Protein AF-0000000068498561 (afdb_homodimer)

Solvent-accessible surface area (backbone atoms only — not comparable to full-atom values): 32802 Å² total; per-residue (Å²): 114,31,38,73,37,60,16,86,61,73,65,47,44,20,37,36,27,54,72,43,68,74,40,77,34,77,63,60,70,72,78,68,64,81,82,63,79,50,54,66,48,93,85,38,46,71,23,73,91,30,55,86,69,42,54,68,74,78,44,71,46,70,53,98,91,38,65,42,32,39,29,23,55,40,94,67,46,77,44,37,80,73,23,84,80,45,44,35,47,30,32,34,32,34,53,36,43,38,31,38,47,42,70,62,72,44,49,43,68,50,39,33,55,38,51,50,50,51,31,50,53,48,43,58,55,56,67,39,87,69,34,27,25,61,44,42,27,22,33,36,45,58,79,13,45,26,64,58,76,51,35,43,34,35,37,36,36,22,51,51,72,43,56,44,52,49,50,30,51,50,47,19,42,53,41,21,71,73,68,74,42,30,47,57,60,52,48,51,51,51,44,62,73,67,55,55,27,55,23,34,83,57,92,52,40,38,30,28,30,54,96,32,55,76,50,66,77,33,38,36,38,36,41,68,52,70,53,53,67,58,66,62,47,72,67,54,41,51,52,52,14,47,49,47,33,54,46,30,44,43,46,32,72,77,64,41,75,58,30,25,26,32,25,44,50,58,65,49,62,79,55,92,49,54,80,33,46,55,30,33,35,41,37,37,48,58,82,74,58,71,27,18,62,30,74,54,23,58,37,26,74,31,50,76,54,38,48,63,52,18,68,70,48,51,54,135,115,34,42,78,38,60,16,86,62,73,64,47,44,21,37,36,26,54,73,44,66,73,42,78,34,77,63,62,70,72,78,69,64,82,83,62,79,50,53,65,49,92,84,39,45,72,23,72,91,30,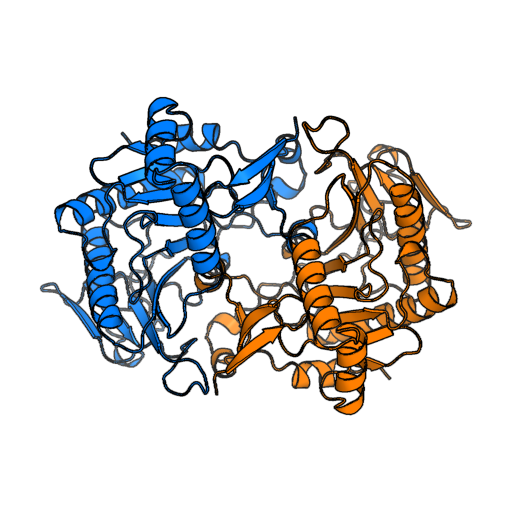54,86,69,42,56,67,74,78,45,72,46,72,53,97,90,39,63,42,32,37,29,23,53,39,91,65,47,77,45,35,81,72,24,57,96,43,44,33,47,32,33,35,32,34,51,35,46,37,31,38,47,42,71,64,73,44,50,43,68,51,38,33,54,39,50,51,49,51,32,50,54,48,44,59,55,57,67,40,88,67,33,27,25,62,44,40,26,21,33,36,44,58,80,14,46,25,63,59,74,53,35,44,34,36,39,36,36,24,51,51,70,43,57,43,53,50,49,30,51,52,47,19,44,53,41,21,73,73,67,75,42,29,44,58,58,52,50,53,53,50,43,62,72,68,56,55,27,53,23,36,85,57,92,54,41,38,31,29,28,53,95,32,52,76,50,67,77,35,38,36,40,35,42,70,54,70,53,52,68,61,64,62,48,72,67,53,41,50,52,52,14,47,50,46,32,55,46,30,43,44,45,32,72,76,65,40,76,57,32,27,26,32,24,44,50,56,65,48,61,79,56,91,47,53,80,34,46,53,31,34,35,42,38,36,49,58,84,74,57,72,28,18,61,30,74,54,23,58,37,26,76,31,50,74,54,39,48,62,52,19,69,70,49,51,54,134

Structure (mmCIF, N/CA/C/O backbone):
data_AF-0000000068498561-model_v1
#
loop_
_entity.id
_entity.type
_entity.pdbx_description
1 polymer 'Galactose-1-phosphate uridylyltransferase'
#
loop_
_atom_site.group_PDB
_atom_site.id
_atom_site.type_symbol
_atom_site.label_atom_id
_atom_site.label_alt_id
_atom_site.label_comp_id
_atom_site.label_asym_id
_atom_site.label_entity_id
_atom_site.label_seq_id
_atom_site.pdbx_PDB_ins_code
_atom_site.Cartn_x
_atom_site.Cartn_y
_atom_site.Cartn_z
_atom_site.occupancy
_atom_site.B_iso_or_equiv
_atom_site.auth_seq_id
_atom_site.auth_comp_id
_atom_site.auth_asym_id
_atom_site.auth_atom_id
_atom_site.pdbx_PDB_model_num
ATOM 1 N N . MET A 1 1 ? 24.922 -0.511 -7.188 1 59.62 1 MET A N 1
ATOM 2 C CA . MET A 1 1 ? 24.969 -1.366 -6.008 1 59.62 1 MET A CA 1
ATOM 3 C C . MET A 1 1 ? 23.609 -1.438 -5.336 1 59.62 1 MET A C 1
ATOM 5 O O . MET A 1 1 ? 22.891 -0.438 -5.27 1 59.62 1 MET A O 1
ATOM 9 N N . LYS A 1 2 ? 23.141 -2.613 -5.066 1 80.69 2 LYS A N 1
ATOM 10 C CA . LYS A 1 2 ? 21.859 -2.869 -4.395 1 80.69 2 LYS A CA 1
ATOM 11 C C . LYS A 1 2 ? 22.062 -3.096 -2.898 1 80.69 2 LYS A C 1
ATOM 13 O O . LYS A 1 2 ? 23.062 -3.699 -2.488 1 80.69 2 LYS A O 1
ATOM 18 N N . GLU A 1 3 ? 21.266 -2.35 -2.086 1 83.44 3 GLU A N 1
ATOM 19 C CA . GLU A 1 3 ? 21.391 -2.467 -0.637 1 83.44 3 GLU A CA 1
ATOM 20 C C . GLU A 1 3 ? 20.016 -2.543 0.027 1 83.44 3 GLU A C 1
ATOM 22 O O . GLU A 1 3 ? 19.031 -2.023 -0.505 1 83.44 3 GLU A O 1
ATOM 27 N N . LEU A 1 4 ? 20.047 -3.238 1.158 1 88.12 4 LEU A N 1
ATOM 28 C CA . LEU A 1 4 ? 18.859 -3.254 2.01 1 88.12 4 LEU A CA 1
ATOM 29 C C . LEU A 1 4 ? 18.922 -2.143 3.051 1 88.12 4 LEU A C 1
ATOM 31 O O . LEU A 1 4 ? 19.922 -1.987 3.738 1 88.12 4 LEU A O 1
ATOM 35 N N . ARG A 1 5 ? 17.906 -1.344 3.098 1 90.94 5 ARG A N 1
ATOM 36 C CA . ARG A 1 5 ? 17.781 -0.271 4.078 1 90.94 5 ARG A CA 1
ATOM 37 C C . ARG A 1 5 ? 16.516 -0.437 4.918 1 90.94 5 ARG A C 1
ATOM 39 O O . ARG A 1 5 ? 15.523 -0.997 4.449 1 90.94 5 ARG A O 1
ATOM 46 N N . ILE A 1 6 ? 16.609 -0.005 6.148 1 93.94 6 ILE A N 1
ATOM 47 C CA . ILE A 1 6 ? 15.461 -0.052 7.055 1 93.94 6 ILE A CA 1
ATOM 48 C C . ILE A 1 6 ? 15.109 1.361 7.508 1 93.94 6 ILE A C 1
ATOM 50 O O . ILE A 1 6 ? 15.984 2.137 7.898 1 93.94 6 ILE A O 1
ATOM 54 N N . ASP A 1 7 ? 13.914 1.74 7.355 1 96.31 7 ASP A N 1
ATOM 55 C CA . ASP A 1 7 ? 13.461 2.994 7.941 1 96.31 7 ASP A CA 1
ATOM 56 C C . ASP A 1 7 ? 13.469 2.922 9.469 1 96.31 7 ASP A C 1
ATOM 58 O O . ASP A 1 7 ? 12.734 2.125 10.062 1 96.31 7 ASP A O 1
ATOM 62 N N . PRO A 1 8 ? 14.195 3.709 10.07 1 96.06 8 PRO A N 1
ATOM 63 C CA . PRO A 1 8 ? 14.352 3.566 11.523 1 96.06 8 PRO A CA 1
ATOM 64 C C . PRO A 1 8 ? 13.062 3.859 12.281 1 96.06 8 PRO A C 1
ATOM 66 O O . PRO A 1 8 ? 12.898 3.42 13.422 1 96.06 8 PRO A O 1
ATOM 69 N N . ILE A 1 9 ? 12.133 4.578 11.703 1 96.81 9 ILE A N 1
ATOM 70 C CA . ILE A 1 9 ? 10.914 4.992 12.391 1 96.81 9 ILE A CA 1
ATOM 71 C C . ILE A 1 9 ? 9.836 3.922 12.227 1 96.81 9 ILE A C 1
ATOM 73 O O . ILE A 1 9 ? 9.102 3.625 13.164 1 96.81 9 ILE A O 1
ATOM 77 N N . THR A 1 10 ? 9.758 3.311 11.016 1 95.44 10 THR A N 1
ATOM 78 C CA . THR A 1 10 ? 8.641 2.424 10.703 1 95.44 10 THR A CA 1
ATOM 79 C C . THR A 1 10 ? 9.102 0.974 10.625 1 95.44 10 THR A C 1
ATOM 81 O O . THR A 1 10 ? 8.281 0.053 10.617 1 95.44 10 THR A O 1
ATOM 84 N N . ASN A 1 11 ? 10.383 0.721 10.422 1 94.31 11 ASN A N 1
ATOM 85 C CA . ASN A 1 11 ? 10.992 -0.59 10.234 1 94.31 11 ASN A CA 1
ATOM 86 C C . ASN A 1 11 ? 10.641 -1.183 8.875 1 94.31 11 ASN A C 1
ATOM 88 O O . ASN A 1 11 ? 10.766 -2.391 8.672 1 94.31 11 ASN A O 1
ATOM 92 N N . ASP A 1 12 ? 10.219 -0.329 8 1 95.25 12 ASP A N 1
ATOM 93 C CA . ASP A 1 12 ? 10 -0.788 6.637 1 95.25 12 ASP A CA 1
ATOM 94 C C . ASP A 1 12 ? 11.312 -1.217 5.98 1 95.25 12 ASP A C 1
ATOM 96 O O . ASP A 1 12 ? 12.336 -0.558 6.148 1 95.25 12 ASP A O 1
ATOM 100 N N . VAL A 1 13 ? 11.227 -2.312 5.238 1 93.44 13 VAL A N 1
ATOM 101 C CA . VAL A 1 13 ? 12.398 -2.838 4.543 1 93.44 13 VAL A CA 1
ATOM 102 C C . VAL A 1 13 ? 12.398 -2.361 3.092 1 93.44 13 VAL A C 1
ATOM 104 O O . VAL A 1 13 ? 11.453 -2.631 2.348 1 93.44 13 VAL A O 1
ATOM 107 N N . VAL A 1 14 ? 13.461 -1.687 2.746 1 92.62 14 VAL A N 1
ATOM 108 C CA . VAL A 1 14 ? 13.547 -1.068 1.427 1 92.62 14 VAL A CA 1
ATOM 109 C C . VAL A 1 14 ? 14.781 -1.578 0.694 1 92.62 14 VAL A C 1
ATOM 111 O O . VAL A 1 14 ? 15.891 -1.553 1.238 1 92.62 14 VAL A O 1
ATOM 114 N N . ILE A 1 15 ? 14.578 -2.105 -0.458 1 88.56 15 ILE A N 1
ATOM 115 C CA . ILE A 1 15 ? 15.688 -2.457 -1.339 1 88.56 15 ILE A CA 1
ATOM 116 C C . ILE A 1 15 ? 16.031 -1.268 -2.23 1 88.56 15 ILE A C 1
ATOM 118 O O . ILE A 1 15 ? 15.227 -0.849 -3.062 1 88.56 15 ILE A O 1
ATOM 122 N N . PHE A 1 16 ? 17.125 -0.764 -1.987 1 86.12 16 PHE A N 1
ATOM 123 C CA . PHE A 1 16 ? 17.594 0.358 -2.793 1 86.12 16 PHE A CA 1
ATOM 124 C C . PHE A 1 16 ? 18.344 -0.135 -4.023 1 86.12 16 PHE A C 1
ATOM 126 O O . PHE A 1 16 ? 19.422 -0.707 -3.908 1 86.12 16 PHE A O 1
ATOM 133 N N . ALA A 1 17 ? 17.734 -0.02 -5.211 1 77.38 17 ALA A N 1
ATOM 134 C CA . ALA A 1 17 ? 18.297 -0.476 -6.48 1 77.38 17 ALA A CA 1
ATOM 135 C C . ALA A 1 17 ? 18.484 0.691 -7.445 1 77.38 17 ALA A C 1
ATOM 137 O O . ALA A 1 17 ? 17.562 1.042 -8.195 1 77.38 17 ALA A O 1
ATOM 138 N N . THR A 1 18 ? 19.625 1.326 -7.516 1 65.56 18 THR A N 1
ATOM 139 C CA . THR A 1 18 ? 19.891 2.537 -8.289 1 65.56 18 THR A CA 1
ATOM 140 C C . THR A 1 18 ? 19.828 2.25 -9.781 1 65.56 18 THR A C 1
ATOM 142 O O . THR A 1 18 ? 19.547 3.148 -10.586 1 65.56 18 THR A O 1
ATOM 145 N N . ASP A 1 19 ? 20.047 1.074 -10.156 1 62.66 19 ASP A N 1
ATOM 146 C CA . ASP A 1 19 ? 20.172 0.738 -11.57 1 62.66 19 ASP A CA 1
ATOM 147 C C . ASP A 1 19 ? 18.812 0.624 -12.234 1 62.66 19 ASP A C 1
ATOM 149 O O . ASP A 1 19 ? 18.719 0.55 -13.461 1 62.66 19 ASP A O 1
ATOM 153 N N . ARG A 1 20 ? 17.828 0.666 -11.562 1 56.91 20 ARG A N 1
ATOM 154 C CA . ARG A 1 20 ? 16.5 0.445 -12.141 1 56.91 20 ARG A CA 1
ATOM 155 C C . ARG A 1 20 ? 15.961 1.724 -12.773 1 56.91 20 ARG A C 1
ATOM 157 O O . ARG A 1 20 ? 14.969 1.688 -13.5 1 56.91 20 ARG A O 1
ATOM 164 N N . LEU A 1 21 ? 16.469 2.762 -12.5 1 51.97 21 LEU A N 1
ATOM 165 C CA . LEU A 1 21 ? 16.078 4.02 -13.133 1 51.97 21 LEU A CA 1
ATOM 166 C C . LEU A 1 21 ? 16.109 3.908 -14.648 1 51.97 21 LEU A C 1
ATOM 168 O O . LEU A 1 21 ? 15.453 4.672 -15.352 1 51.97 21 LEU A O 1
ATOM 172 N N . LYS A 1 22 ? 16.781 2.934 -15.172 1 48.97 22 LYS A N 1
ATOM 173 C CA . LYS A 1 22 ? 16.938 2.725 -16.609 1 48.97 22 LYS A CA 1
ATOM 174 C C . LYS A 1 22 ? 15.859 1.802 -17.156 1 48.97 22 LYS A C 1
ATOM 176 O O . LYS A 1 22 ? 15.867 1.461 -18.344 1 48.97 22 LYS A O 1
ATOM 181 N N . ARG A 1 23 ? 14.828 1.378 -16.297 1 55.44 23 ARG A N 1
ATOM 182 C CA . ARG A 1 23 ? 13.727 0.545 -16.75 1 55.44 23 ARG A CA 1
ATOM 183 C C . ARG A 1 23 ? 12.852 1.294 -17.75 1 55.44 23 ARG A C 1
ATOM 185 O O . ARG A 1 23 ? 12.578 2.482 -17.578 1 55.44 23 ARG A O 1
ATOM 192 N N . PRO A 1 24 ? 12.531 0.694 -18.844 1 43.81 24 PRO A N 1
ATOM 193 C CA . PRO A 1 24 ? 11.727 1.379 -19.875 1 43.81 24 PRO A CA 1
ATOM 194 C C . PRO A 1 24 ? 10.531 2.123 -19.281 1 43.81 24 PRO A C 1
ATOM 196 O O . PRO A 1 24 ? 10.133 3.166 -19.797 1 43.81 24 PRO A O 1
ATOM 199 N N . LEU A 1 25 ? 9.852 1.544 -18.359 1 46.97 25 LEU A N 1
ATOM 200 C CA . LEU A 1 25 ? 8.617 2.137 -17.844 1 46.97 25 LEU A CA 1
ATOM 201 C C . LEU A 1 25 ? 8.914 3.385 -17.031 1 46.97 25 LEU A C 1
ATOM 203 O O . LEU A 1 25 ? 8.047 4.25 -16.875 1 46.97 25 LEU A O 1
ATOM 207 N N . ASP A 1 26 ? 9.961 3.334 -16.203 1 46.03 26 ASP A N 1
ATOM 208 C CA . ASP A 1 26 ? 10.203 4.457 -15.312 1 46.03 26 ASP A CA 1
ATOM 209 C C . ASP A 1 26 ? 10.258 5.777 -16.078 1 46.03 26 ASP A C 1
ATOM 211 O O . ASP A 1 26 ? 10.258 6.852 -15.484 1 46.03 26 ASP A O 1
ATOM 215 N N . THR A 1 27 ? 10.195 5.516 -17.391 1 39 27 THR A N 1
ATOM 216 C CA . THR A 1 27 ? 10.125 6.719 -18.203 1 39 27 THR A CA 1
ATOM 217 C C . THR A 1 27 ? 8.68 7.055 -18.562 1 39 27 THR A C 1
ATOM 219 O O . THR A 1 27 ? 8.414 8.07 -19.219 1 39 27 THR A O 1
ATOM 222 N N . ALA A 1 28 ? 7.777 6.078 -18.422 1 41.72 28 ALA A N 1
ATOM 223 C CA . ALA A 1 28 ? 6.449 6.5 -18.859 1 41.72 28 ALA A CA 1
ATOM 224 C C . ALA A 1 28 ? 5.754 7.336 -17.797 1 41.72 28 ALA A C 1
ATOM 226 O O . ALA A 1 28 ? 5.48 6.852 -16.703 1 41.72 28 ALA A O 1
ATOM 227 N N . ASP A 1 29 ? 5.91 8.625 -17.844 1 46.38 29 ASP A N 1
ATOM 228 C CA . ASP A 1 29 ? 5.266 9.602 -16.969 1 46.38 29 ASP A CA 1
ATOM 229 C C . ASP A 1 29 ? 3.748 9.445 -17 1 46.38 29 ASP A C 1
ATOM 231 O O . ASP A 1 29 ? 3.143 9.375 -18.062 1 46.38 29 ASP A O 1
ATOM 235 N N . ILE A 1 30 ? 3.143 8.805 -16.016 1 54.47 30 ILE A N 1
ATOM 236 C CA . ILE A 1 30 ? 1.692 8.938 -15.922 1 54.47 30 ILE A CA 1
ATOM 237 C C . ILE A 1 30 ? 1.293 10.391 -16.172 1 54.47 30 ILE A C 1
ATOM 239 O O . ILE A 1 30 ? 1.813 11.305 -15.516 1 54.47 30 ILE A O 1
ATOM 243 N N . PRO A 1 31 ? 0.55 10.578 -17.203 1 57.25 31 PRO A N 1
ATOM 244 C CA . PRO A 1 31 ? 0.208 11.977 -17.484 1 57.25 31 PRO A CA 1
ATOM 245 C C . PRO A 1 31 ? -0.368 12.695 -16.266 1 57.25 31 PRO A C 1
ATOM 247 O O . PRO A 1 31 ? -1.181 12.133 -15.539 1 57.25 31 PRO A O 1
ATOM 250 N N . ASN A 1 32 ? 0.291 13.805 -15.945 1 64.69 32 ASN A N 1
ATOM 251 C CA . ASN A 1 32 ? -0.243 14.664 -14.898 1 64.69 32 ASN A CA 1
ATOM 252 C C . ASN A 1 32 ? -1.65 15.156 -15.227 1 64.69 32 ASN A C 1
ATOM 254 O O . ASN A 1 32 ? -1.985 15.344 -16.406 1 64.69 32 ASN A O 1
ATOM 258 N N . GLU A 1 33 ? -2.475 15.109 -14.219 1 75.31 33 GLU A N 1
ATOM 259 C CA . GLU A 1 33 ? -3.797 15.711 -14.336 1 75.31 33 GLU A CA 1
ATOM 260 C C . GLU A 1 33 ? -3.695 17.203 -14.609 1 75.31 33 GLU A C 1
ATOM 262 O O . GLU A 1 33 ? -2.707 17.844 -14.25 1 75.31 33 GLU A O 1
ATOM 267 N N . ASP A 1 34 ? -4.609 17.734 -15.211 1 81.06 34 ASP A N 1
ATOM 268 C CA . ASP A 1 34 ? -4.617 19.156 -15.539 1 81.06 34 ASP A CA 1
ATOM 269 C C . ASP A 1 34 ? -4.852 20 -14.281 1 81.06 34 ASP A C 1
ATOM 271 O O . ASP A 1 34 ? -5.629 19.609 -13.406 1 81.06 34 ASP A O 1
ATOM 275 N N . GLU A 1 35 ? -4.18 21.141 -14.344 1 88.25 35 GLU A N 1
ATOM 276 C CA . GLU A 1 35 ? -4.32 22.062 -13.219 1 88.25 35 GLU A CA 1
ATOM 277 C C . GLU A 1 35 ? -5.656 22.781 -13.273 1 88.25 35 GLU A C 1
ATOM 279 O O . GLU A 1 35 ? -6.102 23.203 -14.344 1 88.25 35 GLU A O 1
ATOM 284 N N . GLU A 1 36 ? -6.281 22.891 -12.133 1 86.5 36 GLU A N 1
ATOM 285 C CA . GLU A 1 36 ? -7.535 23.641 -12.016 1 86.5 36 GLU A CA 1
ATOM 286 C C . GLU A 1 36 ? -7.289 25.141 -12.062 1 86.5 36 GLU A C 1
ATOM 288 O O . GLU A 1 36 ? -6.48 25.672 -11.297 1 86.5 36 GLU A O 1
ATOM 293 N N . THR A 1 37 ? -8.039 25.844 -12.898 1 90.56 37 THR A N 1
ATOM 294 C CA . THR A 1 37 ? -7.781 27.281 -13.055 1 90.56 37 THR A CA 1
ATOM 295 C C . THR A 1 37 ? -8.969 28.094 -12.562 1 90.56 37 THR A C 1
ATOM 297 O O . THR A 1 37 ? -8.828 29.281 -12.273 1 90.56 37 THR A O 1
ATOM 300 N N . ASN A 1 38 ? -10.133 27.484 -12.406 1 93.06 38 ASN A N 1
ATOM 301 C CA . ASN A 1 38 ? -11.32 28.234 -12.016 1 93.06 38 ASN A CA 1
ATOM 302 C C . ASN A 1 38 ? -11.391 28.438 -10.508 1 93.06 38 ASN A C 1
ATOM 304 O O . ASN A 1 38 ? -11.234 27.484 -9.742 1 93.06 38 ASN A O 1
ATOM 308 N N . GLU A 1 39 ? -11.68 29.625 -10.156 1 94.94 39 GLU A N 1
ATOM 309 C CA . GLU A 1 39 ? -11.766 29.938 -8.734 1 94.94 39 GLU A CA 1
ATOM 310 C C . GLU A 1 39 ? -13.078 29.422 -8.133 1 94.94 39 GLU A C 1
ATOM 312 O O . GLU A 1 39 ? -13.219 29.344 -6.91 1 94.94 39 GLU A O 1
ATOM 317 N N . TYR A 1 40 ? -14 29.219 -9.023 1 95.25 40 TYR A N 1
ATOM 318 C CA . TYR A 1 40 ? -15.328 28.781 -8.594 1 95.25 40 TYR A CA 1
ATOM 319 C C . TYR A 1 40 ? -15.891 27.719 -9.523 1 95.25 40 TYR A C 1
ATOM 321 O O . TYR A 1 40 ? -15.648 27.75 -10.734 1 95.25 40 TYR A O 1
ATOM 329 N N . ASP A 1 41 ? -16.562 26.703 -8.953 1 94.25 41 ASP A N 1
ATOM 330 C CA . ASP A 1 41 ? -17.297 25.656 -9.664 1 94.25 41 ASP A CA 1
ATOM 331 C C . ASP A 1 41 ? -18.688 25.469 -9.07 1 94.25 41 ASP A C 1
ATOM 333 O O . ASP A 1 41 ? -18.812 25.062 -7.906 1 94.25 41 ASP A O 1
ATOM 337 N N . GLU A 1 42 ? -19.719 25.625 -9.836 1 92.06 42 GLU A N 1
ATOM 338 C CA . GLU A 1 42 ? -21.109 25.594 -9.367 1 92.06 42 GLU A CA 1
ATOM 339 C C . GLU A 1 42 ? -21.469 24.203 -8.844 1 92.06 42 GLU A C 1
ATOM 341 O O . GLU A 1 42 ? -22.359 24.078 -7.996 1 92.06 42 GLU A O 1
ATOM 346 N N . GLU A 1 43 ? -20.859 23.234 -9.234 1 89.81 43 GLU A N 1
ATOM 347 C CA . GLU A 1 43 ? -21.188 21.859 -8.875 1 89.81 43 GLU A CA 1
ATOM 348 C C . GLU A 1 43 ? -20.359 21.391 -7.676 1 89.81 43 GLU A C 1
ATOM 350 O O . GLU A 1 43 ? -20.609 20.312 -7.133 1 89.81 43 GLU A O 1
ATOM 355 N N . CYS A 1 44 ? -19.438 22.188 -7.305 1 93.44 44 CYS A N 1
ATOM 356 C CA . CYS A 1 44 ? -18.578 21.812 -6.199 1 93.44 44 CYS A CA 1
ATOM 357 C C . CYS A 1 44 ? -19.203 22.156 -4.859 1 93.44 44 CYS A C 1
ATOM 359 O O . CYS A 1 44 ? -19.438 23.344 -4.57 1 93.44 44 CYS A O 1
ATOM 361 N N . PRO A 1 45 ? -19.391 21.219 -4.035 1 92.69 45 PRO A N 1
ATOM 36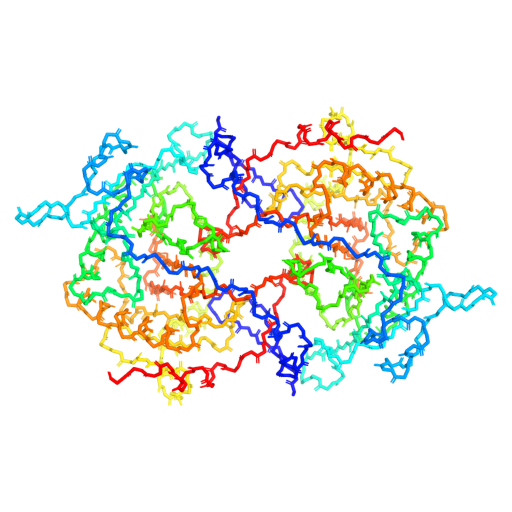2 C CA . PRO A 1 45 ? -20.062 21.484 -2.756 1 92.69 45 PRO A CA 1
ATOM 363 C C . PRO A 1 45 ? -19.188 22.312 -1.802 1 92.69 45 PRO A C 1
ATOM 365 O O . PRO A 1 45 ? -19.688 22.812 -0.79 1 92.69 45 PRO A O 1
ATOM 368 N N . PHE A 1 46 ? -17.906 22.5 -2.15 1 94.38 46 PHE A N 1
ATOM 369 C CA . PHE A 1 46 ? -16.984 23.141 -1.213 1 94.38 46 PHE A CA 1
ATOM 370 C C . PHE A 1 46 ? -16.719 24.578 -1.621 1 94.38 46 PHE A C 1
ATOM 372 O O . PHE A 1 46 ? -16.016 25.312 -0.915 1 94.38 46 PHE A O 1
ATOM 379 N N . CYS A 1 47 ? -17.25 25 -2.727 1 94.81 47 CYS A N 1
ATOM 380 C CA . CYS A 1 47 ? -17.047 26.375 -3.162 1 94.81 47 CYS A CA 1
ATOM 381 C C . CYS A 1 47 ? -17.953 27.328 -2.383 1 94.81 47 CYS A C 1
ATOM 383 O O . CYS A 1 47 ? -19.094 26.984 -2.053 1 94.81 47 CYS A O 1
ATOM 385 N N . LYS A 1 48 ? -17.375 28.484 -2.148 1 91.62 48 LYS A N 1
ATOM 386 C CA . LYS A 1 48 ? -18.141 29.531 -1.484 1 91.62 48 LYS A CA 1
ATOM 387 C C . LYS A 1 48 ? -19.438 29.828 -2.236 1 91.62 48 LYS A C 1
ATOM 389 O O . LYS A 1 48 ? -19.422 30.031 -3.451 1 91.62 48 LYS A O 1
ATOM 394 N N . GLY A 1 49 ? -20.578 29.859 -1.536 1 90.69 49 GLY A N 1
ATOM 395 C CA . GLY A 1 49 ? -21.875 30.062 -2.15 1 90.69 49 GLY A CA 1
ATOM 396 C C . GLY A 1 49 ? -22.656 28.781 -2.32 1 90.69 49 GLY A C 1
ATOM 397 O O . GLY A 1 49 ? -23.875 28.812 -2.533 1 90.69 49 GLY A O 1
ATOM 398 N N . ASN A 1 50 ? -21.984 27.578 -2.242 1 91.69 50 ASN A N 1
ATOM 399 C CA . ASN A 1 50 ? -22.641 26.297 -2.42 1 91.69 50 ASN A CA 1
ATOM 400 C C . ASN A 1 50 ? -22.812 25.562 -1.088 1 91.69 50 ASN A C 1
ATOM 402 O O . ASN A 1 50 ? -22.844 24.344 -1.042 1 91.69 50 ASN A O 1
ATOM 406 N N . GLU A 1 51 ? -22.922 26.203 -0.023 1 88.56 51 GLU A N 1
ATOM 407 C CA . GLU A 1 51 ? -22.938 25.641 1.324 1 88.56 51 GLU A CA 1
ATOM 408 C C . GLU A 1 51 ? -24.141 24.734 1.519 1 88.56 51 GLU A C 1
ATOM 410 O O . GLU A 1 51 ? -24.141 23.859 2.393 1 88.56 51 GLU A O 1
ATOM 415 N N . ALA A 1 52 ? -25.141 24.859 0.723 1 85.81 52 ALA A N 1
ATOM 416 C CA . ALA A 1 52 ? -26.328 24.016 0.812 1 85.81 52 ALA A CA 1
ATOM 417 C C . ALA A 1 52 ? -26 22.547 0.509 1 85.81 52 ALA A C 1
ATOM 419 O O . ALA A 1 52 ? -26.719 21.641 0.921 1 85.81 52 ALA A O 1
ATOM 420 N N . HIS A 1 53 ? -24.906 22.375 -0.17 1 84.12 53 HIS A N 1
ATOM 421 C CA . HIS A 1 53 ? -24.516 21.031 -0.565 1 84.12 53 HIS A CA 1
ATOM 422 C C . HIS A 1 53 ? -23.625 20.391 0.49 1 84.12 53 HIS A C 1
ATOM 424 O O . HIS A 1 53 ? -23.281 19.203 0.384 1 84.12 53 HIS A O 1
ATOM 430 N N . ALA A 1 54 ? -23.234 21.141 1.481 1 82.38 54 ALA A N 1
ATOM 431 C CA . ALA A 1 54 ? -22.375 20.641 2.551 1 82.38 54 ALA A CA 1
ATOM 432 C C . ALA A 1 54 ? -23.125 20.641 3.889 1 82.38 54 ALA A C 1
ATOM 434 O O . ALA A 1 54 ? -24.25 21.109 3.98 1 82.38 54 ALA A O 1
ATOM 435 N N . THR A 1 55 ? -22.531 19.984 4.809 1 85.06 55 THR A N 1
ATOM 436 C CA . THR A 1 55 ? -23.094 20 6.152 1 85.06 55 THR A CA 1
ATOM 437 C C . THR A 1 55 ? -22.734 21.297 6.883 1 85.06 55 THR A C 1
ATOM 439 O O . THR A 1 55 ? -22 22.125 6.348 1 85.06 55 THR A O 1
ATOM 442 N N . ASP A 1 56 ? -23.266 21.391 8.008 1 88.44 56 ASP A N 1
ATOM 443 C CA . ASP A 1 56 ? -23.016 22.609 8.781 1 88.44 56 ASP A CA 1
ATOM 444 C C . ASP A 1 56 ? -21.562 22.719 9.195 1 88.44 56 ASP A C 1
ATOM 446 O O . ASP A 1 56 ? -20.906 21.719 9.461 1 88.44 56 ASP A O 1
ATOM 450 N N . ALA A 1 57 ? -21.125 23.984 9.305 1 92.88 57 ALA A N 1
ATOM 451 C CA . ALA A 1 57 ? -19.734 24.25 9.672 1 92.88 57 ALA A CA 1
ATOM 452 C C . ALA A 1 57 ? -19.5 23.953 11.148 1 92.88 57 ALA A C 1
ATOM 454 O O . ALA A 1 57 ? -20.312 24.297 12 1 92.88 57 ALA A O 1
ATOM 455 N N . LEU A 1 58 ? -18.406 23.281 11.383 1 94.94 58 LEU A N 1
ATOM 456 C CA . LEU A 1 58 ? -17.969 22.984 12.734 1 94.94 58 LEU A CA 1
ATOM 457 C C . LEU A 1 58 ? -16.953 24.016 13.227 1 94.94 58 LEU A C 1
ATOM 459 O O . LEU A 1 58 ? -16.797 24.219 14.43 1 94.94 58 LEU A O 1
ATOM 463 N N . PHE A 1 59 ? -16.25 24.609 12.359 1 96.94 59 PHE A N 1
ATOM 464 C CA . PHE A 1 59 ? -15.242 25.641 12.586 1 96.94 59 PHE A CA 1
ATOM 465 C C . PHE A 1 59 ? -15.016 26.469 11.32 1 96.94 59 PHE A C 1
ATOM 467 O O . PHE A 1 59 ? -15.07 25.938 10.211 1 96.94 59 PHE A O 1
ATOM 474 N N . GLU A 1 60 ? -14.789 27.766 11.516 1 96.62 60 GLU A N 1
ATOM 475 C CA . GLU A 1 60 ? -14.5 28.656 10.391 1 96.62 60 GLU A CA 1
ATOM 476 C C . GLU A 1 60 ? -13.539 29.766 10.789 1 96.62 60 GLU A C 1
ATOM 478 O O . GLU A 1 60 ? -13.547 30.219 11.93 1 96.62 60 GLU A O 1
ATOM 483 N N . ILE A 1 61 ? -12.641 30.047 9.945 1 96.94 61 ILE A N 1
ATOM 484 C CA . ILE A 1 61 ? -11.906 31.312 9.984 1 96.94 61 ILE A CA 1
ATOM 485 C C . ILE A 1 61 ? -12.445 32.25 8.922 1 96.94 61 ILE A C 1
ATOM 487 O O . ILE A 1 61 ? -12.5 31.906 7.738 1 96.94 61 ILE A O 1
ATOM 491 N N . ASP A 1 62 ? -12.797 33.438 9.344 1 94.62 62 ASP A N 1
ATOM 492 C CA . ASP A 1 62 ? -13.508 34.344 8.461 1 94.62 62 ASP A CA 1
ATOM 493 C C . ASP A 1 62 ? -12.672 35.594 8.164 1 94.62 62 ASP A C 1
ATOM 495 O O . ASP A 1 62 ? -11.742 35.906 8.914 1 94.62 62 ASP A O 1
ATOM 499 N N . SER A 1 63 ? -12.984 36.094 7.004 1 92.81 63 SER A N 1
ATOM 500 C CA . SER A 1 63 ? -12.586 37.469 6.645 1 92.81 63 SER A CA 1
ATOM 501 C C . SER A 1 63 ? -13.797 38.344 6.379 1 92.81 63 SER A C 1
ATOM 503 O O . SER A 1 63 ? -14.938 37.938 6.605 1 92.81 63 SER A O 1
ATOM 505 N N . GLU A 1 64 ? -13.539 39.562 6.008 1 90.75 64 GLU A N 1
ATOM 506 C CA . GLU A 1 64 ? -14.633 40.469 5.676 1 90.75 64 GLU A CA 1
ATOM 507 C C . GLU A 1 64 ? -15.453 39.938 4.496 1 90.75 64 GLU A C 1
ATOM 509 O O . GLU A 1 64 ? -16.656 40.219 4.398 1 90.75 64 GLU A O 1
ATOM 514 N N . GLU A 1 65 ? -14.82 39.188 3.701 1 90 65 GLU A N 1
ATOM 515 C CA . GLU A 1 65 ? -15.453 38.719 2.473 1 90 65 GLU A CA 1
ATOM 516 C C . GLU A 1 65 ? -16.078 37.312 2.666 1 90 65 GLU A C 1
ATOM 518 O O . GLU A 1 65 ? -16.562 36.719 1.709 1 90 65 GLU A O 1
ATOM 523 N N . GLY A 1 66 ? -16.047 36.812 3.889 1 91.38 66 GLY A N 1
ATOM 524 C CA . GLY A 1 66 ? -16.578 35.5 4.141 1 91.38 66 GLY A CA 1
ATOM 525 C C . GLY A 1 66 ? -15.547 34.531 4.684 1 91.38 66 GLY A C 1
ATOM 526 O O . GLY A 1 66 ? -14.469 34.938 5.113 1 91.38 66 GLY A O 1
ATOM 527 N N . TRP A 1 67 ? -15.969 33.25 4.645 1 94.81 67 TRP A N 1
ATOM 528 C CA . TRP A 1 67 ? -15.07 32.281 5.246 1 94.81 67 TRP A CA 1
ATOM 529 C C . TRP A 1 67 ? -13.852 32.031 4.359 1 94.81 67 TRP A C 1
ATOM 531 O O . TRP A 1 67 ? -13.953 32.094 3.131 1 94.81 67 TRP A O 1
ATOM 541 N N . LEU A 1 68 ? -12.68 31.781 4.988 1 96.75 68 LEU A N 1
ATOM 542 C CA . LEU A 1 68 ? -11.43 31.469 4.301 1 96.75 68 LEU A CA 1
ATOM 543 C C . LEU A 1 68 ? -11.164 29.969 4.324 1 96.75 68 LEU A C 1
ATOM 545 O O . LEU A 1 68 ? -10.766 29.391 3.311 1 96.75 68 LEU A O 1
ATOM 549 N N . VAL A 1 69 ? -11.359 29.328 5.457 1 98 69 VAL A N 1
ATOM 550 C CA . VAL A 1 69 ? -11.281 27.875 5.656 1 98 69 VAL A CA 1
ATOM 551 C C . VAL A 1 69 ? -12.43 27.422 6.555 1 98 69 VAL A C 1
ATOM 553 O O . VAL A 1 69 ? -12.945 28.203 7.363 1 98 69 VAL A O 1
ATOM 556 N N . LYS A 1 70 ? -12.797 26.219 6.41 1 97 70 LYS A N 1
ATOM 557 C CA . LYS A 1 70 ? -13.859 25.734 7.281 1 97 70 LYS A CA 1
ATOM 558 C C . LYS A 1 70 ? -13.844 24.203 7.352 1 97 70 LYS A C 1
ATOM 560 O O . LYS A 1 70 ? -13.367 23.547 6.426 1 97 70 LYS A O 1
ATOM 565 N N . SER A 1 71 ? -14.297 23.688 8.453 1 98.12 71 SER A N 1
ATOM 566 C CA . SER A 1 71 ? -14.469 22.25 8.656 1 98.12 71 SER A CA 1
ATOM 567 C C . SER A 1 71 ? -15.945 21.875 8.695 1 98.12 71 SER A C 1
ATOM 569 O O . SER A 1 71 ? -16.75 22.578 9.297 1 98.12 71 SER A O 1
ATOM 571 N N . VAL A 1 72 ? -16.312 20.844 7.98 1 97 72 VAL A N 1
ATOM 572 C CA . VAL A 1 72 ? -17.688 20.328 7.965 1 97 72 VAL A CA 1
ATOM 573 C C . VAL A 1 72 ? -17.672 18.828 8.188 1 97 72 VAL A C 1
ATOM 575 O O . VAL A 1 72 ? -16.625 18.172 8.047 1 97 72 VAL A O 1
ATOM 578 N N . TYR A 1 73 ? -18.766 18.266 8.555 1 94.62 73 TYR A N 1
ATOM 579 C CA . TYR A 1 73 ? -18.844 16.812 8.656 1 94.62 73 TYR A CA 1
ATOM 580 C C . TYR A 1 73 ? -18.75 16.172 7.277 1 94.62 73 TYR A C 1
ATOM 582 O O . TYR A 1 73 ? -19.297 16.688 6.305 1 94.62 73 TYR A O 1
ATOM 590 N N . ASN A 1 74 ? -18.078 15.086 7.215 1 92.69 74 ASN A N 1
ATOM 591 C CA . ASN A 1 74 ? -18.016 14.328 5.973 1 92.69 74 ASN A CA 1
ATOM 592 C C . ASN A 1 74 ? -19.359 13.656 5.664 1 92.69 74 ASN A C 1
ATOM 594 O O . ASN A 1 74 ? -19.922 12.969 6.516 1 92.69 74 ASN A O 1
ATOM 598 N N . LYS A 1 75 ? -19.875 13.812 4.484 1 88 75 LYS A N 1
ATOM 599 C CA . LYS A 1 75 ? -21.141 13.227 4.078 1 88 75 LYS A CA 1
ATOM 600 C C . LYS A 1 75 ? -21.031 11.711 3.914 1 88 75 LYS A C 1
ATOM 602 O O . LYS A 1 75 ? -22.016 10.984 4.051 1 88 75 LYS A O 1
ATOM 607 N N . PHE A 1 76 ? -19.844 11.234 3.664 1 85.5 76 PHE A N 1
ATOM 608 C CA . PHE A 1 76 ? -19.562 9.82 3.471 1 85.5 76 PHE A CA 1
ATOM 609 C C . PHE A 1 76 ? -18.438 9.367 4.391 1 85.5 76 PHE A C 1
ATOM 611 O O . PHE A 1 76 ? -17.375 8.93 3.922 1 85.5 76 PHE A O 1
ATOM 618 N N . PRO A 1 77 ? -18.734 9.344 5.594 1 88.31 77 PRO A N 1
ATOM 619 C CA . PRO A 1 77 ? -17.672 9.102 6.57 1 88.31 77 PRO A CA 1
ATOM 620 C C . PRO A 1 77 ? -17.172 7.656 6.559 1 88.31 77 PRO A C 1
ATOM 622 O O . PRO A 1 77 ? -17.953 6.738 6.289 1 88.31 77 PRO A O 1
ATOM 625 N N . ILE A 1 78 ? -15.906 7.5 6.828 1 84.06 78 ILE A N 1
ATOM 626 C CA . ILE A 1 78 ? -15.32 6.18 7.039 1 84.06 78 ILE A CA 1
ATOM 627 C C . ILE A 1 78 ? -15.836 5.59 8.352 1 84.06 78 ILE A C 1
ATOM 629 O O . ILE A 1 78 ? -16.141 4.398 8.422 1 84.06 78 ILE A O 1
ATOM 633 N N . ILE A 1 79 ? -15.836 6.445 9.359 1 82.62 79 ILE A N 1
ATOM 634 C CA . ILE A 1 79 ? -16.328 6.086 10.688 1 82.62 79 ILE A CA 1
ATOM 635 C C . ILE A 1 79 ? -17.422 7.055 11.109 1 82.62 79 ILE A C 1
ATOM 637 O O . ILE A 1 79 ? -17.328 8.258 10.859 1 82.62 79 ILE A O 1
ATOM 641 N N . ASP A 1 80 ? -18.469 6.414 11.672 1 75.75 80 ASP A N 1
ATOM 642 C CA . ASP A 1 80 ? -19.516 7.262 12.234 1 75.75 80 ASP A CA 1
ATOM 643 C C . ASP A 1 80 ? -20.078 6.66 13.523 1 75.75 80 ASP A C 1
ATOM 645 O O . ASP A 1 80 ? -19.562 5.66 14.023 1 75.75 80 ASP A O 1
ATOM 649 N N . ASP A 1 81 ? -20.875 7.422 14.047 1 68.38 81 ASP A N 1
ATOM 650 C CA . ASP A 1 81 ? -21.422 7.07 15.352 1 68.38 81 ASP A CA 1
ATOM 651 C C . ASP A 1 81 ? -22.25 5.789 15.273 1 68.38 81 ASP A C 1
ATOM 653 O O . ASP A 1 81 ? -22.547 5.164 16.297 1 68.38 81 ASP A O 1
ATOM 657 N N . MET A 1 82 ? -22.484 5.348 14.172 1 65.19 82 MET A N 1
ATOM 658 C CA . MET A 1 82 ? -23.359 4.188 14.016 1 65.19 82 MET A CA 1
ATOM 659 C C . MET A 1 82 ? -22.531 2.91 13.852 1 65.19 82 MET A C 1
ATOM 661 O O . MET A 1 82 ? -23.094 1.812 13.805 1 65.19 82 MET A O 1
ATOM 665 N N . ALA A 1 83 ? -21.391 3.008 13.875 1 68.25 83 ALA A N 1
ATOM 666 C CA . ALA A 1 83 ? -20.547 1.834 13.656 1 68.25 83 ALA A CA 1
ATOM 667 C C . ALA A 1 83 ? -20.547 0.92 14.875 1 68.25 83 ALA A C 1
ATOM 669 O O . ALA A 1 83 ? -20.578 1.396 16.016 1 68.25 83 ALA A O 1
ATOM 670 N N . ARG A 1 84 ? -20.812 -0.426 14.727 1 67.44 84 ARG A N 1
ATOM 671 C CA . ARG A 1 84 ? -20.953 -1.419 15.781 1 67.44 84 ARG A CA 1
ATOM 672 C C . ARG A 1 84 ? -19.625 -1.662 16.484 1 67.44 84 ARG A C 1
ATOM 674 O O . ARG A 1 84 ? -19.594 -2.004 17.672 1 67.44 84 ARG A O 1
ATOM 681 N N . ASP A 1 85 ? -18.5 -0.996 16.469 1 75.62 85 ASP A N 1
ATOM 682 C CA . ASP A 1 85 ? -17.234 -1.306 17.125 1 75.62 85 ASP A CA 1
ATOM 683 C C . ASP A 1 85 ? -16.203 -0.202 16.906 1 75.62 85 ASP A C 1
ATOM 685 O O . ASP A 1 85 ? -15.023 -0.386 17.172 1 75.62 85 ASP A O 1
ATOM 689 N N . VAL A 1 86 ? -16.75 0.713 16.391 1 79.44 86 VAL A N 1
ATOM 690 C CA . VAL A 1 86 ? -15.836 1.824 16.156 1 79.44 86 VAL A CA 1
ATOM 691 C C . VAL A 1 86 ? -16.547 3.146 16.469 1 79.44 86 VAL A C 1
ATOM 693 O O . VAL A 1 86 ? -17.719 3.312 16.156 1 79.44 86 VAL A O 1
ATOM 696 N N . TYR A 1 87 ? -15.906 3.926 17.203 1 88.56 87 TYR A N 1
ATOM 697 C CA . TYR A 1 87 ? -16.406 5.254 17.547 1 88.56 87 TYR A CA 1
ATOM 698 C C . TYR A 1 87 ? -15.484 6.34 16.984 1 88.56 87 TYR A C 1
ATOM 700 O O . TYR A 1 87 ? -14.258 6.207 17.031 1 88.56 87 TYR A O 1
ATOM 708 N N . GLY A 1 88 ? -16.141 7.363 16.422 1 91.06 88 GLY A N 1
ATOM 709 C CA . GLY A 1 88 ? -15.367 8.492 15.945 1 91.06 88 GLY A CA 1
ATOM 710 C C . GLY A 1 88 ? -16.156 9.438 15.062 1 91.06 88 GLY A C 1
ATOM 711 O O . GLY A 1 88 ? -17.359 9.25 14.859 1 91.06 88 GLY A O 1
ATOM 712 N N . VAL A 1 89 ? -15.492 10.461 14.711 1 92.38 89 VAL A N 1
ATOM 713 C CA . VAL A 1 89 ? -16.062 11.484 13.836 1 92.38 89 VAL A CA 1
ATOM 714 C C . VAL A 1 89 ? -15.148 11.688 12.625 1 92.38 89 VAL A C 1
ATOM 716 O O . VAL A 1 89 ? -13.938 11.492 12.711 1 92.38 89 VAL A O 1
ATOM 719 N N . HIS A 1 90 ? -15.742 11.969 11.531 1 95 90 HIS A N 1
ATOM 720 C CA . HIS A 1 90 ? -15.023 12.227 10.289 1 95 90 HIS A CA 1
ATOM 721 C C . HIS A 1 90 ? -15.414 13.57 9.695 1 95 90 HIS A C 1
ATOM 723 O O . HIS A 1 90 ? -16.578 13.781 9.328 1 95 90 HIS A O 1
ATOM 729 N N . GLU A 1 91 ? -14.453 14.438 9.594 1 97 91 GLU A N 1
ATOM 730 C CA . GLU A 1 91 ? -14.695 15.781 9.055 1 97 91 GLU A CA 1
ATOM 731 C C . GLU A 1 91 ? -13.898 16.016 7.777 1 97 91 GLU A C 1
ATOM 733 O O . GLU A 1 91 ? -12.898 15.336 7.531 1 97 91 GLU A O 1
ATOM 738 N N . VAL A 1 92 ? -14.438 16.906 6.965 1 97.38 92 VAL A N 1
ATOM 739 C CA . VAL A 1 92 ? -13.719 17.453 5.824 1 97.38 92 VAL A CA 1
ATOM 740 C C . VAL A 1 92 ? -13.281 18.891 6.129 1 97.38 92 VAL A C 1
ATOM 742 O O . VAL A 1 92 ? -14.094 19.719 6.551 1 97.38 92 VAL A O 1
ATOM 745 N N . MET A 1 93 ? -12.016 19.109 5.984 1 98.56 93 MET A N 1
ATOM 746 C CA . MET A 1 93 ? -11.477 20.453 6.219 1 98.56 93 MET A CA 1
ATOM 747 C C . MET A 1 93 ? -11.203 21.172 4.898 1 98.56 93 MET A C 1
ATOM 749 O O . MET A 1 93 ? -10.219 20.859 4.219 1 98.56 93 MET A O 1
ATOM 753 N N . ILE A 1 94 ? -12.062 22.062 4.531 1 97.94 94 ILE A N 1
ATOM 754 C CA . ILE A 1 94 ? -11.961 22.844 3.309 1 97.94 94 ILE A CA 1
ATOM 755 C C . ILE A 1 94 ? -10.883 23.922 3.48 1 97.94 94 ILE A C 1
ATOM 757 O O . ILE A 1 94 ? -11.039 24.828 4.297 1 97.94 94 ILE A O 1
ATOM 761 N N . GLU A 1 95 ? -9.852 23.906 2.686 1 98.44 95 GLU A N 1
ATOM 762 C CA . GLU A 1 95 ? -8.594 24.594 2.979 1 98.44 95 GLU A CA 1
ATOM 763 C C . GLU A 1 95 ? -8.531 25.969 2.312 1 98.44 95 GLU A C 1
ATOM 765 O O . GLU A 1 95 ? -7.543 26.688 2.449 1 98.44 95 GLU A O 1
ATOM 770 N N . SER A 1 96 ? -9.508 26.281 1.524 1 97.44 96 SER A N 1
ATOM 771 C CA . SER A 1 96 ? -9.578 27.578 0.86 1 97.44 96 SER A CA 1
ATOM 772 C C . SER A 1 96 ? -11 27.891 0.396 1 97.44 96 SER A C 1
ATOM 774 O O . SER A 1 96 ? -11.805 26.969 0.197 1 97.44 96 SER A O 1
ATOM 776 N N . ASP A 1 97 ? -11.258 29.156 0.268 1 95.12 97 ASP A N 1
ATOM 777 C CA . ASP A 1 97 ? -12.539 29.562 -0.296 1 95.12 97 ASP A CA 1
ATOM 778 C C . ASP A 1 97 ? -12.492 29.594 -1.822 1 95.12 97 ASP A C 1
ATOM 780 O O . ASP A 1 97 ? -13.508 29.812 -2.48 1 95.12 97 ASP A O 1
ATOM 784 N N . LYS A 1 98 ? -11.328 29.312 -2.344 1 96 98 LYS A N 1
ATOM 785 C CA . LYS A 1 98 ? -11.156 29.297 -3.793 1 96 98 LYS A CA 1
ATOM 786 C C . LYS A 1 98 ? -10.992 27.875 -4.309 1 96 98 LYS A C 1
ATOM 788 O O . LYS A 1 98 ? -10.211 27.094 -3.748 1 96 98 LYS A O 1
ATOM 793 N N . HIS A 1 99 ? -11.641 27.594 -5.418 1 95.81 99 HIS A N 1
ATOM 794 C CA . HIS A 1 99 ? -11.695 26.266 -5.996 1 95.81 99 HIS A CA 1
ATOM 795 C C . HIS A 1 99 ? -10.344 25.875 -6.59 1 95.81 99 HIS A C 1
ATOM 797 O O . HIS A 1 99 ? -10 24.688 -6.629 1 95.81 99 HIS A O 1
ATOM 803 N N . ASN A 1 100 ? -9.555 26.766 -7.043 1 95.19 100 ASN A N 1
ATOM 804 C CA . ASN A 1 100 ? -8.352 26.469 -7.801 1 95.19 100 ASN A CA 1
ATOM 805 C C . ASN A 1 100 ? -7.102 26.547 -6.922 1 95.19 100 ASN A C 1
ATOM 807 O O . ASN A 1 100 ? -5.98 26.5 -7.43 1 95.19 100 ASN A O 1
ATOM 811 N N . ARG A 1 101 ? -7.285 26.688 -5.648 1 95.88 101 ARG A N 1
ATOM 812 C CA . ARG A 1 101 ? -6.125 26.672 -4.766 1 95.88 101 ARG A CA 1
ATOM 813 C C . ARG A 1 101 ? -5.605 25.25 -4.562 1 95.88 101 ARG A C 1
ATOM 815 O O . ARG A 1 101 ? -6.332 24.281 -4.789 1 95.88 101 ARG A O 1
ATOM 822 N N . SER A 1 102 ? -4.379 25.156 -4.266 1 96.44 102 SER A N 1
ATOM 823 C CA . SER A 1 102 ? -3.68 23.938 -3.893 1 96.44 102 SER A CA 1
ATOM 824 C C . SER A 1 102 ? -2.426 24.234 -3.082 1 96.44 102 SER A C 1
ATOM 826 O O . SER A 1 102 ? -2.016 25.406 -2.975 1 96.44 102 SER A O 1
ATOM 828 N N . PHE A 1 103 ? -1.831 23.25 -2.529 1 98.19 103 PHE A N 1
ATOM 829 C CA . PHE A 1 103 ? -0.601 23.469 -1.776 1 98.19 103 PHE A CA 1
ATOM 830 C C . PHE A 1 103 ? 0.493 24.031 -2.674 1 98.19 103 PHE A C 1
ATOM 832 O O . PHE A 1 103 ? 1.457 24.625 -2.188 1 98.19 103 PHE A O 1
ATOM 839 N N . TYR A 1 104 ? 0.305 23.922 -3.979 1 97.31 104 TYR A N 1
ATOM 840 C CA . TYR A 1 104 ? 1.331 24.359 -4.918 1 97.31 104 TYR A CA 1
ATOM 841 C C . TYR A 1 104 ? 1.231 25.859 -5.168 1 97.31 104 TYR A C 1
ATOM 843 O O . TYR A 1 104 ? 2.152 26.469 -5.719 1 97.31 104 TYR A O 1
ATOM 851 N N . ASN A 1 105 ? 0.143 26.531 -4.777 1 97 105 ASN A N 1
ATOM 852 C CA . ASN A 1 105 ? -0.002 27.938 -5.117 1 97 105 ASN A CA 1
ATOM 853 C C . ASN A 1 105 ? -0.553 28.75 -3.943 1 97 105 ASN A C 1
ATOM 855 O O . ASN A 1 105 ? -1.049 29.859 -4.129 1 97 105 ASN A O 1
ATOM 859 N N . MET A 1 106 ? -0.507 28.219 -2.754 1 97.69 106 MET A N 1
ATOM 860 C CA . MET A 1 106 ? -0.975 28.922 -1.563 1 97.69 106 MET A CA 1
ATOM 861 C C . MET A 1 106 ? 0.136 29.781 -0.97 1 97.69 106 MET A C 1
ATOM 863 O O . MET A 1 106 ? 1.312 29.438 -1.048 1 97.69 106 MET A O 1
ATOM 867 N N . SER A 1 107 ? -0.26 30.875 -0.374 1 97.75 107 SER A N 1
ATOM 868 C CA . SER A 1 107 ? 0.672 31.766 0.315 1 97.75 107 SER A CA 1
ATOM 869 C C . SER A 1 107 ? 0.914 31.297 1.749 1 97.75 107 SER A C 1
ATOM 871 O O . SER A 1 107 ? 0.203 30.438 2.256 1 97.75 107 SER A O 1
ATOM 873 N N . GLN A 1 108 ? 1.898 31.891 2.322 1 98 108 GLN A N 1
ATOM 874 C CA . GLN A 1 108 ? 2.193 31.609 3.721 1 98 108 GLN A CA 1
ATOM 875 C C . GLN A 1 108 ? 0.971 31.844 4.602 1 98 108 GLN A C 1
ATOM 877 O O . GLN A 1 108 ? 0.668 31.031 5.484 1 98 108 GLN A O 1
ATOM 882 N N . LYS A 1 109 ? 0.322 32.969 4.406 1 97.81 109 LYS A N 1
ATOM 883 C CA . LYS A 1 109 ? -0.848 33.312 5.207 1 97.81 109 LYS A CA 1
ATOM 884 C C . LYS A 1 109 ? -1.959 32.281 5.031 1 97.81 109 LYS A C 1
ATOM 886 O O . LYS A 1 109 ? -2.629 31.906 6 1 97.81 109 LYS A O 1
ATOM 891 N N . GLU A 1 110 ? -2.211 31.812 3.846 1 98.25 110 GLU A N 1
ATOM 892 C CA . GLU A 1 110 ? -3.215 30.781 3.584 1 98.25 110 GLU A CA 1
ATOM 893 C C . GLU A 1 110 ? -2.875 29.484 4.309 1 98.25 110 GLU A C 1
ATOM 895 O O . GLU A 1 110 ? -3.756 28.844 4.887 1 98.25 110 GLU A O 1
ATOM 900 N N . PHE A 1 111 ? -1.595 29.109 4.324 1 98.81 111 PHE A N 1
ATOM 901 C CA . PHE A 1 111 ? -1.175 27.922 5.062 1 98.81 111 PHE A CA 1
ATOM 902 C C . PHE A 1 111 ? -1.395 28.109 6.559 1 98.81 111 PHE A C 1
ATOM 904 O O . PHE A 1 111 ? -1.749 27.156 7.262 1 98.81 111 PHE A O 1
ATOM 911 N N . GLU A 1 112 ? -1.116 29.312 7.039 1 98.69 112 GLU A N 1
ATOM 912 C CA . GLU A 1 112 ? -1.365 29.578 8.453 1 98.69 112 GLU A CA 1
ATOM 913 C C . GLU A 1 112 ? -2.818 29.297 8.82 1 98.69 112 GLU A C 1
ATOM 915 O O . GLU A 1 112 ? -3.096 28.656 9.828 1 98.69 112 GLU A O 1
ATOM 920 N N . ASP A 1 113 ? -3.74 29.812 7.988 1 98.56 113 ASP A N 1
ATOM 921 C CA . ASP A 1 113 ? -5.16 29.562 8.227 1 98.56 113 ASP A CA 1
ATOM 922 C C . ASP A 1 113 ? -5.465 28.078 8.242 1 98.56 113 ASP A C 1
ATOM 924 O O . ASP A 1 113 ? -6.234 27.609 9.086 1 98.56 113 ASP A O 1
ATOM 928 N N . VAL A 1 114 ? -4.875 27.359 7.336 1 98.81 114 VAL A N 1
ATOM 929 C CA . VAL A 1 114 ? -5.078 25.922 7.223 1 98.81 114 VAL A CA 1
ATOM 930 C C . VAL A 1 114 ? -4.605 25.219 8.5 1 98.81 114 VAL A C 1
ATOM 932 O O . VAL A 1 114 ? -5.34 24.422 9.086 1 98.81 114 VAL A O 1
ATOM 935 N N . PHE A 1 115 ? -3.4 25.531 8.984 1 98.88 115 PHE A N 1
ATOM 936 C CA . PHE A 1 115 ? -2.834 24.844 10.141 1 98.88 115 PHE A CA 1
ATOM 937 C C . PHE A 1 115 ? -3.553 25.25 11.422 1 98.88 115 PHE A C 1
ATOM 939 O O . PHE A 1 115 ? -3.686 24.453 12.352 1 98.88 115 PHE A O 1
ATOM 946 N N . PHE A 1 116 ? -4.043 26.531 11.422 1 98.69 116 PHE A N 1
ATOM 947 C CA . PHE A 1 116 ? -4.887 26.922 12.539 1 98.69 116 PHE A CA 1
ATOM 948 C C . PHE A 1 116 ? -6.141 26.062 12.609 1 98.69 116 PHE A C 1
ATOM 950 O O . PHE A 1 116 ? -6.547 25.625 13.688 1 98.69 116 PHE A O 1
ATOM 957 N N . MET A 1 117 ? -6.73 25.844 11.469 1 98.75 117 MET A N 1
ATOM 958 C CA . MET A 1 117 ? -7.914 25 11.406 1 98.75 117 MET A CA 1
ATOM 959 C C . MET A 1 117 ? -7.578 23.562 11.812 1 98.75 117 MET A C 1
ATOM 961 O O . MET A 1 117 ? -8.305 22.953 12.602 1 98.75 117 MET A O 1
ATOM 965 N N . TYR A 1 118 ? -6.43 23 11.336 1 98.88 118 TYR A N 1
ATOM 966 C CA . TYR A 1 118 ? -6.016 21.656 11.711 1 98.88 118 TYR A CA 1
ATOM 967 C C . TYR A 1 118 ? -5.887 21.531 13.227 1 98.88 118 TYR A C 1
ATOM 969 O O . TYR A 1 118 ? -6.41 20.578 13.82 1 98.88 118 TYR A O 1
ATOM 977 N N . ARG A 1 119 ? -5.176 22.516 13.812 1 98.69 119 ARG A N 1
ATOM 978 C CA . ARG A 1 119 ? -4.941 22.5 15.25 1 98.69 119 ARG A CA 1
ATOM 979 C C . ARG A 1 119 ? -6.254 22.547 16.016 1 98.69 119 ARG A C 1
ATOM 981 O O . ARG A 1 119 ? -6.441 21.812 17 1 98.69 119 ARG A O 1
ATOM 988 N N . ASN A 1 120 ? -7.094 23.453 15.578 1 98.56 120 ASN A N 1
ATOM 989 C CA . ASN A 1 120 ? -8.375 23.641 16.266 1 98.56 120 ASN A CA 1
ATOM 990 C C . ASN A 1 120 ? -9.188 22.344 16.266 1 98.56 120 ASN A C 1
ATOM 992 O O . ASN A 1 120 ? -9.664 21.906 17.312 1 98.56 120 ASN A O 1
ATOM 996 N N . ARG A 1 121 ? -9.391 21.781 15.086 1 98.56 121 ARG A N 1
ATOM 997 C CA . ARG A 1 121 ? -10.211 20.578 14.984 1 98.56 121 ARG A CA 1
ATOM 998 C C . ARG A 1 121 ? -9.578 19.422 15.742 1 98.56 121 ARG A C 1
ATOM 1000 O O . ARG A 1 121 ? -10.281 18.625 16.375 1 98.56 121 ARG A O 1
ATOM 1007 N N . PHE A 1 122 ? -8.25 19.297 15.703 1 98.69 122 PHE A N 1
ATOM 1008 C CA . PHE A 1 122 ? -7.531 18.266 16.422 1 98.69 122 PHE A CA 1
ATOM 1009 C C . PHE A 1 122 ? -7.809 18.359 17.922 1 98.69 122 PHE A C 1
ATOM 1011 O O . PHE A 1 122 ? -8.117 17.359 18.578 1 98.69 122 PHE A O 1
ATOM 1018 N N . ARG A 1 123 ? -7.68 19.562 18.453 1 98.25 123 ARG A N 1
ATOM 1019 C CA . ARG A 1 123 ? -7.922 19.797 19.875 1 98.25 123 ARG A CA 1
ATOM 1020 C C . ARG A 1 123 ? -9.344 19.406 20.266 1 98.25 123 ARG A C 1
ATOM 1022 O O . ARG A 1 123 ? -9.562 18.75 21.281 1 98.25 123 ARG A O 1
ATOM 1029 N N . ASP A 1 124 ? -10.227 19.828 19.438 1 98.25 124 ASP A N 1
ATOM 1030 C CA . ASP A 1 124 ? -11.633 19.578 19.734 1 98.25 124 ASP A CA 1
ATOM 1031 C C . ASP A 1 124 ? -11.93 18.078 19.75 1 98.25 124 ASP A C 1
ATOM 1033 O O . ASP A 1 124 ? -12.539 17.562 20.703 1 98.25 124 ASP A O 1
ATOM 1037 N N . LEU A 1 125 ? -11.477 17.359 18.75 1 97.19 125 LEU A N 1
ATOM 1038 C CA . LEU A 1 125 ? -11.734 15.922 18.641 1 97.19 125 LEU A CA 1
ATOM 1039 C C . LEU A 1 125 ? -11.008 15.156 19.734 1 97.19 125 LEU A C 1
ATOM 1041 O O . LEU A 1 125 ? -11.484 14.117 20.203 1 97.19 125 LEU A O 1
ATOM 1045 N N . SER A 1 126 ? -9.898 15.664 20.203 1 97.25 126 SER A N 1
ATOM 1046 C CA . SER A 1 126 ? -9.07 14.992 21.188 1 97.25 126 SER A CA 1
ATOM 1047 C C . SER A 1 126 ? -9.695 15.078 22.578 1 97.25 126 SER A C 1
ATOM 1049 O O . SER A 1 126 ? -9.297 14.352 23.5 1 97.25 126 SER A O 1
ATOM 1051 N N . LYS A 1 127 ? -10.648 15.969 22.766 1 96.5 127 LYS A N 1
ATOM 1052 C CA . LYS A 1 127 ? -11.273 16.172 24.078 1 96.5 127 LYS A CA 1
ATOM 1053 C C . LYS A 1 127 ? -12.234 15.039 24.406 1 96.5 127 LYS A C 1
ATOM 1055 O O . LYS A 1 127 ? -12.586 14.836 25.578 1 96.5 127 LYS A O 1
ATOM 1060 N N . ASP A 1 128 ? -12.711 14.398 23.391 1 94.75 128 ASP A N 1
ATOM 1061 C CA . ASP A 1 128 ? -13.648 13.297 23.609 1 94.75 128 ASP A CA 1
ATOM 1062 C C . ASP A 1 128 ? -12.961 12.117 24.281 1 94.75 128 ASP A C 1
ATOM 1064 O O . ASP A 1 128 ? -12 11.555 23.75 1 94.75 128 ASP A O 1
ATOM 1068 N N . ASP A 1 129 ? -13.539 11.648 25.359 1 94.38 129 ASP A N 1
ATOM 1069 C CA . ASP A 1 129 ? -12.922 10.625 26.188 1 94.38 129 ASP A CA 1
ATOM 1070 C C . ASP A 1 129 ? -12.922 9.273 25.484 1 94.38 129 ASP A C 1
ATOM 1072 O O . ASP A 1 129 ? -12.156 8.375 25.859 1 94.38 129 ASP A O 1
ATOM 1076 N N . LYS A 1 130 ? -13.711 9.133 24.547 1 93.44 130 LYS A N 1
ATOM 1077 C CA . LYS A 1 130 ? -13.797 7.855 23.844 1 93.44 130 LYS A CA 1
ATOM 1078 C C . LYS A 1 130 ? -12.781 7.789 22.703 1 93.44 130 LYS A C 1
ATOM 1080 O O . LYS A 1 130 ? -12.547 6.719 22.141 1 93.44 130 LYS A O 1
ATOM 1085 N N . VAL A 1 131 ? -12.203 8.867 22.391 1 95.38 131 VAL A N 1
ATOM 1086 C CA . VAL A 1 131 ? -11.266 8.953 21.266 1 95.38 131 VAL A CA 1
ATOM 1087 C C . VAL A 1 131 ? -9.859 8.594 21.75 1 95.38 131 VAL A C 1
ATOM 1089 O O . VAL A 1 131 ? -9.383 9.133 22.734 1 95.38 131 VAL A O 1
ATOM 1092 N N . GLU A 1 132 ? -9.219 7.699 21.016 1 96.94 132 GLU A N 1
ATOM 1093 C CA . GLU A 1 132 ? -7.863 7.277 21.344 1 96.94 132 GLU A CA 1
ATOM 1094 C C . GLU A 1 132 ? -6.852 7.809 20.344 1 96.94 132 GLU A C 1
ATOM 1096 O O . GLU A 1 132 ? -5.652 7.848 20.625 1 96.94 132 GLU A O 1
ATOM 1101 N N . TYR A 1 133 ? -7.34 8.219 19.203 1 97.69 133 TYR A N 1
ATOM 1102 C CA . TYR A 1 133 ? -6.426 8.711 18.188 1 97.69 133 TYR A CA 1
ATOM 1103 C C . TYR A 1 133 ? -7.145 9.633 17.203 1 97.69 133 TYR A C 1
ATOM 1105 O O . TYR A 1 133 ? -8.32 9.422 16.891 1 97.69 133 TYR A O 1
ATOM 1113 N N . VAL A 1 134 ? -6.488 10.641 16.734 1 98.31 134 VAL A N 1
ATOM 1114 C CA . VAL A 1 134 ? -6.996 11.562 15.727 1 98.31 134 VAL A CA 1
ATOM 1115 C C . VAL A 1 134 ? -6.047 11.594 14.531 1 98.31 134 VAL A C 1
ATOM 1117 O O . VAL A 1 134 ? -4.852 11.867 14.688 1 98.31 134 VAL A O 1
ATOM 1120 N N . SER A 1 135 ? -6.551 11.281 13.375 1 98.12 135 SER A N 1
ATOM 1121 C CA . SER A 1 135 ? -5.77 11.227 12.141 1 98.12 135 SER A CA 1
ATOM 1122 C C . SER A 1 135 ? -6.094 12.406 11.234 1 98.12 135 SER A C 1
ATOM 1124 O O . SER A 1 135 ? -7.266 12.727 11.008 1 98.12 135 SER A O 1
ATOM 1126 N N . ILE A 1 136 ? -5.094 13.102 10.727 1 98.75 136 ILE A N 1
ATOM 1127 C CA . ILE A 1 136 ? -5.223 14.141 9.711 1 98.75 136 ILE A CA 1
ATOM 1128 C C . ILE A 1 136 ? -4.531 13.695 8.43 1 98.75 136 ILE A C 1
ATOM 1130 O O . ILE A 1 136 ? -3.375 13.258 8.461 1 98.75 136 ILE A O 1
ATOM 1134 N N . PHE A 1 137 ? -5.242 13.766 7.324 1 98.5 137 PHE A N 1
ATOM 1135 C CA . PHE A 1 137 ? -4.648 13.359 6.055 1 98.5 137 PHE A CA 1
ATOM 1136 C C . PHE A 1 137 ? -5.246 14.148 4.898 1 98.5 137 PHE A C 1
ATOM 1138 O O . PHE A 1 137 ? -6.309 14.758 5.039 1 98.5 137 PHE A O 1
ATOM 1145 N N . LYS A 1 138 ? -4.539 14.164 3.816 1 98.25 138 LYS A N 1
ATOM 1146 C CA . LYS A 1 138 ? -4.949 14.867 2.602 1 98.25 138 LYS A CA 1
ATOM 1147 C C . LYS A 1 138 ? -4.68 14.016 1.361 1 98.25 138 LYS A C 1
ATOM 1149 O O . LYS A 1 138 ? -3.633 13.383 1.254 1 98.25 138 LYS A O 1
ATOM 1154 N N . ASN A 1 139 ? -5.652 13.977 0.548 1 96.06 139 ASN A N 1
ATOM 1155 C CA . ASN A 1 139 ? -5.535 13.43 -0.798 1 96.06 139 ASN A CA 1
ATOM 1156 C C . ASN A 1 139 ? -5.605 14.523 -1.859 1 96.06 139 ASN A C 1
ATOM 1158 O O . ASN A 1 139 ? -6.621 15.203 -1.986 1 96.06 139 ASN A O 1
ATOM 1162 N N . PHE A 1 140 ? -4.539 14.688 -2.578 1 95.94 140 PHE A N 1
ATOM 1163 C CA . PHE A 1 140 ? -4.539 15.703 -3.629 1 95.94 140 PHE A CA 1
ATOM 1164 C C . PHE A 1 140 ? -4.531 15.055 -5.008 1 95.94 140 PHE A C 1
ATOM 1166 O O . PHE A 1 140 ? -3.561 14.383 -5.379 1 95.94 140 PHE A O 1
ATOM 1173 N N . LEU A 1 141 ? -5.598 15.242 -5.793 1 90.75 141 LEU A N 1
ATOM 1174 C CA . LEU A 1 141 ? -5.832 14.727 -7.137 1 90.75 141 LEU A CA 1
ATOM 1175 C C . LEU A 1 141 ? -6.25 13.266 -7.098 1 90.75 141 LEU A C 1
ATOM 1177 O O . LEU A 1 141 ? -6.145 12.609 -6.059 1 90.75 141 LEU A O 1
ATOM 1181 N N . ARG A 1 142 ? -6.68 12.773 -8.141 1 83.31 142 ARG A N 1
ATOM 1182 C CA . ARG A 1 142 ? -7.375 11.492 -8.219 1 83.31 142 ARG A CA 1
ATOM 1183 C C . ARG A 1 142 ? -6.41 10.336 -7.988 1 83.31 142 ARG A C 1
ATOM 1185 O O . ARG A 1 142 ? -6.75 9.367 -7.305 1 83.31 142 ARG A O 1
ATOM 1192 N N . LYS A 1 143 ? -5.301 10.398 -8.469 1 83.69 143 LYS A N 1
ATOM 1193 C CA . LYS A 1 143 ? -4.328 9.32 -8.336 1 83.69 143 LYS A CA 1
ATOM 1194 C C . LYS A 1 143 ? -3.951 9.094 -6.875 1 83.69 143 LYS A C 1
ATOM 1196 O O . LYS A 1 143 ? -3.512 8.008 -6.5 1 83.69 143 LYS A O 1
ATOM 1201 N N . ALA A 1 144 ? -4.184 10.172 -6.133 1 88.56 144 ALA A N 1
ATOM 1202 C CA . ALA A 1 144 ? -3.848 10.086 -4.715 1 88.56 144 ALA A CA 1
ATOM 1203 C C . ALA A 1 144 ? -5.082 9.742 -3.879 1 88.56 144 ALA A C 1
ATOM 1205 O O . ALA A 1 144 ? -5.016 9.711 -2.648 1 88.56 144 ALA A O 1
ATOM 1206 N N . GLY A 1 145 ? -6.172 9.578 -4.547 1 85.06 145 GLY A N 1
ATOM 1207 C CA . GLY A 1 145 ? -7.352 9.125 -3.824 1 85.06 145 GLY A CA 1
ATOM 1208 C C . GLY A 1 145 ? -8.383 10.219 -3.619 1 85.06 145 GLY A C 1
ATOM 1209 O O . GLY A 1 145 ? -9.375 10.023 -2.91 1 85.06 145 GLY A O 1
ATOM 1210 N N . ALA A 1 146 ? -8.164 11.344 -4.18 1 84.5 146 ALA A N 1
ATOM 1211 C CA . ALA A 1 146 ? -9.117 12.43 -3.996 1 84.5 146 ALA A CA 1
ATOM 1212 C C . ALA A 1 146 ? -10.352 12.227 -4.867 1 84.5 146 ALA A C 1
ATOM 1214 O O . ALA A 1 146 ? -10.25 11.773 -6.012 1 84.5 146 ALA A O 1
ATOM 1215 N N . SER A 1 147 ? -11.461 12.664 -4.324 1 81.31 147 SER A N 1
ATOM 1216 C CA . SER A 1 147 ? -12.719 12.562 -5.059 1 81.31 147 SER A CA 1
ATOM 1217 C C . SER A 1 147 ? -13.172 13.922 -5.578 1 81.31 147 SER A C 1
ATOM 1219 O O . SER A 1 147 ? -14.008 14 -6.48 1 81.31 147 SER A O 1
ATOM 1221 N N . LEU A 1 148 ? -12.742 14.93 -4.941 1 86.5 148 LEU A N 1
ATOM 1222 C CA . LEU A 1 148 ? -13.078 16.297 -5.312 1 86.5 148 LEU A CA 1
ATOM 1223 C C . LEU A 1 148 ? -11.82 17.125 -5.559 1 86.5 148 LEU A C 1
ATOM 1225 O O . LEU A 1 148 ? -10.781 16.891 -4.93 1 86.5 148 LEU A O 1
ATOM 1229 N N . MET A 1 149 ? -11.969 18.094 -6.375 1 90.56 149 MET A N 1
ATOM 1230 C CA . MET A 1 149 ? -10.797 18.875 -6.77 1 90.56 149 MET A CA 1
ATOM 1231 C C . MET A 1 149 ? -10.555 20.031 -5.801 1 90.56 149 MET A C 1
ATOM 1233 O O . MET A 1 149 ? -9.414 20.453 -5.617 1 90.56 149 MET A O 1
ATOM 1237 N N . HIS A 1 150 ? -11.648 20.516 -5.234 1 94.94 150 HIS A N 1
ATOM 1238 C CA . HIS A 1 150 ? -11.5 21.625 -4.293 1 94.94 150 HIS A CA 1
ATOM 1239 C C . HIS A 1 150 ? -10.531 21.266 -3.17 1 94.94 150 HIS A C 1
ATOM 1241 O O . HIS A 1 150 ? -10.586 20.156 -2.629 1 94.94 150 HIS A O 1
ATOM 1247 N N . PRO A 1 151 ? -9.594 22.188 -2.824 1 96.81 151 PRO A N 1
ATOM 1248 C CA . PRO A 1 151 ? -8.594 21.828 -1.815 1 96.81 151 PRO A CA 1
ATOM 1249 C C . PRO A 1 151 ? -9.211 21.516 -0.455 1 96.81 151 PRO A C 1
ATOM 1251 O O . PRO A 1 151 ? -9.898 22.359 0.126 1 96.81 151 PRO A O 1
ATOM 1254 N N . HIS A 1 152 ? -8.953 20.344 0.01 1 97.94 152 HIS A N 1
ATOM 1255 C CA . HIS A 1 152 ? -9.477 19.906 1.301 1 97.94 152 HIS A CA 1
ATOM 1256 C C . HIS A 1 152 ? -8.609 18.812 1.914 1 97.94 152 HIS A C 1
ATOM 1258 O O . HIS A 1 152 ? -7.852 18.156 1.204 1 97.94 152 HIS A O 1
ATOM 1264 N N . ALA A 1 153 ? -8.602 18.688 3.145 1 98.38 153 ALA A N 1
ATOM 1265 C CA . ALA A 1 153 ? -8.055 17.609 3.955 1 98.38 153 ALA A CA 1
ATOM 1266 C C . ALA A 1 153 ? -9.141 16.953 4.805 1 98.38 153 ALA A C 1
ATOM 1268 O O . ALA A 1 153 ? -10.305 17.375 4.766 1 98.38 153 ALA A O 1
ATOM 1269 N N . GLN A 1 154 ? -8.789 15.945 5.402 1 98 154 GLN A N 1
ATOM 1270 C CA . GLN A 1 154 ? -9.742 15.242 6.254 1 98 154 GLN A CA 1
ATOM 1271 C C . GLN A 1 154 ? -9.156 15 7.645 1 98 154 GLN A C 1
ATOM 1273 O O . GLN A 1 154 ? -7.938 14.922 7.805 1 98 154 GLN A O 1
ATOM 1278 N N . ILE A 1 155 ? -10.008 14.953 8.586 1 98.19 155 ILE A N 1
ATOM 1279 C CA . ILE A 1 155 ? -9.633 14.633 9.961 1 98.19 155 ILE A CA 1
ATOM 1280 C C . ILE A 1 155 ? -10.617 13.625 10.539 1 98.19 155 ILE A C 1
ATOM 1282 O O . ILE A 1 155 ? -11.828 13.758 10.352 1 98.19 155 ILE A O 1
ATOM 1286 N N . LEU A 1 156 ? -10.039 12.609 11.133 1 96.25 156 LEU A N 1
ATOM 1287 C CA . LEU A 1 156 ? -10.828 11.492 11.625 1 96.25 156 LEU A CA 1
ATOM 1288 C C . LEU A 1 156 ? -10.406 11.117 13.047 1 96.25 156 LEU A C 1
ATOM 1290 O O . LEU A 1 156 ? -9.219 10.938 13.32 1 96.25 156 LEU A O 1
ATOM 1294 N N . SER A 1 157 ? -11.383 11.102 13.984 1 96 157 SER A N 1
ATOM 1295 C CA . SER A 1 157 ? -11.125 10.555 15.312 1 96 157 SER A CA 1
ATOM 1296 C C . SER A 1 157 ? -11.508 9.086 15.391 1 96 157 SER A C 1
ATOM 1298 O O . SER A 1 157 ? -12.461 8.648 14.727 1 96 157 SER A O 1
ATOM 1300 N N . MET A 1 158 ? -10.773 8.32 16.188 1 94.06 158 MET A N 1
ATOM 1301 C CA . MET A 1 158 ? -11.008 6.887 16.312 1 94.06 158 MET A CA 1
ATOM 1302 C C . MET A 1 158 ? -10.898 6.445 17.766 1 94.06 158 MET A C 1
ATOM 1304 O O . MET A 1 158 ? -10.125 7.016 18.531 1 94.06 158 MET A O 1
ATOM 1308 N N . SER A 1 159 ? -11.609 5.336 18.047 1 93.81 159 SER A N 1
ATOM 1309 C CA . SER A 1 159 ? -11.594 4.801 19.406 1 93.81 159 SER A CA 1
ATOM 1310 C C . SER A 1 159 ? -10.5 3.754 19.578 1 93.81 159 SER A C 1
ATOM 1312 O O . SER A 1 159 ? -10.547 2.947 20.5 1 93.81 159 SER A O 1
ATOM 1314 N N . PHE A 1 160 ? -9.586 3.699 18.688 1 93.44 160 PHE A N 1
ATOM 1315 C CA . PHE A 1 160 ? -8.43 2.814 18.75 1 93.44 160 PHE A CA 1
ATOM 1316 C C . PHE A 1 160 ? -7.23 3.439 18.062 1 93.44 160 PHE A C 1
ATOM 1318 O O . PHE A 1 160 ? -7.375 4.395 17.297 1 93.44 160 PHE A O 1
ATOM 1325 N N . ILE A 1 161 ? -6.051 2.975 18.359 1 97.06 161 ILE A N 1
ATOM 1326 C CA . ILE A 1 161 ? -4.828 3.439 17.719 1 97.06 161 ILE A CA 1
ATOM 1327 C C . ILE A 1 161 ? -4.562 2.617 16.453 1 97.06 161 ILE A C 1
ATOM 1329 O O . ILE A 1 161 ? -4.504 1.386 16.516 1 97.06 161 ILE A O 1
ATOM 1333 N N . PRO A 1 162 ? -4.391 3.258 15.328 1 97 162 PRO A N 1
ATOM 1334 C CA . PRO A 1 162 ? -4.18 2.523 14.078 1 97 162 PRO A CA 1
ATOM 1335 C C . PRO A 1 162 ? -2.887 1.712 14.078 1 97 162 PRO A C 1
ATOM 1337 O O . PRO A 1 162 ? -1.934 2.066 14.781 1 97 162 PRO A O 1
ATOM 1340 N N . PRO A 1 163 ? -2.83 0.717 13.211 1 96.81 163 PRO A N 1
ATOM 1341 C CA . PRO A 1 163 ? -1.687 -0.197 13.18 1 96.81 163 PRO A CA 1
ATOM 1342 C C . PRO A 1 163 ? -0.37 0.514 12.875 1 96.81 163 PRO A C 1
ATOM 1344 O O . PRO A 1 163 ? 0.656 0.21 13.492 1 96.81 163 PRO A O 1
ATOM 1347 N N . GLU A 1 164 ? -0.339 1.415 11.977 1 97.75 164 GLU A N 1
ATOM 1348 C CA . GLU A 1 164 ? 0.888 2.123 11.617 1 97.75 164 GLU A CA 1
ATOM 1349 C C . GLU A 1 164 ? 1.46 2.871 12.82 1 97.75 164 GLU A C 1
ATOM 1351 O O . GLU A 1 164 ? 2.668 2.838 13.055 1 97.75 164 GLU A O 1
ATOM 1356 N N . ILE A 1 165 ? 0.608 3.516 13.57 1 98.38 165 ILE A N 1
ATOM 1357 C CA . ILE A 1 165 ? 1.021 4.289 14.734 1 98.38 165 ILE A CA 1
ATOM 1358 C C . ILE A 1 165 ? 1.469 3.348 15.852 1 98.38 165 ILE A C 1
ATOM 1360 O O . ILE A 1 165 ? 2.482 3.592 16.5 1 98.38 165 ILE A O 1
ATOM 1364 N N . THR A 1 166 ? 0.692 2.275 16 1 97.88 166 THR A N 1
ATOM 1365 C CA . THR A 1 166 ? 1.075 1.269 16.984 1 97.88 166 THR A CA 1
ATOM 1366 C C . THR A 1 166 ? 2.484 0.753 16.719 1 97.88 166 THR A C 1
ATOM 1368 O O . THR A 1 166 ? 3.303 0.645 17.641 1 97.88 166 THR A O 1
ATOM 1371 N N . ASN A 1 167 ? 2.74 0.488 15.508 1 97.12 167 ASN A N 1
ATOM 1372 C CA . ASN A 1 167 ? 4.062 0.012 15.109 1 97.12 167 ASN A CA 1
ATOM 1373 C C . ASN A 1 167 ? 5.145 1.036 15.422 1 97.12 167 ASN A C 1
ATOM 1375 O O . ASN A 1 167 ? 6.176 0.694 16.016 1 97.12 167 ASN A O 1
ATOM 1379 N N . GLU A 1 168 ? 4.953 2.27 15.055 1 98.25 168 GLU A N 1
ATOM 1380 C CA . GLU A 1 168 ? 5.941 3.314 15.297 1 98.25 168 GLU A CA 1
ATOM 1381 C C . GLU A 1 168 ? 6.199 3.498 16.797 1 98.25 168 GLU A C 1
ATOM 1383 O O . GLU A 1 168 ? 7.336 3.711 17.219 1 98.25 168 GLU A O 1
ATOM 1388 N N . LEU A 1 169 ? 5.133 3.416 17.562 1 98.44 169 LEU A N 1
ATOM 1389 C CA . LEU A 1 169 ? 5.254 3.549 19.016 1 98.44 169 LEU A CA 1
ATOM 1390 C C . LEU A 1 169 ? 6.074 2.404 19.594 1 98.44 169 LEU A C 1
ATOM 1392 O O . LEU A 1 169 ? 6.918 2.621 20.469 1 98.44 169 LEU A O 1
ATOM 1396 N N . LEU A 1 170 ? 5.828 1.23 19.094 1 97.62 170 LEU A N 1
ATOM 1397 C CA . LEU A 1 170 ? 6.57 0.07 19.562 1 97.62 170 LEU A CA 1
ATOM 1398 C C . LEU A 1 170 ? 8.055 0.194 19.219 1 97.62 170 LEU A C 1
ATOM 1400 O O . LEU A 1 170 ? 8.914 -0.057 20.078 1 97.62 170 LEU A O 1
ATOM 1404 N N . VAL A 1 171 ? 8.359 0.591 18.031 1 97.75 171 VAL A N 1
ATOM 1405 C CA . VAL A 1 171 ? 9.734 0.763 17.578 1 97.75 171 VAL A CA 1
ATOM 1406 C C . VAL A 1 171 ? 10.438 1.813 18.422 1 97.75 171 VAL A C 1
ATOM 1408 O O . VAL A 1 171 ? 11.547 1.585 18.922 1 97.75 171 VAL A O 1
ATOM 1411 N N . SER A 1 172 ? 9.812 2.955 18.578 1 98.25 172 SER A N 1
ATOM 1412 C CA . SER A 1 172 ? 10.422 4.059 19.312 1 98.25 172 SER A CA 1
ATOM 1413 C C . SER A 1 172 ? 10.57 3.723 20.797 1 98.25 172 SER A C 1
ATOM 1415 O O . SER A 1 172 ? 11.555 4.109 21.438 1 98.25 172 SER A O 1
ATOM 1417 N N . LYS A 1 173 ? 9.586 3.025 21.359 1 98.19 173 LYS A N 1
ATOM 1418 C CA . LYS A 1 173 ? 9.664 2.627 22.766 1 98.19 173 LYS A CA 1
ATOM 1419 C C . LYS A 1 173 ? 10.797 1.638 23 1 98.19 173 LYS A C 1
ATOM 1421 O O . LYS A 1 173 ? 11.555 1.77 23.953 1 98.19 173 LYS A O 1
ATOM 1426 N N . GLU A 1 174 ? 10.867 0.654 22.141 1 98 174 GLU A N 1
ATOM 1427 C CA . GLU A 1 174 ? 11.961 -0.313 22.234 1 98 174 GLU A CA 1
ATOM 1428 C C . GLU A 1 174 ? 13.32 0.375 22.156 1 98 174 GLU A C 1
ATOM 1430 O O . GLU A 1 174 ? 14.234 0.035 22.906 1 98 174 GLU A O 1
ATOM 1435 N N . TYR A 1 175 ? 13.469 1.259 21.234 1 98.19 175 TYR A N 1
ATOM 1436 C CA . TYR A 1 175 ? 14.695 2.027 21.109 1 98.19 175 TYR A CA 1
ATOM 1437 C C . TYR A 1 175 ? 15 2.789 22.391 1 98.19 175 TYR A C 1
ATOM 1439 O O . TYR A 1 175 ? 16.141 2.771 22.875 1 98.19 175 TYR A O 1
ATOM 1447 N N . TYR A 1 176 ? 14 3.434 22.906 1 98.06 176 TYR A N 1
ATOM 1448 C CA . TYR A 1 176 ? 14.148 4.223 24.125 1 98.06 176 TYR A CA 1
ATOM 1449 C C . TYR A 1 176 ? 14.578 3.342 25.297 1 98.06 176 TYR A C 1
ATOM 1451 O O . TYR A 1 176 ? 15.445 3.727 26.078 1 98.06 176 TYR A O 1
ATOM 1459 N N . ASP A 1 177 ? 13.969 2.215 25.422 1 97.88 177 ASP A N 1
ATOM 1460 C CA . ASP A 1 177 ? 14.273 1.29 26.516 1 97.88 177 ASP A CA 1
ATOM 1461 C C . ASP A 1 177 ? 15.703 0.763 26.406 1 97.88 177 ASP A C 1
ATOM 1463 O O . ASP A 1 177 ? 16.375 0.577 27.422 1 97.88 177 ASP A O 1
ATOM 1467 N N . SER A 1 178 ? 16.172 0.588 25.188 1 97.62 178 SER A N 1
ATOM 1468 C CA . SER A 1 178 ? 17.484 0.001 24.969 1 97.62 178 SER A CA 1
ATOM 1469 C C . SER A 1 178 ? 18.578 1.055 25.047 1 97.62 178 SER A C 1
ATOM 1471 O O . SER A 1 178 ? 19.656 0.789 25.578 1 97.62 178 SER A O 1
ATOM 1473 N N . ASN A 1 179 ? 18.312 2.24 24.531 1 97.31 179 ASN A N 1
ATOM 1474 C CA . ASN A 1 179 ? 19.359 3.248 24.375 1 97.31 179 ASN A CA 1
ATOM 1475 C C . ASN A 1 179 ? 19.219 4.348 25.438 1 97.31 179 ASN A C 1
ATOM 1477 O O . ASN A 1 179 ? 20.141 5.156 25.609 1 97.31 179 ASN A O 1
ATOM 1481 N N . LYS A 1 180 ? 18.062 4.414 26.094 1 96.56 180 LYS A N 1
ATOM 1482 C CA . LYS A 1 180 ? 17.75 5.43 27.094 1 96.56 180 LYS A CA 1
ATOM 1483 C C . LYS A 1 180 ? 17.781 6.828 26.484 1 96.56 180 LYS A C 1
ATOM 1485 O O . LYS A 1 180 ? 18.203 7.789 27.125 1 96.56 180 LYS A O 1
ATOM 1490 N N . SER A 1 181 ? 17.547 6.879 25.219 1 97.06 181 SER A N 1
ATOM 1491 C CA . SER A 1 181 ? 17.375 8.102 24.453 1 97.06 181 SER A CA 1
ATOM 1492 C C . SER A 1 181 ? 16.281 7.945 23.391 1 97.06 181 SER A C 1
ATOM 1494 O O . SER A 1 181 ? 15.953 6.828 23 1 97.06 181 SER A O 1
ATOM 1496 N N . SER A 1 182 ? 15.75 9.094 23.062 1 97.5 182 SER A N 1
ATOM 1497 C CA . SER A 1 182 ? 14.672 9.086 22.078 1 97.5 182 SER A CA 1
ATOM 1498 C C . SER A 1 182 ? 15.211 8.812 20.672 1 97.5 182 SER A C 1
ATOM 1500 O O . SER A 1 182 ? 16.188 9.445 20.25 1 97.5 182 SER A O 1
ATOM 1502 N N . LEU A 1 183 ? 14.562 7.906 20 1 98.25 183 LEU A N 1
ATOM 1503 C CA . LEU A 1 183 ? 14.891 7.621 18.609 1 98.25 183 LEU A CA 1
ATOM 1504 C C . LEU A 1 183 ? 14.906 8.906 17.781 1 98.25 183 LEU A C 1
ATOM 1506 O O . LEU A 1 183 ? 15.812 9.117 16.969 1 98.25 183 LEU A O 1
ATOM 1510 N N . TYR A 1 184 ? 13.914 9.734 17.984 1 98.38 184 TYR A N 1
ATOM 1511 C CA . TYR A 1 184 ? 13.742 10.945 17.188 1 98.38 184 TYR A CA 1
ATOM 1512 C C . TYR A 1 184 ? 14.828 11.961 17.516 1 98.38 184 TYR A C 1
ATOM 1514 O O . TYR A 1 184 ? 15.367 12.609 16.609 1 98.38 184 TYR A O 1
ATOM 1522 N N . ASP A 1 185 ? 15.148 12.078 18.766 1 98 185 ASP A N 1
ATOM 1523 C CA . ASP A 1 185 ? 16.234 12.984 19.141 1 98 185 ASP A CA 1
ATOM 1524 C C . ASP A 1 185 ? 17.547 12.57 18.484 1 98 185 ASP A C 1
ATOM 1526 O O . ASP A 1 185 ? 18.25 13.406 17.922 1 98 185 ASP A O 1
ATOM 1530 N N . ASP A 1 186 ? 17.828 11.289 18.625 1 98.25 186 ASP A N 1
ATOM 1531 C CA . ASP A 1 186 ? 19.062 10.773 18.047 1 98.25 186 ASP A CA 1
ATOM 1532 C C . ASP A 1 186 ? 19.062 10.914 16.516 1 98.25 186 ASP A C 1
ATOM 1534 O O . ASP A 1 186 ? 20.078 11.273 15.922 1 98.25 186 ASP A O 1
ATOM 1538 N N . LEU A 1 187 ? 17.953 10.625 15.914 1 98.06 187 LEU A N 1
ATOM 1539 C CA . LEU A 1 187 ? 17.812 10.75 14.469 1 98.06 187 LEU A CA 1
ATOM 1540 C C . LEU A 1 187 ? 18.031 12.195 14.031 1 98.06 187 LEU A C 1
ATOM 1542 O O . LEU A 1 187 ? 18.75 12.461 13.07 1 98.06 187 LEU A O 1
ATOM 1546 N N . ILE A 1 188 ? 17.375 13.133 14.703 1 98.19 188 ILE A N 1
ATOM 1547 C CA . ILE A 1 188 ? 17.469 14.555 14.383 1 98.19 188 ILE A CA 1
ATOM 1548 C C . ILE A 1 188 ? 18.922 15.008 14.5 1 98.19 188 ILE A C 1
ATOM 1550 O O . ILE A 1 188 ? 19.453 15.641 13.578 1 98.19 188 ILE A O 1
ATOM 1554 N N . GLU A 1 189 ? 19.531 14.633 15.547 1 98.06 189 GLU A N 1
ATOM 1555 C CA . GLU A 1 189 ? 20.922 15.023 15.773 1 98.06 189 GLU A CA 1
ATOM 1556 C C . GLU A 1 189 ? 21.844 14.453 14.688 1 98.06 189 GLU A C 1
ATOM 1558 O O . GLU A 1 189 ? 22.688 15.164 14.148 1 98.06 189 GLU A O 1
ATOM 1563 N N . ASN A 1 190 ? 21.672 13.203 14.414 1 97.88 190 ASN A N 1
ATOM 1564 C CA . ASN A 1 190 ? 22.516 12.539 13.414 1 97.88 190 ASN A CA 1
ATOM 1565 C C . ASN A 1 190 ? 22.312 13.156 12.031 1 97.88 190 ASN A C 1
ATOM 1567 O O . ASN A 1 190 ? 23.297 13.391 11.312 1 97.88 190 ASN A O 1
ATOM 1571 N N . GLU A 1 191 ? 21.094 13.367 11.648 1 97.88 191 GLU A N 1
ATOM 1572 C CA . GLU A 1 191 ? 20.797 13.914 10.328 1 97.88 191 GLU A CA 1
ATOM 1573 C C . GLU A 1 191 ? 21.344 15.328 10.172 1 97.88 191 GLU A C 1
ATOM 1575 O O . GLU A 1 191 ? 21.859 15.695 9.109 1 97.88 191 GLU A O 1
ATOM 1580 N N . ILE A 1 192 ? 21.219 16.109 11.227 1 97.75 192 ILE A N 1
ATOM 1581 C CA . ILE A 1 192 ? 21.734 17.469 11.188 1 97.75 192 ILE A CA 1
ATOM 1582 C C . ILE A 1 192 ? 23.25 17.438 11.055 1 97.75 192 ILE A C 1
ATOM 1584 O O . ILE A 1 192 ? 23.828 18.188 10.266 1 97.75 192 ILE A O 1
ATOM 1588 N N . SER A 1 193 ? 23.875 16.547 11.789 1 97.94 193 SER A N 1
ATOM 1589 C CA . SER A 1 193 ? 25.328 16.453 11.789 1 97.94 193 SER A CA 1
ATOM 1590 C C . SER A 1 193 ? 25.844 16.016 10.422 1 97.94 193 SER A C 1
ATOM 1592 O O . SER A 1 193 ? 26.828 16.578 9.922 1 97.94 193 SER A O 1
ATOM 1594 N N . LEU A 1 194 ? 25.219 15.055 9.828 1 96.19 194 LEU A N 1
ATOM 1595 C CA . LEU A 1 194 ? 25.641 14.539 8.531 1 96.19 194 LEU A CA 1
ATOM 1596 C C . LEU A 1 194 ? 25.312 15.523 7.418 1 96.19 194 LEU A C 1
ATOM 1598 O O . LEU A 1 194 ? 26.078 15.664 6.461 1 96.19 194 LEU A O 1
ATOM 1602 N N . ASP A 1 195 ? 24.109 16.156 7.516 1 96.25 195 ASP A N 1
ATOM 1603 C CA . ASP A 1 195 ? 23.594 17.172 6.605 1 96.25 195 ASP A CA 1
ATOM 1604 C C . ASP A 1 195 ? 23.594 16.672 5.164 1 96.25 195 ASP A C 1
ATOM 1606 O O . ASP A 1 195 ? 23.969 17.406 4.246 1 96.25 195 ASP A O 1
ATOM 1610 N N . ARG A 1 196 ? 23.234 15.461 4.961 1 95.88 196 ARG A N 1
ATOM 1611 C CA . ARG A 1 196 ? 23.172 14.875 3.627 1 95.88 196 ARG A CA 1
ATOM 1612 C C . ARG A 1 196 ? 21.75 14.805 3.115 1 95.88 196 ARG A C 1
ATOM 1614 O O . ARG A 1 196 ? 21.516 14.805 1.905 1 95.88 196 ARG A O 1
ATOM 1621 N N . ARG A 1 197 ? 20.812 14.766 4.086 1 97.62 197 ARG A N 1
ATOM 1622 C CA . ARG A 1 197 ? 19.422 14.539 3.695 1 97.62 197 ARG A CA 1
ATOM 1623 C C . ARG A 1 197 ? 18.5 15.578 4.32 1 97.62 197 ARG A C 1
ATOM 1625 O O . ARG A 1 197 ? 17.281 15.398 4.352 1 97.62 197 ARG A O 1
ATOM 1632 N N . VAL A 1 198 ? 19.125 16.672 4.828 1 98.25 198 VAL A N 1
ATOM 1633 C CA . VAL A 1 198 ? 18.359 17.734 5.473 1 98.25 198 VAL A CA 1
ATOM 1634 C C . VAL A 1 198 ? 17.953 18.781 4.438 1 98.25 198 VAL A C 1
ATOM 1636 O O . VAL A 1 198 ? 18.828 19.406 3.807 1 98.25 198 VAL A O 1
ATOM 1639 N N . VAL A 1 199 ? 16.703 18.953 4.289 1 98.31 199 VAL A N 1
ATOM 1640 C CA . VAL A 1 199 ? 16.156 19.953 3.379 1 98.31 199 VAL A CA 1
ATOM 1641 C C . VAL A 1 199 ? 16.062 21.297 4.086 1 98.31 199 VAL A C 1
ATOM 1643 O O . VAL A 1 199 ? 16.312 22.344 3.477 1 98.31 199 VAL A O 1
ATOM 1646 N N . TYR A 1 200 ? 15.625 21.359 5.301 1 98.25 200 TYR A N 1
ATOM 1647 C CA . TYR A 1 200 ? 15.438 22.547 6.121 1 98.25 200 TYR A CA 1
ATOM 1648 C C . TYR A 1 200 ? 15.633 22.234 7.598 1 98.25 200 TYR A C 1
ATOM 1650 O O . TYR A 1 200 ? 15.07 21.25 8.109 1 98.25 200 TYR A O 1
ATOM 1658 N N . ASN A 1 201 ? 16.5 22.938 8.25 1 98.19 201 ASN A N 1
ATOM 1659 C CA . ASN A 1 201 ? 16.703 22.844 9.688 1 98.19 201 ASN A CA 1
ATOM 1660 C C . ASN A 1 201 ? 16.234 24.125 10.391 1 98.19 201 ASN A C 1
ATOM 1662 O O . ASN A 1 201 ? 17.016 25.078 10.531 1 98.19 201 ASN A O 1
ATOM 1666 N N . GLY A 1 202 ? 14.953 24.078 10.852 1 97.62 202 GLY A N 1
ATOM 1667 C CA . GLY A 1 202 ? 14.383 25.234 11.508 1 97.62 202 GLY A CA 1
ATOM 1668 C C . GLY A 1 202 ? 14.484 25.172 13.023 1 97.62 202 GLY A C 1
ATOM 1669 O O . GLY A 1 202 ? 15.258 24.391 13.562 1 97.62 202 GLY A O 1
ATOM 1670 N N . GLU A 1 203 ? 13.766 26.125 13.625 1 97.62 203 GLU A N 1
ATOM 1671 C CA . GLU A 1 203 ? 13.742 26.172 15.078 1 97.62 203 GLU A CA 1
ATOM 1672 C C . GLU A 1 203 ? 12.93 25 15.648 1 97.62 203 GLU A C 1
ATOM 1674 O O . GLU A 1 203 ? 13.406 24.266 16.516 1 97.62 203 GLU A O 1
ATOM 1679 N N . ALA A 1 204 ? 11.781 24.812 15.055 1 98.44 204 ALA A N 1
ATOM 1680 C CA . ALA A 1 204 ? 10.859 23.859 15.648 1 98.44 204 ALA A CA 1
ATOM 1681 C C . ALA A 1 204 ? 10.758 22.594 14.797 1 98.44 204 ALA A C 1
ATOM 1683 O O . ALA A 1 204 ? 10.312 21.547 15.273 1 98.44 204 ALA A O 1
ATOM 1684 N N . PHE A 1 205 ? 11.203 22.656 13.531 1 98.69 205 PHE A N 1
ATOM 1685 C CA . PHE A 1 205 ? 10.945 21.562 12.609 1 98.69 205 PHE A CA 1
ATOM 1686 C C . PHE A 1 205 ? 12.203 21.203 11.836 1 98.69 205 PHE A C 1
ATOM 1688 O O . PHE A 1 205 ? 13.008 22.062 11.492 1 98.69 205 PHE A O 1
ATOM 1695 N N . LEU A 1 206 ? 12.359 19.922 11.586 1 98.75 206 LEU A N 1
ATOM 1696 C CA . LEU A 1 206 ? 13.352 19.391 10.656 1 98.75 206 LEU A CA 1
ATOM 1697 C C . LEU A 1 206 ? 12.68 18.781 9.438 1 98.75 206 LEU A C 1
ATOM 1699 O O . LEU A 1 206 ? 11.789 17.938 9.57 1 98.75 206 LEU A O 1
ATOM 1703 N N . VAL A 1 207 ? 13.008 19.281 8.297 1 98.75 207 VAL A N 1
ATOM 1704 C CA . VAL A 1 207 ? 12.531 18.703 7.039 1 98.75 207 VAL A CA 1
ATOM 1705 C C . VAL A 1 207 ? 13.625 17.844 6.418 1 98.75 207 VAL A C 1
ATOM 1707 O O . VAL A 1 207 ? 14.742 18.312 6.191 1 98.75 207 VAL A O 1
ATOM 1710 N N . LEU A 1 208 ? 13.336 16.625 6.117 1 97.75 208 LEU A N 1
ATOM 1711 C CA . LEU A 1 208 ? 14.375 15.758 5.566 1 97.75 208 LEU A CA 1
ATOM 1712 C C . LEU A 1 208 ? 13.789 14.758 4.574 1 97.75 208 LEU A C 1
ATOM 1714 O O . LEU A 1 208 ? 12.578 14.539 4.555 1 97.75 208 LEU A O 1
ATOM 1718 N N . ILE A 1 209 ? 14.648 14.258 3.717 1 97.56 209 ILE A N 1
ATOM 1719 C CA . ILE A 1 209 ? 14.367 13.07 2.912 1 97.56 209 ILE A CA 1
ATOM 1720 C C . ILE A 1 209 ? 14.844 11.82 3.645 1 97.56 209 ILE A C 1
ATOM 1722 O O . ILE A 1 209 ? 16.031 11.68 3.932 1 97.56 209 ILE A O 1
ATOM 1726 N N . PRO A 1 210 ? 13.93 10.953 4.008 1 96.06 210 PRO A N 1
ATOM 1727 C CA . PRO A 1 210 ? 14.336 9.789 4.805 1 96.06 210 PRO A CA 1
ATOM 1728 C C . PRO A 1 210 ? 15.406 8.953 4.109 1 96.06 210 PRO A C 1
ATOM 1730 O O . PRO A 1 210 ? 15.367 8.781 2.889 1 96.06 210 PRO A O 1
ATOM 1733 N N . TYR A 1 211 ? 16.344 8.422 4.922 1 93.06 211 TYR A N 1
ATOM 1734 C CA . TYR A 1 211 ? 17.375 7.496 4.449 1 93.06 211 TYR A CA 1
ATOM 1735 C C . TYR A 1 211 ? 16.75 6.312 3.717 1 93.06 211 TYR A C 1
ATOM 1737 O O . TYR A 1 211 ? 17.25 5.883 2.676 1 93.06 211 TYR A O 1
ATOM 1745 N N . ALA A 1 212 ? 15.664 5.816 4.246 1 91.88 212 ALA A N 1
ATOM 1746 C CA . ALA A 1 212 ? 14.867 4.727 3.691 1 91.88 212 ALA A CA 1
ATOM 1747 C C . ALA A 1 212 ? 13.375 5.008 3.842 1 91.88 212 ALA A C 1
ATOM 1749 O O . ALA A 1 212 ? 12.914 5.383 4.922 1 91.88 212 ALA A O 1
ATOM 1750 N N . THR A 1 213 ? 12.711 4.871 2.668 1 88.81 213 THR A N 1
ATOM 1751 C CA . THR A 1 213 ? 11.258 5.059 2.709 1 88.81 213 THR A CA 1
ATOM 1752 C C . THR A 1 213 ? 10.57 4.156 1.691 1 88.81 213 THR A C 1
ATOM 1754 O O . THR A 1 213 ? 11.117 3.885 0.622 1 88.81 213 THR A O 1
ATOM 1757 N N . LYS A 1 214 ? 9.398 3.775 2.104 1 90.25 214 LYS A N 1
ATOM 1758 C CA . LYS A 1 214 ? 8.633 2.918 1.205 1 90.25 214 LYS A CA 1
ATOM 1759 C C . LYS A 1 214 ? 8.039 3.723 0.051 1 90.25 214 LYS A C 1
ATOM 1761 O O . LYS A 1 214 ? 7.703 3.162 -0.995 1 90.25 214 LYS A O 1
ATOM 1766 N N . TYR A 1 215 ? 8.008 5.059 0.202 1 90.56 215 TYR A N 1
ATOM 1767 C CA . TYR A 1 215 ? 7.445 5.902 -0.849 1 90.56 215 TYR A CA 1
ATOM 1768 C C . TYR A 1 215 ? 8.531 6.754 -1.499 1 90.56 215 TYR A C 1
ATOM 1770 O O . TYR A 1 215 ? 9.07 7.664 -0.869 1 90.56 215 TYR A O 1
ATOM 1778 N N . SER A 1 216 ? 8.727 6.504 -2.777 1 86.75 216 SER A N 1
ATOM 1779 C CA . SER A 1 216 ? 9.742 7.262 -3.502 1 86.75 216 SER A CA 1
ATOM 1780 C C . SER A 1 216 ? 9.406 8.75 -3.539 1 86.75 216 SER A C 1
ATOM 1782 O O . SER A 1 216 ? 8.289 9.125 -3.916 1 86.75 216 SER A O 1
ATOM 1784 N N . GLY A 1 217 ? 10.344 9.57 -3.086 1 91.38 217 GLY A N 1
ATOM 1785 C CA . GLY A 1 217 ? 10.148 11.008 -3.143 1 91.38 217 GLY A CA 1
ATOM 1786 C C . GLY A 1 217 ? 9.516 11.57 -1.887 1 91.38 217 GLY A C 1
ATOM 1787 O O . GLY A 1 217 ? 9.281 12.781 -1.793 1 91.38 217 GLY A O 1
ATOM 1788 N N . GLU A 1 218 ? 9.305 10.75 -0.939 1 95.94 218 GLU A N 1
ATOM 1789 C CA . GLU A 1 218 ? 8.688 11.211 0.299 1 95.94 218 GLU A CA 1
ATOM 1790 C C . GLU A 1 218 ? 9.531 12.281 0.978 1 95.94 218 GLU A C 1
ATOM 1792 O O . GLU A 1 218 ? 10.766 12.18 1.001 1 95.94 218 GLU A O 1
ATOM 1797 N N . VAL A 1 219 ? 8.883 13.312 1.488 1 98 219 VAL A N 1
ATOM 1798 C CA . VAL A 1 219 ? 9.477 14.297 2.389 1 98 219 VAL A CA 1
ATOM 1799 C C . VAL A 1 219 ? 8.859 14.164 3.779 1 98 219 VAL A C 1
ATOM 1801 O O . VAL A 1 219 ? 7.645 14.023 3.916 1 98 219 VAL A O 1
ATOM 1804 N N . ARG A 1 220 ? 9.727 14.195 4.797 1 98.5 220 ARG A N 1
ATOM 1805 C CA . ARG A 1 220 ? 9.25 14.086 6.168 1 98.5 220 ARG A CA 1
ATOM 1806 C C . ARG A 1 220 ? 9.547 15.352 6.957 1 98.5 220 ARG A C 1
ATOM 1808 O O . ARG A 1 220 ? 10.641 15.922 6.84 1 98.5 220 ARG A O 1
ATOM 1815 N N . ILE A 1 221 ? 8.578 15.844 7.668 1 98.81 221 ILE A N 1
ATOM 1816 C CA . ILE A 1 221 ? 8.758 16.953 8.594 1 98.81 221 ILE A CA 1
ATOM 1817 C C . ILE A 1 221 ? 8.648 16.453 10.031 1 98.81 221 ILE A C 1
ATOM 1819 O O . ILE A 1 221 ? 7.586 15.977 10.445 1 98.81 221 ILE A O 1
ATOM 1823 N N . ILE A 1 222 ? 9.711 16.562 10.82 1 98.81 222 ILE A N 1
ATOM 1824 C CA . ILE A 1 222 ? 9.734 16.078 12.195 1 98.81 222 ILE A CA 1
ATOM 1825 C C . ILE A 1 222 ? 9.68 17.266 13.156 1 98.81 222 ILE A C 1
ATOM 1827 O O . ILE A 1 222 ? 10.438 18.219 13.016 1 98.81 222 ILE A O 1
ATOM 1831 N N . PHE A 1 223 ? 8.711 17.219 14.055 1 98.88 223 PHE A N 1
ATOM 1832 C CA . PHE A 1 223 ? 8.727 18.188 15.148 1 98.88 223 PHE A CA 1
ATOM 1833 C C . PHE A 1 223 ? 9.93 17.969 16.047 1 98.88 223 PHE A C 1
ATOM 1835 O O . PHE A 1 223 ? 10.156 16.859 16.531 1 98.88 223 PHE A O 1
ATOM 1842 N N . LYS A 1 224 ? 10.703 18.984 16.297 1 98.31 224 LYS A N 1
ATOM 1843 C CA . LYS A 1 224 ? 11.898 18.828 17.125 1 98.31 224 LYS A CA 1
ATOM 1844 C C . LYS A 1 224 ? 11.523 18.734 18.609 1 98.31 224 LYS A C 1
ATOM 1846 O O . LYS A 1 224 ? 12.141 17.984 19.359 1 98.31 224 LYS A O 1
ATOM 1851 N N . ASP A 1 225 ? 10.477 19.484 18.953 1 96.44 225 ASP A N 1
ATOM 1852 C CA . ASP A 1 225 ? 10.055 19.5 20.359 1 96.44 225 ASP A CA 1
ATOM 1853 C C . ASP A 1 225 ? 9.117 18.328 20.656 1 96.44 225 ASP A C 1
ATOM 1855 O O . ASP A 1 225 ? 8.438 17.828 19.75 1 96.44 225 ASP A O 1
ATOM 1859 N N . LYS A 1 226 ? 9.102 17.969 21.906 1 96.5 226 LYS A N 1
ATOM 1860 C CA . LYS A 1 226 ? 8.211 16.922 22.391 1 96.5 226 LYS A CA 1
ATOM 1861 C C . LYS A 1 226 ? 6.836 17.484 22.75 1 96.5 226 LYS A C 1
ATOM 1863 O O . LYS A 1 226 ? 6.469 17.547 23.922 1 96.5 226 LYS A O 1
ATOM 1868 N N . ILE A 1 227 ? 6.059 17.812 21.703 1 97.25 227 ILE A N 1
ATOM 1869 C CA . ILE A 1 227 ? 4.738 18.391 21.922 1 97.25 227 ILE A CA 1
ATOM 1870 C C . ILE A 1 227 ? 3.697 17.625 21.109 1 97.25 227 ILE A C 1
ATOM 1872 O O . ILE A 1 227 ? 4.031 16.984 20.109 1 97.25 227 ILE A O 1
ATOM 1876 N N . GLU A 1 228 ? 2.498 17.688 21.578 1 97.62 228 GLU A N 1
ATOM 1877 C CA . GLU A 1 228 ? 1.372 17.172 20.797 1 97.62 228 GLU A CA 1
ATOM 1878 C C . GLU A 1 228 ? 1.011 18.141 19.656 1 97.62 228 GLU A C 1
ATOM 1880 O O . GLU A 1 228 ? 1.341 19.328 19.719 1 97.62 228 GLU A O 1
ATOM 1885 N N . PHE A 1 229 ? 0.36 17.594 18.688 1 98.56 229 PHE A N 1
ATOM 1886 C CA . PHE A 1 229 ? -0.025 18.422 17.547 1 98.56 229 PHE A CA 1
ATOM 1887 C C . PHE A 1 229 ? -0.881 19.594 18 1 98.56 229 PHE A C 1
ATOM 1889 O O . PHE A 1 229 ? -0.724 20.719 17.5 1 98.56 229 PHE A O 1
ATOM 1896 N N . GLY A 1 230 ? -1.767 19.359 18.953 1 98.12 230 GLY A N 1
ATOM 1897 C CA . GLY A 1 230 ? -2.672 20.391 19.453 1 98.12 230 GLY A CA 1
ATOM 1898 C C . GLY A 1 230 ? -1.967 21.484 20.234 1 98.12 230 GLY A C 1
ATOM 1899 O O . GLY A 1 230 ? -2.549 22.531 20.5 1 98.12 230 GLY A O 1
ATOM 1900 N N . GLU A 1 231 ? -0.715 21.297 20.562 1 98.06 231 GLU A N 1
ATOM 1901 C CA . GLU A 1 231 ? 0.037 22.25 21.375 1 98.06 231 GLU A CA 1
ATOM 1902 C C . GLU A 1 231 ? 0.857 23.203 20.516 1 98.06 231 GLU A C 1
ATOM 1904 O O . GLU A 1 231 ? 1.596 24.031 21.031 1 98.06 231 GLU A O 1
ATOM 1909 N N . LEU A 1 232 ? 0.714 23.062 19.203 1 98.38 232 LEU A N 1
ATOM 1910 C CA . LEU A 1 232 ? 1.385 24.016 18.312 1 98.38 232 LEU A CA 1
ATOM 1911 C C . LEU A 1 232 ? 1.029 25.453 18.688 1 98.38 232 LEU A C 1
ATOM 1913 O O . LEU A 1 232 ? -0.149 25.781 18.828 1 98.38 232 LEU A O 1
ATOM 1917 N N . ASN A 1 233 ? 2.025 26.266 18.875 1 98.19 233 ASN A N 1
ATOM 1918 C CA . ASN A 1 233 ? 1.766 27.688 19.109 1 98.19 233 ASN A CA 1
ATOM 1919 C C . ASN A 1 233 ? 1.841 28.484 17.797 1 98.19 233 ASN A C 1
ATOM 1921 O O . ASN A 1 233 ? 2.055 27.906 16.734 1 98.19 233 ASN A O 1
ATOM 1925 N N . ASP A 1 234 ? 1.651 29.766 17.906 1 98.12 234 ASP A N 1
ATOM 1926 C CA . ASP A 1 234 ? 1.56 30.594 16.703 1 98.12 234 ASP A CA 1
ATOM 1927 C C . ASP A 1 234 ? 2.9 30.672 15.984 1 98.12 234 ASP A C 1
ATOM 1929 O O . ASP A 1 234 ? 2.943 30.734 14.75 1 98.12 234 ASP A O 1
ATOM 1933 N N . ASN A 1 235 ? 3.996 30.656 16.719 1 98.25 235 ASN A N 1
ATOM 1934 C CA . ASN A 1 235 ? 5.316 30.656 16.094 1 98.25 235 ASN A CA 1
ATOM 1935 C C . ASN A 1 235 ? 5.57 29.359 15.32 1 98.25 235 ASN A C 1
ATOM 1937 O O . ASN A 1 235 ? 6.141 29.375 14.227 1 98.25 235 ASN A O 1
ATOM 1941 N N . ASN A 1 236 ? 5.184 28.234 15.961 1 98.56 236 ASN A N 1
ATOM 1942 C CA . ASN A 1 236 ? 5.27 26.969 15.258 1 98.56 236 ASN A CA 1
ATOM 1943 C C . ASN A 1 236 ? 4.52 27 13.93 1 98.56 236 ASN A C 1
ATOM 1945 O O . ASN A 1 236 ? 5.055 26.578 12.906 1 98.56 236 ASN A O 1
ATOM 1949 N N . ILE A 1 237 ? 3.297 27.5 13.969 1 98.69 237 ILE A N 1
ATOM 1950 C CA . ILE A 1 237 ? 2.43 27.516 12.789 1 98.69 237 ILE A CA 1
ATOM 1951 C C . ILE A 1 237 ? 3.033 28.438 11.727 1 98.69 237 ILE A C 1
ATOM 1953 O O . ILE A 1 237 ? 2.998 28.109 10.531 1 98.69 237 ILE A O 1
ATOM 1957 N N . GLN A 1 238 ? 3.574 29.547 12.117 1 98.5 238 GLN A N 1
ATOM 1958 C CA . GLN A 1 238 ? 4.227 30.453 11.18 1 98.5 238 GLN A CA 1
ATOM 1959 C C . GLN A 1 238 ? 5.395 29.766 10.477 1 98.5 238 GLN A C 1
ATOM 1961 O O . GLN A 1 238 ? 5.527 29.844 9.25 1 98.5 238 GLN A O 1
ATOM 1966 N N . GLU A 1 239 ? 6.23 29.109 11.25 1 98.5 239 GLU A N 1
ATOM 1967 C CA . GLU A 1 239 ? 7.371 28.406 10.664 1 98.5 239 GLU A CA 1
ATOM 1968 C C . GLU A 1 239 ? 6.91 27.297 9.734 1 98.5 239 GLU A C 1
ATOM 1970 O O . GLU A 1 239 ? 7.418 27.141 8.617 1 98.5 239 GLU A O 1
ATOM 1975 N N . LEU A 1 240 ? 5.926 26.516 10.211 1 98.69 240 LEU A N 1
ATOM 1976 C CA . LEU A 1 240 ? 5.395 25.422 9.406 1 98.69 240 LEU A CA 1
ATOM 1977 C C . LEU A 1 240 ? 4.82 25.938 8.086 1 98.69 240 LEU A C 1
ATOM 1979 O O . LEU A 1 240 ? 4.996 25.312 7.043 1 98.69 240 LEU A O 1
ATOM 1983 N N . SER A 1 241 ? 4.133 27.078 8.156 1 98.75 241 SER A N 1
ATOM 1984 C CA . SER A 1 241 ? 3.541 27.688 6.973 1 98.75 241 SER A CA 1
ATOM 1985 C C . SER A 1 241 ? 4.613 28.109 5.98 1 98.75 241 SER A C 1
ATOM 1987 O O . SER A 1 241 ? 4.461 27.938 4.77 1 98.75 241 SER A O 1
ATOM 1989 N N . THR A 1 242 ? 5.688 28.672 6.496 1 98.25 242 THR A N 1
ATOM 1990 C CA . THR A 1 242 ? 6.812 29.047 5.652 1 98.25 242 THR A CA 1
ATOM 1991 C C . THR A 1 242 ? 7.426 27.812 4.98 1 98.25 242 THR A C 1
ATOM 1993 O O . THR A 1 242 ? 7.73 27.844 3.787 1 98.25 242 THR A O 1
ATOM 1996 N N . ILE A 1 243 ? 7.613 26.812 5.746 1 98.5 243 ILE A N 1
ATOM 1997 C CA . ILE A 1 243 ? 8.18 25.562 5.234 1 98.5 243 ILE A CA 1
ATOM 1998 C C . ILE A 1 243 ? 7.305 25.031 4.094 1 98.5 243 ILE A C 1
ATOM 2000 O O . ILE A 1 243 ? 7.809 24.719 3.012 1 98.5 243 ILE A O 1
ATOM 2004 N N . PHE A 1 244 ? 5.965 24.953 4.309 1 98.75 244 PHE A N 1
ATOM 2005 C CA . PHE A 1 244 ? 5.062 24.375 3.312 1 98.75 244 PHE A CA 1
ATOM 2006 C C . PHE A 1 244 ? 5.062 25.219 2.043 1 98.75 244 PHE A C 1
ATOM 2008 O O . PHE A 1 244 ? 5.086 24.688 0.934 1 98.75 244 PHE A O 1
ATOM 2015 N N . GLU A 1 245 ? 5.004 26.562 2.201 1 98.44 245 GLU A N 1
ATOM 2016 C CA . GLU A 1 245 ? 5.004 27.422 1.024 1 98.44 245 GLU A CA 1
ATOM 2017 C C . GLU A 1 245 ? 6.25 27.203 0.172 1 98.44 245 GLU A C 1
ATOM 2019 O O . GLU A 1 245 ? 6.148 26.984 -1.037 1 98.44 245 GLU A O 1
ATOM 2024 N N . LYS A 1 246 ? 7.422 27.188 0.814 1 98.12 246 LYS A N 1
ATOM 2025 C CA . LYS A 1 246 ? 8.68 27.047 0.09 1 98.12 246 LYS A CA 1
ATOM 2026 C C . LYS A 1 246 ? 8.844 25.641 -0.461 1 98.12 246 LYS A C 1
ATOM 2028 O O . LYS A 1 246 ? 9.25 25.453 -1.611 1 98.12 246 LYS A O 1
ATOM 2033 N N . LEU A 1 247 ? 8.531 24.672 0.333 1 98.25 247 LEU A N 1
ATOM 2034 C CA . LEU A 1 247 ? 8.703 23.281 -0.049 1 98.25 247 LEU A CA 1
ATOM 2035 C C . LEU A 1 247 ? 7.836 22.938 -1.255 1 98.25 247 LEU A C 1
ATOM 2037 O O . LEU A 1 247 ? 8.32 22.344 -2.227 1 98.25 247 LEU A O 1
ATOM 2041 N N . PHE A 1 248 ? 6.555 23.281 -1.23 1 98.12 248 PHE A N 1
ATOM 2042 C CA . PHE A 1 248 ? 5.641 22.875 -2.293 1 98.12 248 PHE A CA 1
ATOM 2043 C C . PHE A 1 248 ? 5.922 23.656 -3.572 1 98.12 248 PHE A C 1
ATOM 2045 O O . PHE A 1 248 ? 5.695 23.156 -4.676 1 98.12 248 PHE A O 1
ATOM 2052 N N . LYS A 1 249 ? 6.422 24.891 -3.441 1 97.06 249 LYS A N 1
ATOM 2053 C CA . LYS A 1 249 ? 6.887 25.594 -4.633 1 97.06 249 LYS A CA 1
ATOM 2054 C C . LYS A 1 249 ? 8.016 24.828 -5.32 1 97.06 249 LYS A C 1
ATOM 2056 O O . LYS A 1 249 ? 8.008 24.672 -6.543 1 97.06 249 LYS A O 1
ATOM 2061 N N . LYS A 1 250 ? 8.922 24.359 -4.559 1 97.06 250 LYS A N 1
ATOM 2062 C CA . LYS A 1 250 ? 10.047 23.609 -5.121 1 97.06 250 LYS A CA 1
ATOM 2063 C C . LYS A 1 250 ? 9.578 22.266 -5.672 1 97.06 250 LYS A C 1
ATOM 2065 O O . LYS A 1 250 ? 10.055 21.828 -6.723 1 97.06 250 LYS A O 1
ATOM 2070 N N . LEU A 1 251 ? 8.719 21.609 -4.93 1 96.44 251 LEU A N 1
ATOM 2071 C CA . LEU A 1 251 ? 8.172 20.344 -5.406 1 96.44 251 LEU A CA 1
ATOM 2072 C C . LEU A 1 251 ? 7.48 20.531 -6.75 1 96.44 251 LEU A C 1
ATOM 2074 O O . LEU A 1 251 ? 7.602 19.672 -7.637 1 96.44 251 LEU A O 1
ATOM 2078 N N . TYR A 1 252 ? 6.762 21.641 -6.855 1 95.38 252 TYR A N 1
ATOM 2079 C CA . TYR A 1 252 ? 6.09 21.938 -8.117 1 95.38 252 TYR A CA 1
ATOM 2080 C C . TYR A 1 252 ? 7.102 22.109 -9.242 1 95.38 252 TYR A C 1
ATOM 2082 O O . TYR A 1 252 ? 6.875 21.641 -10.367 1 95.38 252 TYR A O 1
ATOM 2090 N N . ASN A 1 253 ? 8.164 22.719 -8.961 1 94.38 253 ASN A N 1
ATOM 2091 C CA . ASN A 1 253 ? 9.195 22.953 -9.969 1 94.38 253 ASN A CA 1
ATOM 2092 C C . ASN A 1 253 ? 9.844 21.641 -10.43 1 94.38 253 ASN A C 1
ATOM 2094 O O . ASN A 1 253 ? 10.203 21.5 -11.602 1 94.38 253 ASN A O 1
ATOM 2098 N N . ILE A 1 254 ? 9.953 20.719 -9.523 1 90.75 254 ILE A N 1
ATOM 2099 C CA . ILE A 1 254 ? 10.648 19.469 -9.805 1 90.75 254 ILE A CA 1
ATOM 2100 C C . ILE A 1 254 ? 9.688 18.484 -10.453 1 90.75 254 ILE A C 1
ATOM 2102 O O . ILE A 1 254 ? 10.039 17.812 -11.43 1 90.75 254 ILE A O 1
ATOM 2106 N N . ASN A 1 255 ? 8.438 18.406 -9.938 1 90.06 255 ASN A N 1
ATOM 2107 C CA . ASN A 1 255 ? 7.535 17.328 -10.312 1 90.06 255 ASN A CA 1
ATOM 2108 C C . ASN A 1 255 ? 6.34 17.828 -11.109 1 90.06 255 ASN A C 1
ATOM 2110 O O . ASN A 1 255 ? 5.57 17.047 -11.664 1 90.06 255 ASN A O 1
ATOM 2114 N N . GLY A 1 256 ? 6.121 19.141 -11.172 1 91.62 256 GLY A N 1
ATOM 2115 C CA . GLY A 1 256 ? 4.902 19.688 -11.742 1 91.62 256 GLY A CA 1
ATOM 2116 C C . GLY A 1 256 ? 3.686 19.5 -10.852 1 91.62 256 GLY A C 1
ATOM 2117 O O . GLY A 1 256 ? 3.814 19.375 -9.633 1 91.62 256 GLY A O 1
ATOM 2118 N N . TYR A 1 257 ? 2.496 19.594 -11.422 1 93.19 257 TYR A N 1
ATOM 2119 C CA . TYR A 1 257 ? 1.225 19.453 -10.719 1 93.19 257 TYR A CA 1
ATOM 2120 C C . TYR A 1 257 ? 0.938 18 -10.383 1 93.19 257 TYR A C 1
ATOM 2122 O O . TYR A 1 257 ? -0.068 17.438 -10.82 1 93.19 257 TYR A O 1
ATOM 2130 N N . MET A 1 258 ? 1.764 17.453 -9.516 1 92.81 258 MET A N 1
ATOM 2131 C CA . MET A 1 258 ? 1.795 16.031 -9.211 1 92.81 258 MET A CA 1
ATOM 2132 C C . MET A 1 258 ? 0.846 15.695 -8.062 1 92.81 258 MET A C 1
ATOM 2134 O O . MET A 1 258 ? 0.779 16.422 -7.074 1 92.81 258 MET A O 1
ATOM 2138 N N . PRO A 1 259 ? 0.102 14.555 -8.203 1 94.19 259 PRO A N 1
ATOM 2139 C CA . PRO A 1 259 ? -0.684 14.086 -7.059 1 94.19 259 PRO A CA 1
ATOM 2140 C C . PRO A 1 259 ? 0.181 13.758 -5.844 1 94.19 259 PRO A C 1
ATOM 2142 O O . PRO A 1 259 ? 1.312 13.289 -5.996 1 94.19 259 PRO A O 1
ATOM 2145 N N . PHE A 1 260 ? -0.397 14 -4.609 1 96.56 260 PHE A N 1
ATOM 2146 C CA . PHE A 1 260 ? 0.333 13.648 -3.396 1 96.56 260 PHE A CA 1
ATOM 2147 C C . PHE A 1 260 ? -0.628 13.375 -2.248 1 96.56 260 PHE A C 1
ATOM 2149 O O . PHE A 1 260 ? -1.807 13.727 -2.318 1 96.56 260 PHE A O 1
ATOM 2156 N N . ASN A 1 261 ? -0.14 12.68 -1.263 1 97.62 261 ASN A N 1
ATOM 2157 C CA . ASN A 1 261 ? -0.823 12.516 0.016 1 97.62 261 ASN A CA 1
ATOM 2158 C C . ASN A 1 261 ? -0.063 13.203 1.149 1 97.62 261 ASN A C 1
ATOM 2160 O O . ASN A 1 261 ? 1.162 13.32 1.097 1 97.62 261 ASN A O 1
ATOM 2164 N N . LEU A 1 262 ? -0.771 13.719 2.086 1 98.56 262 LEU A N 1
ATOM 2165 C CA . LEU A 1 262 ? -0.245 14.203 3.357 1 98.56 262 LEU A CA 1
ATOM 2166 C C . LEU A 1 262 ? -0.835 13.414 4.523 1 98.56 262 LEU A C 1
ATOM 2168 O O . LEU A 1 262 ? -2.049 13.203 4.582 1 98.56 262 LEU A O 1
ATOM 2172 N N . CYS A 1 263 ? 0.022 12.938 5.375 1 98.19 263 CYS A N 1
ATOM 2173 C CA . CYS A 1 263 ? -0.398 12.297 6.613 1 98.19 263 CYS A CA 1
ATOM 2174 C C . CYS A 1 263 ? 0.365 12.859 7.809 1 98.19 263 CYS A C 1
ATOM 2176 O O . CYS A 1 263 ? 1.579 13.055 7.734 1 98.19 263 CYS A O 1
ATOM 2178 N N . ILE A 1 264 ? -0.347 13.055 8.875 1 98.81 264 ILE A N 1
ATOM 2179 C CA . ILE A 1 264 ? 0.285 13.539 10.102 1 98.81 264 ILE A CA 1
ATOM 2180 C C . ILE A 1 264 ? 0.186 12.477 11.188 1 98.81 264 ILE A C 1
ATOM 2182 O O . ILE A 1 264 ? -0.914 12.07 11.57 1 98.81 264 ILE A O 1
ATOM 2186 N N . HIS A 1 265 ? 1.301 11.984 11.633 1 98.81 265 HIS A N 1
ATOM 2187 C CA . HIS A 1 265 ? 1.348 11.031 12.734 1 98.81 265 HIS A CA 1
ATOM 2188 C C . HIS A 1 265 ? 1.445 11.75 14.078 1 98.81 265 HIS A C 1
ATOM 2190 O O . HIS A 1 265 ? 2.445 12.414 14.359 1 98.81 265 HIS A O 1
ATOM 2196 N N . THR A 1 266 ? 0.411 11.594 14.875 1 98.69 266 THR A N 1
ATOM 2197 C CA . THR A 1 266 ? 0.271 12.328 16.125 1 98.69 266 THR A CA 1
ATOM 2198 C C . THR A 1 266 ? 0.334 11.375 17.328 1 98.69 266 THR A C 1
ATOM 2200 O O . THR A 1 266 ? 0.425 10.156 17.141 1 98.69 266 THR A O 1
ATOM 2203 N N . HIS A 1 267 ? 0.341 11.961 18.5 1 98.5 267 HIS A N 1
ATOM 2204 C CA . HIS A 1 267 ? 0.278 11.172 19.734 1 98.5 267 HIS A CA 1
ATOM 2205 C C . HIS A 1 267 ? -1.115 10.586 19.938 1 98.5 267 HIS A C 1
ATOM 2207 O O . HIS A 1 267 ? -2.117 11.242 19.641 1 98.5 267 HIS A O 1
ATOM 2213 N N . PRO A 1 268 ? -1.155 9.312 20.469 1 98.25 268 PRO A N 1
ATOM 2214 C CA . PRO A 1 268 ? -2.449 8.875 21 1 98.25 268 PRO A CA 1
ATOM 2215 C C . PRO A 1 268 ? -2.961 9.781 22.109 1 98.25 268 PRO A C 1
ATOM 2217 O O . PRO A 1 268 ? -2.164 10.359 22.859 1 98.25 268 PRO A O 1
ATOM 2220 N N . THR A 1 269 ? -4.266 9.82 22.25 1 96.81 269 THR A N 1
ATOM 2221 C CA . THR A 1 269 ? -4.844 10.797 23.172 1 96.81 269 THR A CA 1
ATOM 2222 C C . THR A 1 269 ? -4.867 10.25 24.594 1 96.81 269 THR A C 1
ATOM 2224 O O . THR A 1 269 ? -4.996 11.008 25.562 1 96.81 269 THR A O 1
ATOM 2227 N N . LYS A 1 270 ? -4.695 8.984 24.844 1 95.19 270 LYS A N 1
ATOM 2228 C CA . LYS A 1 270 ? -4.93 8.406 26.156 1 95.19 270 LYS A CA 1
ATOM 2229 C C . LYS A 1 270 ? -3.645 7.824 26.734 1 95.19 270 LYS A C 1
ATOM 2231 O O . LYS A 1 270 ? -3.641 7.309 27.859 1 95.19 270 LYS A O 1
ATOM 2236 N N . ILE A 1 271 ? -2.576 7.828 26.031 1 95.62 271 ILE A N 1
ATOM 2237 C CA . ILE A 1 271 ? -1.314 7.297 26.531 1 95.62 271 ILE A CA 1
ATOM 2238 C C . ILE A 1 271 ? -0.219 8.352 26.391 1 95.62 271 ILE A C 1
ATOM 2240 O O . ILE A 1 271 ? -0.199 9.109 25.422 1 95.62 271 ILE A O 1
ATOM 2244 N N . GLU A 1 272 ? 0.652 8.367 27.312 1 95.94 272 GLU A N 1
ATOM 2245 C CA . GLU A 1 272 ? 1.767 9.305 27.297 1 95.94 272 GLU A CA 1
ATOM 2246 C C . GLU A 1 272 ? 2.916 8.781 26.438 1 95.94 272 GLU A C 1
ATOM 2248 O O . GLU A 1 272 ? 3.531 7.766 26.781 1 95.94 272 GLU A O 1
ATOM 2253 N N . THR A 1 273 ? 3.221 9.453 25.359 1 97.69 273 THR A N 1
ATOM 2254 C CA . THR A 1 273 ? 4.234 8.969 24.422 1 97.69 273 THR A CA 1
ATOM 2255 C C . THR A 1 273 ? 5.258 10.055 24.125 1 97.69 273 THR A C 1
ATOM 2257 O O . THR A 1 273 ? 6.133 9.867 23.266 1 97.69 273 THR A O 1
ATOM 2260 N N . LYS A 1 274 ? 5.27 11.172 24.797 1 96.81 274 LYS A N 1
ATOM 2261 C CA . LYS A 1 274 ? 6.098 12.328 24.484 1 96.81 274 LYS A CA 1
ATOM 2262 C C . LYS A 1 274 ? 7.578 12.016 24.656 1 96.81 274 LYS A C 1
ATOM 2264 O O . LYS A 1 274 ? 8.43 12.578 23.969 1 96.81 274 LYS A O 1
ATOM 2269 N N . SER A 1 275 ? 7.922 11.094 25.516 1 96.75 275 SER A N 1
ATOM 2270 C CA . SER A 1 275 ? 9.312 10.805 25.828 1 96.75 275 SER A CA 1
ATOM 2271 C C . SER A 1 275 ? 10 10.062 24.688 1 96.75 275 SER A C 1
ATOM 2273 O O .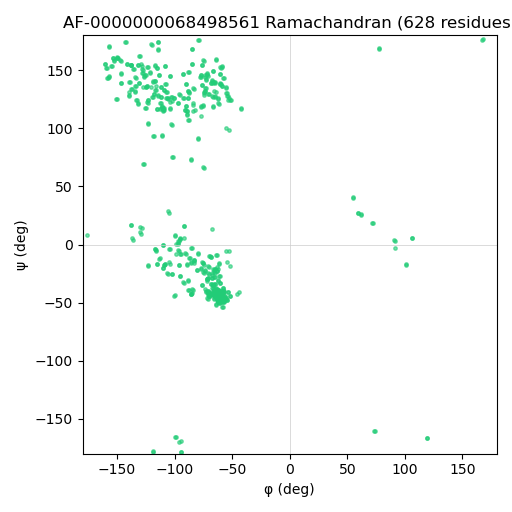 SER A 1 275 ? 11.227 10.094 24.562 1 96.75 275 SER A O 1
ATOM 2275 N N . TYR A 1 276 ? 9.172 9.391 23.844 1 97.88 276 TYR A N 1
ATOM 2276 C CA . TYR A 1 276 ? 9.852 8.539 22.875 1 97.88 276 TYR A CA 1
ATOM 2277 C C . TYR A 1 276 ? 9.227 8.68 21.5 1 97.88 276 TYR A C 1
ATOM 2279 O O . TYR A 1 276 ? 9.609 7.973 20.562 1 97.88 276 TYR A O 1
ATOM 2287 N N . PHE A 1 277 ? 8.305 9.562 21.359 1 98.38 277 PHE A N 1
ATOM 2288 C CA . PHE A 1 277 ? 7.641 9.781 20.078 1 98.38 277 PHE A CA 1
ATOM 2289 C C . PHE A 1 277 ? 7.543 11.266 19.766 1 98.38 277 PHE A C 1
ATOM 2291 O O . PHE A 1 277 ? 7.273 12.078 20.641 1 98.38 277 PHE A O 1
ATOM 2298 N N . ASN A 1 278 ? 7.824 11.633 18.516 1 98.69 278 ASN A N 1
ATOM 2299 C CA . ASN A 1 278 ? 7.625 12.992 18.031 1 98.69 278 ASN A CA 1
ATOM 2300 C C . ASN A 1 278 ? 6.59 13.031 16.906 1 98.69 278 ASN A C 1
ATOM 2302 O O . ASN A 1 278 ? 6.566 12.156 16.047 1 98.69 278 ASN A O 1
ATOM 2306 N N . VAL A 1 279 ? 5.781 14.055 16.953 1 98.75 279 VAL A N 1
ATOM 2307 C CA . VAL A 1 279 ? 4.863 14.289 15.844 1 98.75 279 VAL A CA 1
ATOM 2308 C C . VAL A 1 279 ? 5.656 14.5 14.555 1 98.75 279 VAL A C 1
ATOM 2310 O O . VAL A 1 279 ? 6.695 15.164 14.555 1 98.75 279 VAL A O 1
ATOM 2313 N N . HIS A 1 280 ? 5.195 13.953 13.508 1 98.81 280 HIS A N 1
ATOM 2314 C CA . HIS A 1 280 ? 5.848 14.172 12.219 1 98.81 280 HIS A CA 1
ATOM 2315 C C . HIS A 1 280 ? 4.855 14.039 11.07 1 98.81 280 HIS A C 1
ATOM 2317 O O . HIS A 1 280 ? 3.779 13.461 11.234 1 98.81 280 HIS A O 1
ATOM 2323 N N . MET A 1 281 ? 5.188 14.625 9.961 1 98.81 281 MET A N 1
ATOM 2324 C CA . MET A 1 281 ? 4.336 14.672 8.773 1 98.81 281 MET A CA 1
ATOM 2325 C C . MET A 1 281 ? 5.004 13.984 7.594 1 98.81 281 MET A C 1
ATOM 2327 O O . MET A 1 281 ? 6.223 14.078 7.418 1 98.81 281 MET A O 1
ATOM 2331 N N . HIS A 1 282 ? 4.203 13.266 6.844 1 98.5 282 HIS A N 1
ATOM 2332 C CA . HIS A 1 282 ? 4.652 12.609 5.621 1 98.5 282 HIS A CA 1
ATOM 2333 C C . HIS A 1 282 ? 4.035 13.258 4.387 1 98.5 282 HIS A C 1
ATOM 2335 O O . HIS A 1 282 ? 2.812 13.32 4.262 1 98.5 282 HIS A O 1
ATOM 2341 N N . ILE A 1 283 ? 4.824 13.789 3.527 1 98.38 283 ILE A N 1
ATOM 2342 C CA . ILE A 1 283 ? 4.398 14.25 2.209 1 98.38 283 ILE A CA 1
ATOM 2343 C C . ILE A 1 283 ? 4.84 13.242 1.147 1 98.38 283 ILE A C 1
ATOM 2345 O O . ILE A 1 283 ? 6.035 13.055 0.923 1 98.38 283 ILE A O 1
ATOM 2349 N N . ILE A 1 284 ? 3.867 12.656 0.48 1 96.31 284 ILE A N 1
ATOM 2350 C CA . ILE A 1 284 ? 4.141 11.5 -0.363 1 96.31 284 ILE A CA 1
ATOM 2351 C C . ILE A 1 284 ? 3.68 11.781 -1.791 1 96.31 284 ILE A C 1
ATOM 2353 O O . ILE A 1 284 ? 2.488 11.688 -2.094 1 96.31 284 ILE A O 1
ATOM 2357 N N . PRO A 1 285 ? 4.602 12.055 -2.684 1 93.62 285 PRO A N 1
ATOM 2358 C CA . PRO A 1 285 ? 4.215 12.156 -4.09 1 93.62 285 PRO A CA 1
ATOM 2359 C C . PRO A 1 285 ? 3.787 10.82 -4.688 1 93.62 285 PRO A C 1
ATOM 2361 O O . PRO A 1 285 ? 4.371 9.781 -4.367 1 93.62 285 PRO A O 1
ATOM 2364 N N . ARG A 1 286 ? 2.756 10.812 -5.473 1 90.12 286 ARG A N 1
ATOM 2365 C CA . ARG A 1 286 ? 2.26 9.578 -6.078 1 90.12 286 ARG A CA 1
ATOM 2366 C C . ARG A 1 286 ? 2.697 9.469 -7.535 1 90.12 286 ARG A C 1
ATOM 2368 O O . ARG A 1 286 ? 1.867 9.516 -8.445 1 90.12 286 ARG A O 1
ATOM 2375 N N . LYS A 1 287 ? 3.961 9.156 -7.664 1 79.75 287 LYS A N 1
ATOM 2376 C CA . LYS A 1 287 ? 4.559 9.023 -8.992 1 79.75 287 LYS A CA 1
ATOM 2377 C C . LYS A 1 287 ? 4.48 7.582 -9.484 1 79.75 287 LYS A C 1
ATOM 2379 O O . LYS A 1 287 ? 4.281 7.34 -10.68 1 79.75 287 LYS A O 1
ATOM 2384 N N . TYR A 1 288 ? 4.566 6.645 -8.531 1 76.94 288 TYR A N 1
ATOM 2385 C CA . TYR A 1 288 ? 4.629 5.234 -8.898 1 76.94 288 TYR A CA 1
ATOM 2386 C C . TYR A 1 288 ? 3.645 4.414 -8.078 1 76.94 288 TYR A C 1
ATOM 2388 O O . TYR A 1 288 ? 3.258 4.812 -6.98 1 76.94 288 TYR A O 1
ATOM 2396 N N . ASN A 1 289 ? 3.258 3.309 -8.68 1 82.69 289 ASN A N 1
ATOM 2397 C CA . ASN A 1 289 ? 2.42 2.355 -7.957 1 82.69 289 ASN A CA 1
ATOM 2398 C C . ASN A 1 289 ? 3.221 1.138 -7.504 1 82.69 289 ASN A C 1
ATOM 2400 O O . ASN A 1 289 ? 4.156 0.713 -8.188 1 82.69 289 ASN A O 1
ATOM 2404 N N . PHE A 1 290 ? 2.824 0.694 -6.387 1 89.69 290 PHE A N 1
ATOM 2405 C CA . PHE A 1 290 ? 3.404 -0.568 -5.945 1 89.69 290 PHE A CA 1
ATOM 2406 C C . PHE A 1 290 ? 2.969 -1.712 -6.852 1 89.69 290 PHE A C 1
ATOM 2408 O O . PHE A 1 290 ? 1.819 -1.758 -7.297 1 89.69 290 PHE A O 1
ATOM 2415 N N . GLY A 1 291 ? 3.906 -2.602 -7.152 1 92.62 291 GLY A N 1
ATOM 2416 C CA . GLY A 1 291 ? 3.586 -3.783 -7.934 1 92.62 291 GLY A CA 1
ATOM 2417 C C . GLY A 1 291 ? 3.383 -5.023 -7.086 1 92.62 291 GLY A C 1
ATOM 2418 O O . GLY A 1 291 ? 3.152 -4.926 -5.879 1 92.62 291 GLY A O 1
ATOM 2419 N N . GLY A 1 292 ? 3.395 -6.125 -7.797 1 94.69 292 GLY A N 1
ATOM 2420 C CA . GLY A 1 292 ? 3.168 -7.398 -7.141 1 94.69 292 GLY A CA 1
ATOM 2421 C C . GLY A 1 292 ? 4.227 -7.734 -6.105 1 94.69 292 GLY A C 1
ATOM 2422 O O . GLY A 1 292 ? 3.934 -8.383 -5.102 1 94.69 292 GLY A O 1
ATOM 2423 N N . PHE A 1 293 ? 5.453 -7.266 -6.332 1 94.62 293 PHE A N 1
ATOM 2424 C CA . PHE A 1 293 ? 6.523 -7.535 -5.375 1 94.62 293 PHE A CA 1
ATOM 2425 C C . PHE A 1 293 ? 6.227 -6.871 -4.035 1 94.62 293 PHE A C 1
ATOM 2427 O O . PHE A 1 293 ? 6.258 -7.531 -2.992 1 94.62 293 PHE A O 1
ATOM 2434 N N . GLU A 1 294 ? 5.926 -5.602 -4.078 1 95.44 294 GLU A N 1
ATOM 2435 C CA . GLU A 1 294 ? 5.633 -4.852 -2.861 1 95.44 294 GLU A CA 1
ATOM 2436 C C . GLU A 1 294 ? 4.375 -5.379 -2.178 1 95.44 294 GLU A C 1
ATOM 2438 O O . GLU A 1 294 ? 4.363 -5.586 -0.962 1 95.44 294 GLU A O 1
ATOM 2443 N N . LEU A 1 295 ? 3.367 -5.68 -2.979 1 94.62 295 LEU A N 1
ATOM 2444 C CA . LEU A 1 295 ? 2.094 -6.141 -2.438 1 94.62 295 LEU A CA 1
ATOM 2445 C C . LEU A 1 295 ? 2.248 -7.508 -1.778 1 94.62 295 LEU A C 1
ATOM 2447 O O . LEU A 1 295 ? 1.604 -7.789 -0.765 1 94.62 295 LEU A O 1
ATOM 2451 N N . GLY A 1 296 ? 3.109 -8.312 -2.352 1 96 296 GLY A N 1
ATOM 2452 C CA . GLY A 1 296 ? 3.227 -9.688 -1.896 1 96 296 GLY A CA 1
ATOM 2453 C C . GLY A 1 296 ? 4.238 -9.859 -0.777 1 96 296 GLY A C 1
ATOM 2454 O O . GLY A 1 296 ? 4.227 -10.875 -0.078 1 96 296 GLY A O 1
ATOM 2455 N N . THR A 1 297 ? 5.113 -8.898 -0.595 1 96.69 297 THR A N 1
ATOM 2456 C CA . THR A 1 297 ? 6.227 -9.133 0.316 1 96.69 297 THR A CA 1
ATOM 2457 C C . THR A 1 297 ? 6.254 -8.086 1.424 1 96.69 297 THR A C 1
ATOM 2459 O O . THR A 1 297 ? 6.922 -8.266 2.443 1 96.69 297 THR A O 1
ATOM 2462 N N . ASN A 1 298 ? 5.57 -6.973 1.21 1 95.81 298 ASN A N 1
ATOM 2463 C CA . ASN A 1 298 ? 5.672 -5.816 2.094 1 95.81 298 ASN A CA 1
ATOM 2464 C C . ASN A 1 298 ? 7.102 -5.293 2.17 1 95.81 298 ASN A C 1
ATOM 2466 O O . ASN A 1 298 ? 7.543 -4.828 3.221 1 95.81 298 ASN A O 1
ATOM 2470 N N . MET A 1 299 ? 7.867 -5.512 1.112 1 95 299 MET A N 1
ATOM 2471 C CA . MET A 1 299 ? 9.148 -4.875 0.843 1 95 299 MET A CA 1
ATOM 2472 C C . MET A 1 299 ? 9.031 -3.871 -0.299 1 95 299 MET A C 1
ATOM 2474 O O . MET A 1 299 ? 8.172 -4.016 -1.172 1 95 299 MET A O 1
ATOM 2478 N N . TYR A 1 300 ? 9.906 -2.951 -0.202 1 93.5 300 TYR A N 1
ATOM 2479 C CA . TYR A 1 300 ? 9.742 -1.852 -1.146 1 93.5 300 TYR A CA 1
ATOM 2480 C C . TYR A 1 300 ? 11.031 -1.589 -1.91 1 93.5 300 TYR A C 1
ATOM 2482 O O . TYR A 1 300 ? 12.125 -1.846 -1.399 1 93.5 300 TYR A O 1
ATOM 2490 N N . VAL A 1 301 ? 10.836 -1.17 -3.105 1 89.38 301 VAL A N 1
ATOM 2491 C CA . VAL A 1 301 ? 11.977 -0.9 -3.967 1 89.38 301 VAL A CA 1
ATOM 2492 C C . VAL A 1 301 ? 12.086 0.6 -4.234 1 89.38 301 VAL A C 1
ATOM 2494 O O . VAL A 1 301 ? 11.086 1.251 -4.555 1 89.38 301 VAL A O 1
ATOM 2497 N N . SER A 1 302 ? 13.203 1.152 -3.988 1 85.56 302 SER A N 1
ATOM 2498 C CA . SER A 1 302 ? 13.445 2.564 -4.27 1 85.56 302 SER A CA 1
ATOM 2499 C C . SER A 1 302 ? 14.672 2.746 -5.16 1 85.56 302 SER A C 1
ATOM 2501 O O . SER A 1 302 ? 15.68 2.059 -4.988 1 85.56 302 SER A O 1
ATOM 2503 N N . SER A 1 303 ? 14.555 3.592 -6.141 1 79.62 303 SER A N 1
ATOM 2504 C CA . SER A 1 303 ? 15.672 3.877 -7.031 1 79.62 303 SER A CA 1
ATOM 2505 C C . SER A 1 303 ? 16.109 5.336 -6.926 1 79.62 303 SER A C 1
ATOM 2507 O O . SER A 1 303 ? 17.125 5.727 -7.496 1 79.62 303 SER A O 1
ATOM 2509 N N . MET A 1 304 ? 15.359 6.066 -6.148 1 81.69 304 MET A N 1
ATOM 2510 C CA . MET A 1 304 ? 15.672 7.488 -6.02 1 81.69 304 MET A CA 1
ATOM 2511 C C . MET A 1 304 ? 16.672 7.727 -4.898 1 81.69 304 MET A C 1
ATOM 2513 O O . MET A 1 304 ? 16.484 7.254 -3.777 1 81.69 304 MET A O 1
ATOM 2517 N N . SER A 1 305 ? 17.688 8.5 -5.207 1 86.25 305 SER A N 1
ATOM 2518 C CA . SER A 1 305 ? 18.672 8.875 -4.191 1 86.25 305 SER A CA 1
ATOM 2519 C C . SER A 1 305 ? 18.141 9.969 -3.277 1 86.25 305 SER A C 1
ATOM 2521 O O . SER A 1 305 ? 17.859 11.078 -3.729 1 86.25 305 SER A O 1
ATOM 2523 N N . PRO A 1 306 ? 18.047 9.648 -2 1 92.12 306 PRO A N 1
ATOM 2524 C CA . PRO A 1 306 ? 17.594 10.688 -1.075 1 92.12 306 PRO A CA 1
ATOM 2525 C C . PRO A 1 306 ? 18.484 11.93 -1.106 1 92.12 306 PRO A C 1
ATOM 2527 O O . PRO A 1 306 ? 17.969 13.055 -1.036 1 92.12 306 PRO A O 1
ATOM 2530 N N . GLU A 1 307 ? 19.75 11.758 -1.242 1 93.25 307 GLU A N 1
ATOM 2531 C CA . GLU A 1 307 ? 20.703 12.867 -1.256 1 93.25 307 GLU A CA 1
ATOM 2532 C C . GLU A 1 307 ? 20.5 13.742 -2.488 1 93.25 307 GLU A C 1
ATOM 2534 O O . GLU A 1 307 ? 20.547 14.977 -2.395 1 93.25 307 GLU A O 1
ATOM 2539 N N . ASP A 1 308 ? 20.25 13.117 -3.605 1 91.31 308 ASP A N 1
ATOM 2540 C CA . ASP A 1 308 ? 20.016 13.875 -4.832 1 91.31 308 ASP A CA 1
ATOM 2541 C C . ASP A 1 308 ? 18.734 14.695 -4.738 1 91.31 308 ASP A C 1
ATOM 2543 O O . ASP A 1 308 ? 18.703 15.852 -5.164 1 91.31 308 ASP A O 1
ATOM 2547 N N . LEU A 1 309 ? 17.734 14.117 -4.238 1 93.12 309 LEU A N 1
ATOM 2548 C CA . LEU A 1 309 ? 16.484 14.828 -4.066 1 93.12 309 LEU A CA 1
ATOM 2549 C C . LEU A 1 309 ? 16.641 15.984 -3.078 1 93.12 309 LEU A C 1
ATOM 2551 O O . LEU A 1 309 ? 16.062 17.062 -3.273 1 93.12 309 LEU A O 1
ATOM 2555 N N . THR A 1 310 ? 17.406 15.781 -2.029 1 96.5 310 THR A N 1
ATOM 2556 C CA . THR A 1 310 ? 17.656 16.812 -1.02 1 96.5 310 THR A CA 1
ATOM 2557 C C . THR A 1 310 ? 18.281 18.047 -1.646 1 96.5 310 THR A C 1
ATOM 2559 O O . THR A 1 310 ? 17.875 19.172 -1.357 1 96.5 310 THR A O 1
ATOM 2562 N N . LYS A 1 311 ? 19.219 17.781 -2.514 1 94.88 311 LYS A N 1
ATOM 2563 C CA . LYS A 1 311 ? 19.906 18.906 -3.17 1 94.88 311 LYS A CA 1
ATOM 2564 C C . LYS A 1 311 ? 18.922 19.75 -3.965 1 94.88 311 LYS A C 1
ATOM 2566 O O . LYS A 1 311 ? 19.047 20.984 -3.998 1 94.88 311 LYS A O 1
ATOM 2571 N N . LYS A 1 312 ? 17.969 19.109 -4.477 1 94.56 312 LYS A N 1
ATOM 2572 C CA . LYS A 1 312 ? 17 19.812 -5.312 1 94.56 312 LYS A CA 1
ATOM 2573 C C . LYS A 1 312 ? 15.961 20.547 -4.461 1 94.56 312 LYS A C 1
ATOM 2575 O O . LYS A 1 312 ? 15.375 21.531 -4.902 1 94.56 312 LYS A O 1
ATOM 2580 N N . LEU A 1 313 ? 15.773 20.125 -3.225 1 96.81 313 LEU A N 1
ATOM 2581 C CA . LEU A 1 313 ? 14.656 20.641 -2.426 1 96.81 313 LEU A CA 1
ATOM 2582 C C . LEU A 1 313 ? 15.164 21.531 -1.304 1 96.81 313 LEU A C 1
ATOM 2584 O O . LEU A 1 313 ? 14.367 22.047 -0.506 1 96.81 313 LEU A O 1
ATOM 2588 N N . LYS A 1 314 ? 16.422 21.688 -1.227 1 95.31 314 LYS A N 1
ATOM 2589 C CA . LYS A 1 314 ? 16.984 22.484 -0.128 1 95.31 314 LYS A CA 1
ATOM 2590 C C . LYS A 1 314 ? 16.328 23.859 -0.053 1 95.31 314 LYS A C 1
ATOM 2592 O O . LYS A 1 314 ? 16.188 24.531 -1.071 1 95.31 314 LYS A O 1
ATOM 2597 N N . ILE A 1 315 ? 15.836 24.141 1.101 1 89.25 315 ILE A N 1
ATOM 2598 C CA . ILE A 1 315 ? 15.188 25.422 1.376 1 89.25 315 ILE A CA 1
ATOM 2599 C C . ILE A 1 315 ? 16.125 26.312 2.188 1 89.25 315 ILE A C 1
ATOM 2601 O O . ILE A 1 315 ? 16.781 25.844 3.123 1 89.25 315 ILE A O 1
ATOM 2605 N N . ASP A 1 316 ? 16.484 27.531 1.725 1 75.69 316 ASP A N 1
ATOM 2606 C CA . ASP A 1 316 ? 17.328 28.516 2.408 1 75.69 316 ASP A CA 1
ATOM 2607 C C . ASP A 1 316 ? 16.562 29.172 3.562 1 75.69 316 ASP A C 1
ATOM 2609 O O . ASP A 1 316 ? 15.344 29.344 3.49 1 75.69 316 ASP A O 1
ATOM 2613 N N . MET B 1 1 ? -24.281 0.285 7.355 1 59.59 1 MET B N 1
ATOM 2614 C CA . MET B 1 1 ? -23.609 -0.023 8.625 1 59.59 1 MET B CA 1
ATOM 2615 C C . MET B 1 1 ? -22.109 -0.176 8.422 1 59.59 1 MET B C 1
ATOM 2617 O O . MET B 1 1 ? -21.656 -0.731 7.418 1 59.59 1 MET B O 1
ATOM 2621 N N . LYS B 1 2 ? -21.328 0.5 9.195 1 80.5 2 LYS B N 1
ATOM 2622 C CA . LYS B 1 2 ? -19.859 0.444 9.18 1 80.5 2 LYS B CA 1
ATOM 2623 C C . LYS B 1 2 ? -19.344 -0.529 10.227 1 80.5 2 LYS B C 1
ATOM 2625 O O . LYS B 1 2 ? -19.891 -0.629 11.328 1 80.5 2 LYS B O 1
ATOM 2630 N N . GLU B 1 3 ? -18.453 -1.449 9.758 1 83.44 3 GLU B N 1
ATOM 2631 C CA . GLU B 1 3 ? -17.891 -2.449 10.664 1 83.44 3 GLU B CA 1
ATOM 2632 C C . GLU B 1 3 ? -16.391 -2.592 10.469 1 83.44 3 GLU B C 1
ATOM 2634 O O . GLU B 1 3 ? -15.875 -2.326 9.383 1 83.44 3 GLU B O 1
ATOM 2639 N N . LEU B 1 4 ? -15.773 -2.965 11.586 1 88.12 4 LEU B N 1
ATOM 2640 C CA . LEU B 1 4 ? -14.359 -3.32 11.523 1 88.12 4 LEU B CA 1
ATOM 2641 C C . LEU B 1 4 ? -14.18 -4.82 11.305 1 88.12 4 LEU B C 1
ATOM 2643 O O . LEU B 1 4 ? -14.789 -5.629 12.008 1 88.12 4 LEU B O 1
ATOM 2647 N N . ARG B 1 5 ? -13.445 -5.168 10.312 1 91 5 ARG B N 1
ATOM 2648 C CA . ARG B 1 5 ? -13.133 -6.559 10 1 91 5 ARG B CA 1
ATOM 2649 C C . ARG B 1 5 ? -11.625 -6.793 10.008 1 91 5 ARG B C 1
ATOM 2651 O O . ARG B 1 5 ? -10.852 -5.879 9.727 1 91 5 ARG B O 1
ATOM 2658 N N . ILE B 1 6 ? -11.25 -7.984 10.383 1 93.94 6 ILE B N 1
ATOM 2659 C CA . ILE B 1 6 ? -9.844 -8.375 10.391 1 93.94 6 ILE B CA 1
ATOM 2660 C C . ILE B 1 6 ? -9.625 -9.555 9.445 1 93.94 6 ILE B C 1
ATOM 2662 O O . ILE B 1 6 ? -10.383 -10.531 9.477 1 93.94 6 ILE B O 1
ATOM 2666 N N . ASP B 1 7 ? -8.734 -9.445 8.57 1 96.38 7 ASP B N 1
ATOM 2667 C CA . ASP B 1 7 ? -8.336 -10.602 7.773 1 96.38 7 ASP B CA 1
ATOM 2668 C C . ASP B 1 7 ? -7.656 -11.656 8.641 1 96.38 7 ASP B C 1
ATOM 2670 O O . ASP B 1 7 ? -6.59 -11.414 9.211 1 96.38 7 ASP B O 1
ATOM 2674 N N . PRO B 1 8 ? -8.188 -12.75 8.719 1 96.06 8 PRO B N 1
ATOM 2675 C CA . PRO B 1 8 ? -7.652 -13.734 9.656 1 96.06 8 PRO B CA 1
ATOM 2676 C C . PRO B 1 8 ? -6.25 -14.211 9.281 1 96.06 8 PRO B C 1
ATOM 2678 O O . PRO B 1 8 ? -5.516 -14.719 10.133 1 96.06 8 PRO B O 1
ATOM 2681 N N . ILE B 1 9 ? -5.855 -14.094 8.047 1 96.75 9 ILE B N 1
ATOM 2682 C CA . ILE B 1 9 ? -4.578 -14.609 7.574 1 96.75 9 ILE B CA 1
ATOM 2683 C C . ILE B 1 9 ? -3.486 -13.562 7.789 1 96.75 9 ILE B C 1
ATOM 2685 O O . ILE B 1 9 ? -2.365 -13.898 8.18 1 96.75 9 ILE B O 1
ATOM 2689 N N . THR B 1 10 ? -3.811 -12.266 7.551 1 95.44 10 THR B N 1
ATOM 2690 C CA . THR B 1 10 ? -2.785 -11.227 7.535 1 95.44 10 THR B CA 1
ATOM 2691 C C . THR B 1 10 ? -2.926 -10.312 8.75 1 95.44 10 THR B C 1
ATOM 2693 O O . THR B 1 10 ? -2.021 -9.531 9.055 1 95.44 10 THR B O 1
ATOM 2696 N N . ASN B 1 11 ? -4.074 -10.266 9.391 1 94.31 11 ASN B N 1
ATOM 2697 C CA . ASN B 1 11 ? -4.418 -9.398 10.508 1 94.31 11 ASN B CA 1
ATOM 2698 C C . ASN B 1 11 ? -4.59 -7.949 10.062 1 94.31 11 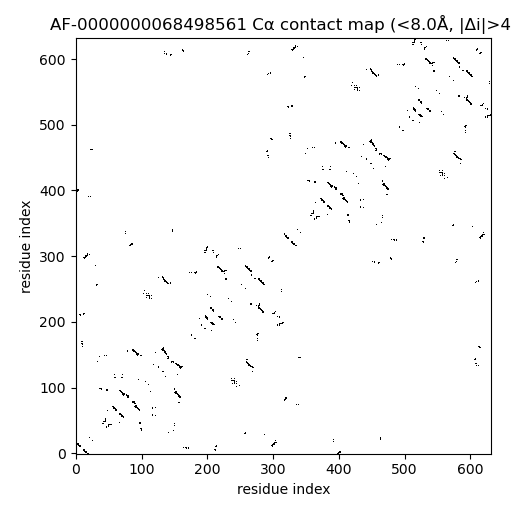ASN B C 1
ATOM 2700 O O . ASN B 1 11 ? -4.547 -7.031 10.883 1 94.31 11 ASN B O 1
ATOM 2704 N N . ASP B 1 12 ? -4.777 -7.785 8.797 1 95.31 12 ASP B N 1
ATOM 2705 C CA . ASP B 1 12 ? -5.086 -6.445 8.305 1 95.31 12 ASP B CA 1
ATOM 2706 C C . ASP B 1 12 ? -6.434 -5.965 8.836 1 95.31 12 ASP B C 1
ATOM 2708 O O . ASP B 1 12 ? -7.395 -6.73 8.898 1 95.31 12 ASP B O 1
ATOM 2712 N N . VAL B 1 13 ? -6.457 -4.688 9.211 1 93.56 13 VAL B N 1
ATOM 2713 C CA . VAL B 1 13 ? -7.68 -4.086 9.734 1 93.56 13 VAL B CA 1
ATOM 2714 C C . VAL B 1 13 ? -8.414 -3.346 8.625 1 93.56 13 VAL B C 1
ATOM 2716 O O . VAL B 1 13 ? -7.859 -2.432 8 1 93.56 13 VAL B O 1
ATOM 2719 N N . VAL B 1 14 ? -9.648 -3.764 8.414 1 92.75 14 VAL B N 1
ATOM 2720 C CA . VAL B 1 14 ? -10.43 -3.23 7.305 1 92.75 14 VAL B CA 1
ATOM 2721 C C . VAL B 1 14 ? -11.727 -2.623 7.828 1 92.75 14 VAL B C 1
ATOM 2723 O O . VAL B 1 14 ? -12.453 -3.264 8.586 1 92.75 14 VAL B O 1
ATOM 2726 N N . ILE B 1 15 ? -11.945 -1.394 7.512 1 88.69 15 ILE B N 1
ATOM 2727 C CA . ILE B 1 15 ? -13.227 -0.756 7.785 1 88.69 15 ILE B CA 1
ATOM 2728 C C . ILE B 1 15 ? -14.172 -0.968 6.605 1 88.69 15 ILE B C 1
ATOM 2730 O O . ILE B 1 15 ? -13.922 -0.473 5.504 1 88.69 15 ILE B O 1
ATOM 2734 N N . PHE B 1 16 ? -15.125 -1.703 6.852 1 86.06 16 PHE B N 1
ATOM 2735 C CA . PHE B 1 16 ? -16.125 -1.96 5.816 1 86.06 16 PHE B CA 1
ATOM 2736 C C . PHE B 1 16 ? -17.219 -0.905 5.848 1 86.06 16 PHE B C 1
ATOM 2738 O O . PHE B 1 16 ? -18 -0.841 6.801 1 86.06 16 PHE B O 1
ATOM 2745 N N . ALA B 1 17 ? -17.234 0.006 4.871 1 77.19 17 ALA B N 1
ATOM 2746 C CA . ALA B 1 17 ? -18.188 1.105 4.773 1 77.19 17 ALA B CA 1
ATOM 2747 C C . ALA B 1 17 ? -19.031 0.992 3.5 1 77.19 17 ALA B C 1
ATOM 2749 O O . ALA B 1 17 ? -18.625 1.471 2.439 1 77.19 17 ALA B O 1
ATOM 2750 N N . THR B 1 18 ? -20.188 0.392 3.51 1 65.12 18 THR B N 1
ATOM 2751 C CA . THR B 1 18 ? -21.016 0.096 2.344 1 65.12 18 THR B CA 1
ATOM 2752 C C . THR B 1 18 ? -21.547 1.381 1.723 1 65.12 18 THR B C 1
ATOM 2754 O O . THR B 1 18 ? -21.859 1.419 0.529 1 65.12 18 THR B O 1
ATOM 2757 N N . ASP B 1 19 ? -21.672 2.375 2.463 1 61.91 19 ASP B N 1
ATOM 2758 C CA . ASP B 1 19 ? -22.344 3.594 2.006 1 61.91 19 ASP B CA 1
ATOM 2759 C C . ASP B 1 19 ? -21.406 4.434 1.136 1 61.91 19 ASP B C 1
ATOM 2761 O O . ASP B 1 19 ? -21.828 5.395 0.498 1 61.91 19 ASP B O 1
ATOM 2765 N N . ARG B 1 20 ? -20.234 4.125 1.024 1 56.47 20 ARG B N 1
ATOM 2766 C CA . ARG B 1 20 ? -19.297 4.957 0.294 1 56.47 20 ARG B CA 1
ATOM 2767 C C . ARG B 1 20 ? -19.359 4.688 -1.205 1 56.47 20 ARG B C 1
ATOM 2769 O O . ARG B 1 20 ? -18.812 5.438 -2.006 1 56.47 20 ARG B O 1
ATOM 2776 N N . LEU B 1 21 ? -19.922 3.697 -1.606 1 51.5 21 LEU B N 1
ATOM 2777 C CA . LEU B 1 21 ? -20.109 3.404 -3.023 1 51.5 21 LEU B CA 1
ATOM 2778 C C . LEU B 1 21 ? -20.797 4.57 -3.73 1 51.5 21 LEU B C 1
ATOM 2780 O O . LEU B 1 21 ? -20.672 4.715 -4.949 1 51.5 21 LEU B O 1
ATOM 2784 N N . LYS B 1 22 ? -21.359 5.453 -3.01 1 47.75 22 LYS B N 1
ATOM 2785 C CA . LYS B 1 22 ? -22.094 6.59 -3.551 1 47.75 22 LYS B CA 1
ATOM 2786 C C . LYS B 1 22 ? -21.203 7.824 -3.646 1 47.75 22 LYS B C 1
ATOM 2788 O O . LYS B 1 22 ? -21.672 8.906 -4 1 47.75 22 LYS B O 1
ATOM 2793 N N . ARG B 1 23 ? -19.844 7.707 -3.318 1 55.09 23 ARG B N 1
ATOM 2794 C CA . ARG B 1 23 ? -18.906 8.82 -3.443 1 55.09 23 ARG B CA 1
ATOM 2795 C C . ARG B 1 23 ? -18.75 9.25 -4.898 1 55.09 23 ARG B C 1
ATOM 2797 O O . ARG B 1 23 ? -18.672 8.406 -5.793 1 55.09 23 ARG B O 1
ATOM 2804 N N . PRO B 1 24 ? -18.844 10.461 -5.176 1 43.41 24 PRO B N 1
ATOM 2805 C CA . PRO B 1 24 ? -18.75 10.938 -6.559 1 43.41 24 PRO B CA 1
ATOM 2806 C C . PRO B 1 24 ? -17.609 10.281 -7.328 1 43.41 24 PRO B C 1
ATOM 2808 O O . PRO B 1 24 ? -17.703 10.086 -8.539 1 43.41 24 PRO B O 1
ATOM 2811 N N . LEU B 1 25 ? -16.484 10.094 -6.738 1 47 25 LEU B N 1
ATOM 2812 C CA . LEU B 1 25 ? -15.297 9.609 -7.453 1 47 25 LEU B CA 1
ATOM 2813 C C . LEU B 1 25 ? -15.43 8.125 -7.781 1 47 25 LEU B C 1
ATOM 2815 O O . LEU B 1 25 ? -14.766 7.629 -8.688 1 47 25 LEU B O 1
ATOM 2819 N N . ASP B 1 26 ? -16 7.414 -6.859 1 45.34 26 ASP B N 1
ATOM 2820 C 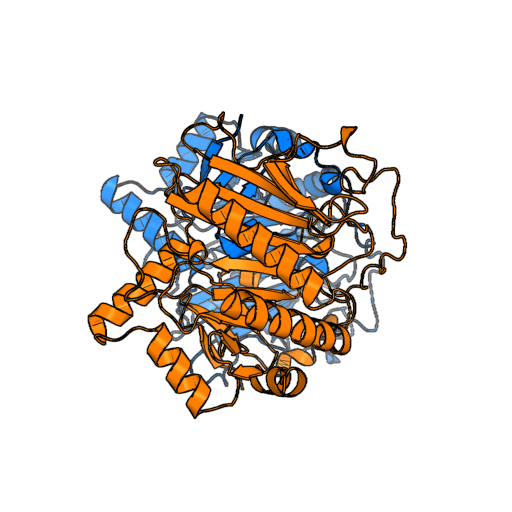CA . ASP B 1 26 ? -16.031 5.969 -7.074 1 45.34 26 ASP B CA 1
ATOM 2821 C C . ASP B 1 26 ? -16.688 5.621 -8.414 1 45.34 26 ASP B C 1
ATOM 2823 O O . ASP B 1 26 ? -16.625 4.473 -8.859 1 45.34 26 ASP B O 1
ATOM 2827 N N . THR B 1 27 ? -17.156 6.746 -8.961 1 38.75 27 THR B N 1
ATOM 2828 C CA . THR B 1 27 ? -17.703 6.566 -10.297 1 38.75 27 THR B CA 1
ATOM 2829 C C . THR B 1 27 ? -16.656 6.906 -11.359 1 38.75 27 THR B C 1
ATOM 2831 O O . THR B 1 27 ? -16.922 6.77 -12.562 1 38.75 27 THR B O 1
ATOM 2834 N N . ALA B 1 28 ? -15.594 7.633 -10.984 1 41.41 28 ALA B N 1
ATOM 2835 C CA . ALA B 1 28 ? -14.719 7.957 -12.109 1 41.41 28 ALA B CA 1
ATOM 2836 C C . ALA B 1 28 ? -13.82 6.773 -12.477 1 41.41 28 ALA B C 1
ATOM 2838 O O . ALA B 1 28 ? -13 6.34 -11.664 1 41.41 28 ALA B O 1
ATOM 2839 N N . ASP B 1 29 ? -14.242 5.941 -13.359 1 46.03 29 ASP B N 1
ATOM 2840 C CA . ASP B 1 29 ? -13.516 4.809 -13.922 1 46.03 29 ASP B CA 1
ATOM 2841 C C . ASP B 1 29 ? -12.156 5.246 -14.469 1 46.03 29 ASP B C 1
ATOM 2843 O O . ASP B 1 29 ? -12.078 6.199 -15.242 1 46.03 29 ASP B O 1
ATOM 2847 N N . ILE B 1 30 ? -11.07 5.074 -13.734 1 54.09 30 ILE B N 1
ATOM 2848 C CA . ILE B 1 30 ? -9.781 5.219 -14.414 1 54.09 30 ILE B CA 1
ATOM 2849 C C . ILE B 1 30 ? -9.836 4.531 -15.773 1 54.09 30 ILE B C 1
ATOM 2851 O O . ILE B 1 30 ? -10.195 3.355 -15.867 1 54.09 30 ILE B O 1
ATOM 2855 N N . PRO B 1 31 ? -9.688 5.32 -16.781 1 56.88 31 PRO B N 1
ATOM 2856 C CA . PRO B 1 31 ? -9.797 4.68 -18.094 1 56.88 31 PRO B CA 1
ATOM 2857 C C . PRO B 1 31 ? -8.906 3.443 -18.219 1 56.88 31 PRO B C 1
ATOM 2859 O O . PRO B 1 31 ? -7.758 3.459 -17.781 1 56.88 31 PRO B O 1
ATOM 2862 N N . ASN B 1 32 ? -9.555 2.334 -18.562 1 64.06 32 ASN B N 1
ATOM 2863 C CA . ASN B 1 32 ? -8.805 1.118 -18.859 1 64.06 32 ASN B CA 1
ATOM 2864 C C . ASN B 1 32 ? -7.824 1.328 -20 1 64.06 32 ASN B C 1
ATOM 2866 O O . ASN B 1 32 ? -8.086 2.117 -20.922 1 64.06 32 ASN B O 1
ATOM 2870 N N . GLU B 1 33 ? -6.652 0.808 -19.797 1 74.88 33 GLU B N 1
ATOM 2871 C CA . GLU B 1 33 ? -5.68 0.755 -20.875 1 74.88 33 GLU B CA 1
ATOM 2872 C C . GLU B 1 33 ? -6.211 -0.052 -22.062 1 74.88 33 GLU B C 1
ATOM 2874 O O . GLU B 1 33 ? -7.055 -0.936 -21.875 1 74.88 33 GLU B O 1
ATOM 2879 N N . ASP B 1 34 ? -5.797 0.241 -23.156 1 80.88 34 ASP B N 1
ATOM 2880 C CA . ASP B 1 34 ? -6.238 -0.466 -24.359 1 80.88 34 ASP B CA 1
ATOM 2881 C C . ASP B 1 34 ? -5.656 -1.878 -24.406 1 80.88 34 ASP B C 1
ATOM 2883 O O . ASP B 1 34 ? -4.512 -2.098 -24 1 80.88 34 ASP B O 1
ATOM 2887 N N . GLU B 1 35 ? -6.512 -2.736 -24.953 1 88 35 GLU B N 1
ATOM 2888 C CA . GLU B 1 35 ? -6.082 -4.125 -25.078 1 88 35 GLU B CA 1
ATOM 2889 C C . GLU B 1 35 ? -5.094 -4.289 -26.234 1 88 35 GLU B C 1
ATOM 2891 O O . GLU B 1 35 ? -5.27 -3.693 -27.297 1 88 35 GLU B O 1
ATOM 2896 N N . GLU B 1 36 ? -4.059 -5.051 -25.984 1 86.12 36 GLU B N 1
ATOM 2897 C CA . GLU B 1 36 ? -3.072 -5.359 -27.016 1 86.12 36 GLU B CA 1
ATOM 2898 C C . GLU B 1 36 ? -3.623 -6.367 -28.016 1 86.12 36 GLU B C 1
ATOM 2900 O O . GLU B 1 36 ? -4.113 -7.43 -27.641 1 86.12 36 GLU B O 1
ATOM 2905 N N . THR B 1 37 ? -3.488 -6.074 -29.297 1 90.5 37 THR B N 1
ATOM 2906 C CA . THR B 1 37 ? -4.082 -6.957 -30.297 1 90.5 37 THR B CA 1
ATOM 2907 C C . THR B 1 37 ? -3.004 -7.613 -31.156 1 90.5 37 THR B C 1
ATOM 2909 O O . THR B 1 37 ? -3.246 -8.641 -31.781 1 90.5 37 THR B O 1
ATOM 2912 N N . ASN B 1 38 ? -1.783 -7.082 -31.141 1 93 38 ASN B N 1
ATOM 2913 C CA . ASN B 1 38 ? -0.729 -7.613 -32 1 93 38 ASN B CA 1
ATOM 2914 C C . ASN B 1 38 ? -0.048 -8.82 -31.359 1 93 38 ASN B C 1
ATOM 2916 O O . ASN B 1 38 ? 0.338 -8.781 -30.203 1 93 38 ASN B O 1
ATOM 2920 N N . GLU B 1 39 ? 0.117 -9.797 -32.156 1 94.88 39 GLU B N 1
ATOM 2921 C CA . GLU B 1 39 ? 0.752 -11.016 -31.672 1 94.88 39 GLU B CA 1
ATOM 2922 C C . GLU B 1 39 ? 2.266 -10.844 -31.562 1 94.88 39 GLU B C 1
ATOM 2924 O O . GLU B 1 39 ? 2.941 -11.641 -30.906 1 94.88 39 GLU B O 1
ATOM 2929 N N . TYR B 1 40 ? 2.73 -9.867 -32.281 1 95.19 40 TYR B N 1
ATOM 2930 C CA . TYR B 1 40 ? 4.168 -9.617 -32.344 1 95.19 40 TYR B CA 1
ATOM 2931 C C . TYR B 1 40 ? 4.465 -8.125 -32.312 1 95.19 40 TYR B C 1
ATOM 2933 O O . TYR B 1 40 ? 3.723 -7.32 -32.875 1 95.19 40 TYR B O 1
ATOM 2941 N N . ASP B 1 41 ? 5.504 -7.734 -31.578 1 94.12 41 ASP B N 1
ATOM 2942 C CA . ASP B 1 41 ? 6.051 -6.383 -31.516 1 94.12 41 ASP B CA 1
ATOM 2943 C C . ASP B 1 41 ? 7.57 -6.398 -31.672 1 94.12 41 ASP B C 1
ATOM 2945 O O . ASP B 1 41 ? 8.281 -6.949 -30.828 1 94.12 41 ASP B O 1
ATOM 2949 N N . GLU B 1 42 ? 8.109 -5.734 -32.656 1 92.12 42 GLU B N 1
ATOM 2950 C CA . GLU B 1 42 ? 9.531 -5.773 -33 1 92.12 42 GLU B CA 1
ATOM 2951 C C . GLU B 1 42 ? 10.375 -5.16 -31.875 1 92.12 42 GLU B C 1
ATOM 2953 O O . GLU B 1 42 ? 11.547 -5.512 -31.703 1 92.12 42 GLU B O 1
ATOM 2958 N N . GLU B 1 43 ? 9.859 -4.371 -31.109 1 89.75 43 GLU B N 1
ATOM 2959 C CA . GLU B 1 43 ? 10.602 -3.66 -30.078 1 89.75 43 GLU B CA 1
ATOM 2960 C C . GLU B 1 43 ? 10.508 -4.387 -28.734 1 89.75 43 GLU B C 1
ATOM 2962 O O . GLU B 1 43 ? 11.18 -4.016 -27.766 1 89.75 43 GLU B O 1
ATOM 2967 N N . CYS B 1 44 ? 9.703 -5.359 -28.688 1 93.44 44 CYS B N 1
ATOM 2968 C CA . CYS B 1 44 ? 9.508 -6.09 -27.453 1 93.44 44 CYS B CA 1
ATOM 2969 C C . CYS B 1 44 ? 10.578 -7.16 -27.266 1 93.44 44 CYS B C 1
ATOM 2971 O O . CYS B 1 44 ? 10.672 -8.094 -28.062 1 93.44 44 CYS B O 1
ATOM 2973 N N . PRO B 1 45 ? 11.32 -7.094 -26.234 1 92.75 45 PRO B N 1
ATOM 2974 C CA . PRO B 1 45 ? 12.398 -8.062 -26.031 1 92.75 45 PRO B CA 1
ATOM 2975 C C . PRO B 1 45 ? 11.891 -9.469 -25.734 1 92.75 45 PRO B C 1
ATOM 2977 O O . PRO B 1 45 ? 12.664 -10.43 -25.781 1 92.75 45 PRO B O 1
ATOM 2980 N N . PHE B 1 46 ? 10.578 -9.617 -25.5 1 94.38 46 PHE B N 1
ATOM 2981 C CA . PHE B 1 46 ? 10.055 -10.906 -25.062 1 94.38 46 PHE B CA 1
ATOM 2982 C C . PHE B 1 46 ? 9.328 -11.609 -26.203 1 94.38 46 PHE B C 1
ATOM 2984 O O . PHE B 1 46 ? 8.867 -12.742 -26.047 1 94.38 46 PHE B O 1
ATOM 2991 N N . CYS B 1 47 ? 9.211 -10.977 -27.328 1 94.75 47 CYS B N 1
ATOM 2992 C CA . CYS B 1 47 ? 8.562 -11.602 -28.469 1 94.75 47 CYS B CA 1
ATOM 2993 C C . CYS B 1 47 ? 9.492 -12.609 -29.141 1 94.75 47 CYS B C 1
ATOM 2995 O O . CYS B 1 47 ? 10.703 -12.383 -29.203 1 94.75 47 CYS B O 1
ATOM 2997 N N . LYS B 1 48 ? 8.836 -13.664 -29.594 1 91.75 48 LYS B N 1
ATOM 2998 C CA . LYS B 1 48 ? 9.586 -14.672 -30.344 1 91.75 48 LYS B CA 1
ATOM 2999 C C . LYS B 1 48 ? 10.32 -14.055 -31.516 1 91.75 48 LYS B C 1
ATOM 3001 O O . LYS B 1 48 ? 9.734 -13.305 -32.312 1 91.75 48 LYS B O 1
ATOM 3006 N N . GLY B 1 49 ? 11.617 -14.344 -31.672 1 90.69 49 GLY B N 1
ATOM 3007 C CA . GLY B 1 49 ? 12.438 -13.758 -32.719 1 90.69 49 GLY B CA 1
ATOM 3008 C C . GLY B 1 49 ? 13.32 -12.625 -32.25 1 90.69 49 GLY B C 1
ATOM 3009 O O . GLY B 1 49 ? 14.273 -12.242 -32.906 1 90.69 49 GLY B O 1
ATOM 3010 N N . ASN B 1 50 ? 13.008 -12.047 -31.031 1 91.69 50 ASN B N 1
ATOM 3011 C CA . ASN B 1 50 ? 13.766 -10.93 -30.469 1 91.69 50 ASN B CA 1
ATOM 3012 C C . ASN B 1 50 ? 14.664 -11.375 -29.328 1 91.69 50 ASN B C 1
ATOM 3014 O O . ASN B 1 50 ? 14.961 -10.594 -28.422 1 91.69 50 ASN B O 1
ATOM 3018 N N . GLU B 1 51 ? 15.102 -12.547 -29.266 1 88.62 51 GLU B N 1
ATOM 3019 C CA . GLU B 1 51 ? 15.828 -13.141 -28.156 1 88.62 51 GLU B CA 1
ATOM 3020 C C . GLU B 1 51 ? 17.156 -12.43 -27.906 1 88.62 51 GLU B C 1
ATOM 3022 O O . GLU B 1 51 ? 17.703 -12.484 -26.812 1 88.62 51 GLU B O 1
ATOM 3027 N N . ALA B 1 52 ? 17.656 -11.734 -28.875 1 85.88 52 ALA B N 1
ATOM 3028 C CA . ALA B 1 52 ? 18.906 -11 -28.734 1 85.88 52 ALA B CA 1
ATOM 3029 C C . ALA B 1 52 ? 18.781 -9.883 -27.703 1 85.88 52 ALA B C 1
ATOM 3031 O O . ALA B 1 52 ? 19.781 -9.438 -27.141 1 85.88 52 ALA B O 1
ATOM 3032 N N . HIS B 1 53 ? 17.578 -9.492 -27.453 1 84.38 53 HIS B N 1
ATOM 3033 C CA . HIS B 1 53 ? 17.328 -8.398 -26.516 1 84.38 53 HIS B CA 1
ATOM 3034 C C . HIS B 1 53 ? 17.156 -8.922 -25.094 1 84.38 53 HIS B C 1
ATOM 3036 O O . HIS B 1 53 ? 17.047 -8.133 -24.156 1 84.38 53 HIS B O 1
ATOM 3042 N N . ALA B 1 54 ? 17.094 -10.219 -24.953 1 82.5 54 ALA B N 1
ATOM 3043 C CA . ALA B 1 54 ? 16.922 -10.836 -23.641 1 82.5 54 ALA B CA 1
ATOM 3044 C C . ALA B 1 54 ? 18.156 -11.641 -23.25 1 82.5 54 ALA B C 1
ATOM 3046 O O . ALA B 1 54 ? 19.094 -11.773 -24.031 1 82.5 54 ALA B O 1
ATOM 3047 N N . THR B 1 55 ? 18.172 -12.008 -22.016 1 85.19 55 THR B N 1
ATOM 3048 C CA . THR B 1 55 ? 19.266 -12.867 -21.562 1 85.19 55 THR B CA 1
ATOM 3049 C C . THR B 1 55 ? 19 -14.32 -21.953 1 85.19 55 THR B C 1
ATOM 3051 O O . THR B 1 55 ? 17.953 -14.641 -22.516 1 85.19 55 THR B O 1
ATOM 3054 N N . ASP B 1 56 ? 19.953 -15.102 -21.656 1 88.31 56 ASP B N 1
ATOM 3055 C CA . ASP B 1 56 ? 19.828 -16.516 -22.016 1 88.31 56 ASP B CA 1
ATOM 3056 C C . ASP B 1 56 ? 18.719 -17.188 -21.234 1 88.31 56 ASP B C 1
ATOM 3058 O O . ASP B 1 56 ? 18.453 -16.859 -20.078 1 88.31 56 ASP B O 1
ATOM 3062 N N . ALA B 1 57 ? 18.125 -18.188 -21.922 1 92.81 57 ALA B N 1
ATOM 3063 C CA . ALA B 1 57 ? 17.016 -18.922 -21.312 1 92.81 57 ALA B CA 1
ATOM 3064 C C . ALA B 1 57 ? 17.5 -19.844 -20.203 1 92.81 57 ALA B C 1
ATOM 3066 O O . ALA B 1 57 ? 18.516 -20.531 -20.359 1 92.81 57 ALA B O 1
ATOM 3067 N N . LEU B 1 58 ? 16.797 -19.812 -19.109 1 94.88 58 LEU B N 1
ATOM 3068 C CA . LEU B 1 58 ? 17.078 -20.688 -17.984 1 94.88 58 LEU B CA 1
ATOM 3069 C C . LEU B 1 58 ? 16.188 -21.938 -18.031 1 94.88 58 LEU B C 1
ATOM 3071 O O . LEU B 1 58 ? 16.547 -22.969 -17.469 1 94.88 58 LEU B O 1
ATOM 3075 N N . PHE B 1 59 ? 15.078 -21.844 -18.609 1 96.94 59 PHE B N 1
ATOM 3076 C CA . PHE B 1 59 ? 14.078 -22.891 -18.781 1 96.94 59 PHE B CA 1
ATOM 3077 C C . PHE B 1 59 ? 13.148 -22.562 -19.953 1 96.94 59 PHE B C 1
ATOM 3079 O O . PHE B 1 59 ? 12.82 -21.406 -20.188 1 96.94 59 PHE B O 1
ATOM 3086 N N . GLU B 1 60 ? 12.758 -23.625 -20.688 1 96.62 60 GLU B N 1
ATOM 3087 C CA . GLU B 1 60 ? 11.828 -23.453 -21.797 1 96.62 60 GLU B CA 1
ATOM 3088 C C . GLU B 1 60 ? 10.93 -24.672 -21.953 1 96.62 60 GLU B C 1
ATOM 3090 O O . GLU B 1 60 ? 11.344 -25.797 -21.672 1 96.62 60 GLU B O 1
ATOM 3095 N N . ILE B 1 61 ? 9.711 -24.422 -22.219 1 96.88 61 ILE B N 1
ATOM 3096 C CA . ILE B 1 61 ? 8.828 -25.438 -22.781 1 96.88 61 ILE B CA 1
ATOM 3097 C C . ILE B 1 61 ? 8.633 -25.188 -24.281 1 96.88 61 ILE B C 1
ATOM 3099 O O . ILE B 1 61 ? 8.227 -24.094 -24.672 1 96.88 61 ILE B O 1
ATOM 3103 N N . ASP B 1 62 ? 8.883 -26.188 -25.047 1 94.56 62 ASP B N 1
ATOM 3104 C CA . ASP B 1 62 ? 8.93 -26.016 -26.5 1 94.56 62 ASP B CA 1
ATOM 3105 C C . ASP B 1 62 ? 7.809 -26.797 -27.188 1 94.56 62 ASP B C 1
ATOM 3107 O O . ASP B 1 62 ? 7.258 -27.734 -26.609 1 94.56 62 ASP B O 1
ATOM 3111 N N . SER B 1 63 ? 7.465 -26.219 -28.312 1 92.75 63 SER B N 1
ATOM 3112 C CA . SER B 1 63 ? 6.668 -26.922 -29.312 1 92.75 63 SER B CA 1
ATOM 3113 C C . SER B 1 63 ? 7.418 -27.062 -30.625 1 92.75 63 SER B C 1
ATOM 3115 O O . SER B 1 63 ? 8.602 -26.719 -30.703 1 92.75 63 SER B O 1
ATOM 3117 N N . GLU B 1 64 ? 6.777 -27.641 -31.578 1 90.62 64 GLU B N 1
ATOM 3118 C CA . GLU B 1 64 ? 7.387 -27.766 -32.906 1 90.62 64 GLU B CA 1
ATOM 3119 C C . GLU B 1 64 ? 7.691 -26.406 -33.5 1 90.62 64 GLU B C 1
ATOM 3121 O O . GLU B 1 64 ? 8.633 -26.266 -34.281 1 90.62 64 GLU B O 1
ATOM 3126 N N . GLU B 1 65 ? 6.953 -25.453 -33.094 1 89.81 65 GLU B N 1
ATOM 3127 C CA . GLU B 1 65 ? 7.062 -24.125 -33.688 1 89.81 65 GLU B CA 1
ATOM 3128 C C . GLU B 1 65 ? 7.977 -23.219 -32.875 1 89.81 65 GLU B C 1
ATOM 3130 O O . GLU B 1 65 ? 8.109 -22.031 -33.156 1 89.81 65 GLU B O 1
ATOM 3135 N N . GLY B 1 66 ? 8.602 -23.781 -31.844 1 91.25 66 GLY B N 1
ATOM 3136 C CA . GLY B 1 66 ? 9.453 -22.984 -30.984 1 91.25 66 GLY B CA 1
ATOM 3137 C C . GLY B 1 66 ? 8.984 -22.969 -29.531 1 91.25 66 GLY B C 1
ATOM 3138 O O . GLY B 1 66 ? 8.148 -23.766 -29.141 1 91.25 66 GLY B O 1
ATOM 3139 N N . TRP B 1 67 ? 9.602 -22.016 -28.812 1 94.81 67 TRP B N 1
ATOM 3140 C CA . TRP B 1 67 ? 9.289 -21.984 -27.391 1 94.81 67 TRP B CA 1
ATOM 3141 C C . TRP B 1 67 ? 7.887 -21.438 -27.141 1 94.81 67 TRP B C 1
ATOM 3143 O O . TRP B 1 67 ? 7.414 -20.578 -27.891 1 94.81 67 TRP B O 1
ATOM 3153 N N . LEU B 1 68 ? 7.203 -21.984 -26.125 1 96.75 68 LEU B N 1
ATOM 3154 C CA . LEU B 1 68 ? 5.879 -21.531 -25.703 1 96.75 68 LEU B CA 1
ATOM 3155 C C . LEU B 1 68 ? 5.969 -20.625 -24.484 1 96.75 68 LEU B C 1
ATOM 3157 O O . LEU B 1 68 ? 5.305 -19.578 -24.438 1 96.75 68 LEU B O 1
ATOM 3161 N N . VAL B 1 69 ? 6.77 -20.969 -23.516 1 98 69 VAL B N 1
ATOM 3162 C CA . VAL B 1 69 ? 7.094 -20.172 -22.328 1 98 69 VAL B CA 1
ATOM 3163 C C . VAL B 1 69 ? 8.586 -20.281 -22.031 1 98 69 VAL B C 1
ATOM 3165 O O . VAL B 1 69 ? 9.227 -21.281 -22.391 1 98 69 VAL B O 1
ATOM 3168 N N . LYS B 1 70 ? 9.094 -19.312 -21.406 1 97.06 70 LYS B N 1
ATOM 3169 C CA . LYS B 1 70 ? 10.508 -19.391 -21.047 1 97.06 70 LYS B CA 1
ATOM 3170 C C . LYS B 1 70 ? 10.844 -18.453 -19.906 1 97.06 70 LYS B C 1
ATOM 3172 O O . LYS B 1 70 ? 10.156 -17.438 -19.703 1 97.06 70 LYS B O 1
ATOM 3177 N N . SER B 1 71 ? 11.836 -18.812 -19.141 1 98.12 71 SER B N 1
ATOM 3178 C CA . SER B 1 71 ? 12.375 -17.984 -18.062 1 98.12 71 SER B CA 1
ATOM 3179 C C . SER B 1 71 ? 13.766 -17.453 -18.422 1 98.12 71 SER B C 1
ATOM 3181 O O . SER B 1 71 ? 14.586 -18.188 -18.969 1 98.12 71 SER B O 1
ATOM 3183 N N . VAL B 1 72 ? 13.984 -16.188 -18.219 1 97.06 72 VAL B N 1
ATOM 3184 C CA . VAL B 1 72 ? 15.281 -15.547 -18.453 1 97.06 72 VAL B CA 1
ATOM 3185 C C . VAL B 1 72 ? 15.68 -14.719 -17.234 1 97.06 72 VAL B C 1
ATOM 3187 O O . VAL B 1 72 ? 14.844 -14.414 -16.391 1 97.06 72 VAL B O 1
ATOM 3190 N N . TYR B 1 73 ? 16.906 -14.391 -17.125 1 94.75 73 TYR B N 1
ATOM 3191 C CA . TYR B 1 73 ? 17.328 -13.492 -16.062 1 94.75 73 TYR B CA 1
ATOM 3192 C C . TYR B 1 73 ? 16.766 -12.086 -16.281 1 94.75 73 TYR B C 1
ATOM 3194 O O . TYR B 1 73 ? 16.703 -11.609 -17.406 1 94.75 73 TYR B O 1
ATOM 3202 N N . ASN B 1 74 ? 16.375 -11.469 -15.219 1 92.81 74 ASN B N 1
ATOM 3203 C CA . ASN B 1 74 ? 15.945 -10.086 -15.305 1 92.81 74 ASN B CA 1
ATOM 3204 C C . ASN B 1 74 ? 17.109 -9.141 -15.578 1 92.81 74 ASN B C 1
ATOM 3206 O O . ASN B 1 74 ? 18.125 -9.18 -14.875 1 92.81 74 ASN B O 1
ATOM 3210 N N . LYS B 1 75 ? 17.016 -8.289 -16.547 1 88.12 75 LYS B N 1
ATOM 3211 C CA . LYS B 1 75 ? 18.062 -7.336 -16.906 1 88.12 75 LYS B CA 1
ATOM 3212 C C . LYS B 1 75 ? 18.203 -6.246 -15.844 1 88.12 75 LYS B C 1
ATOM 3214 O O . LYS B 1 75 ? 19.266 -5.66 -15.68 1 88.12 75 LYS B O 1
ATOM 3219 N N . PHE B 1 76 ? 17.156 -5.992 -15.117 1 85.69 76 PHE B N 1
ATOM 3220 C CA . PHE B 1 76 ? 17.109 -4.98 -14.07 1 85.69 76 PHE B CA 1
ATOM 3221 C C . PHE B 1 76 ? 16.625 -5.582 -12.758 1 85.69 76 PHE B C 1
ATOM 3223 O O . PHE B 1 76 ? 15.586 -5.172 -12.227 1 85.69 76 PHE B O 1
ATOM 3230 N N . PRO B 1 77 ? 17.422 -6.375 -12.227 1 88.38 77 PRO B N 1
ATOM 3231 C CA . PRO B 1 77 ? 16.969 -7.141 -11.062 1 88.38 77 PRO B CA 1
ATOM 3232 C C . PRO B 1 77 ? 16.828 -6.285 -9.805 1 88.38 77 PRO B C 1
ATOM 3234 O O . PRO B 1 77 ? 17.578 -5.324 -9.625 1 88.38 77 PRO B O 1
ATOM 3237 N N . ILE B 1 78 ? 15.883 -6.648 -8.992 1 84.31 78 ILE B N 1
ATOM 3238 C CA . ILE B 1 78 ? 15.742 -6.055 -7.664 1 84.31 78 ILE B CA 1
ATOM 3239 C C . ILE B 1 78 ? 16.891 -6.512 -6.766 1 84.31 78 ILE B C 1
ATOM 3241 O O . ILE B 1 78 ? 17.438 -5.719 -6 1 84.31 78 ILE B O 1
ATOM 3245 N N . ILE B 1 79 ? 17.156 -7.801 -6.848 1 82.75 79 ILE B N 1
ATOM 3246 C CA . ILE B 1 79 ? 18.25 -8.422 -6.098 1 82.75 79 ILE B CA 1
ATOM 3247 C C . ILE B 1 79 ? 19.188 -9.141 -7.059 1 82.75 79 ILE B C 1
ATOM 3249 O O . ILE B 1 79 ? 18.75 -9.773 -8.023 1 82.75 79 ILE B O 1
ATOM 3253 N N . ASP B 1 80 ? 20.484 -8.906 -6.758 1 76.19 80 ASP B N 1
ATOM 3254 C CA . ASP B 1 80 ? 21.469 -9.656 -7.527 1 76.19 80 ASP B CA 1
ATOM 3255 C C . ASP B 1 80 ? 22.656 -10.062 -6.652 1 76.19 80 ASP B C 1
ATOM 3257 O O . ASP B 1 80 ? 22.625 -9.883 -5.434 1 76.19 80 ASP B O 1
ATOM 3261 N N . ASP B 1 81 ? 23.422 -10.781 -7.281 1 68.75 81 ASP B N 1
ATOM 3262 C CA . ASP B 1 81 ? 24.562 -11.367 -6.566 1 68.75 81 ASP B CA 1
ATOM 3263 C C . ASP B 1 81 ? 25.5 -10.289 -6.047 1 68.75 81 ASP B C 1
ATOM 3265 O O . ASP B 1 81 ? 26.344 -10.555 -5.18 1 68.75 81 ASP B O 1
ATOM 3269 N N . MET B 1 82 ? 25.281 -9.141 -6.43 1 65.75 82 MET B N 1
ATOM 3270 C CA . MET B 1 82 ? 26.203 -8.07 -6.059 1 65.75 82 MET B CA 1
ATOM 3271 C C . MET B 1 82 ? 25.672 -7.285 -4.867 1 65.75 82 MET B C 1
ATOM 3273 O O . MET B 1 82 ? 26.344 -6.406 -4.34 1 65.75 82 MET B O 1
ATOM 3277 N N . ALA B 1 83 ? 24.531 -7.543 -4.5 1 67.31 83 ALA B N 1
ATOM 3278 C CA . ALA B 1 83 ? 23.938 -6.785 -3.408 1 67.31 83 ALA B CA 1
ATOM 3279 C C . ALA B 1 83 ? 24.656 -7.043 -2.092 1 67.31 83 ALA B C 1
ATOM 3281 O O . ALA B 1 83 ? 25.109 -8.156 -1.836 1 67.31 83 ALA B O 1
ATOM 3282 N N . ARG B 1 84 ? 24.781 -5.887 -1.379 1 70 84 ARG B N 1
ATOM 3283 C CA . ARG B 1 84 ? 25.359 -5.98 -0.042 1 70 84 ARG B CA 1
ATOM 3284 C C . ARG B 1 84 ? 24.328 -6.52 0.957 1 70 84 ARG B C 1
ATOM 3286 O O . ARG B 1 84 ? 23.234 -5.98 1.08 1 70 84 ARG B O 1
ATOM 3293 N N . ASP B 1 85 ? 24.484 -7.812 1.507 1 75.62 85 ASP B N 1
ATOM 3294 C CA . ASP B 1 85 ? 23.719 -8.359 2.625 1 75.62 85 ASP B CA 1
ATOM 3295 C C . ASP B 1 85 ? 22.469 -9.094 2.135 1 75.62 85 ASP B C 1
ATOM 3297 O O . ASP B 1 85 ? 21.578 -9.406 2.926 1 75.62 85 ASP B O 1
ATOM 3301 N N . VAL B 1 86 ? 22.344 -9.008 0.765 1 79.88 86 VAL B N 1
ATOM 3302 C CA . VAL B 1 86 ? 21.203 -9.758 0.239 1 79.88 86 VAL B CA 1
ATOM 3303 C C . VAL B 1 86 ? 21.672 -10.688 -0.876 1 79.88 86 VAL B C 1
ATOM 3305 O O . VAL B 1 86 ? 22.531 -10.328 -1.677 1 79.88 86 VAL B O 1
ATOM 3308 N N . TYR B 1 87 ? 21.219 -11.836 -0.833 1 88.75 87 TYR B N 1
ATOM 3309 C CA . TYR B 1 87 ? 21.531 -12.852 -1.834 1 88.75 87 TYR B CA 1
ATOM 3310 C C . TYR B 1 87 ? 20.266 -13.352 -2.516 1 88.75 87 TYR B C 1
ATOM 3312 O O . TYR B 1 87 ? 19.234 -13.547 -1.86 1 88.75 87 TYR B O 1
ATOM 3320 N N . GLY B 1 88 ? 20.375 -13.461 -3.879 1 91.25 88 GLY B N 1
ATOM 3321 C CA . GLY B 1 88 ? 19.25 -14.023 -4.605 1 91.25 88 GLY B CA 1
ATOM 3322 C C . GLY B 1 88 ? 19.344 -13.836 -6.105 1 91.25 88 GLY B C 1
ATOM 3323 O O . GLY B 1 88 ? 20.359 -13.32 -6.605 1 91.25 88 GLY B O 1
ATOM 3324 N N . VAL B 1 89 ? 18.391 -14.391 -6.758 1 92.56 89 VAL B N 1
ATOM 3325 C CA . VAL B 1 89 ? 18.297 -14.32 -8.211 1 92.56 89 VAL B CA 1
ATOM 3326 C C . VAL B 1 89 ? 16.922 -13.766 -8.602 1 92.56 89 VAL B C 1
ATOM 3328 O O . VAL B 1 89 ? 15.938 -13.961 -7.887 1 92.56 89 VAL B O 1
ATOM 3331 N N . HIS B 1 90 ? 16.906 -13.031 -9.648 1 95.06 90 HIS B N 1
ATOM 3332 C CA . HIS B 1 90 ? 15.672 -12.453 -10.18 1 95.06 90 HIS B CA 1
ATOM 3333 C C . HIS B 1 90 ? 15.469 -12.828 -11.641 1 95.06 90 HIS B C 1
ATOM 3335 O O . HIS B 1 90 ? 16.281 -12.461 -12.5 1 95.06 90 HIS B O 1
ATOM 3341 N N . GLU B 1 91 ? 14.414 -13.523 -11.906 1 97.06 91 GLU B N 1
ATOM 3342 C CA . GLU B 1 91 ? 14.109 -13.961 -13.258 1 97.06 91 GLU B CA 1
ATOM 3343 C C . GLU B 1 91 ? 12.805 -13.352 -13.758 1 97.06 91 GLU B C 1
ATOM 3345 O O . GLU B 1 91 ? 11.961 -12.945 -12.961 1 97.06 91 GLU B O 1
ATOM 3350 N N . VAL B 1 92 ? 12.719 -13.25 -15.078 1 97.44 92 VAL B N 1
ATOM 3351 C CA . VAL B 1 92 ? 11.469 -12.938 -15.766 1 97.44 92 VAL B CA 1
ATOM 3352 C C . VAL B 1 92 ? 10.922 -14.188 -16.438 1 97.44 92 VAL B C 1
ATOM 3354 O O . VAL B 1 92 ? 11.641 -14.867 -17.188 1 97.44 92 VAL B O 1
ATOM 3357 N N . MET B 1 93 ? 9.711 -14.484 -16.125 1 98.56 93 MET B N 1
ATOM 3358 C CA . MET B 1 93 ? 9.07 -15.648 -16.734 1 98.56 93 MET B CA 1
ATOM 3359 C C . MET B 1 93 ? 8.102 -15.219 -17.828 1 98.56 93 MET B C 1
ATOM 3361 O O . MET B 1 93 ? 7.004 -14.734 -17.547 1 98.56 93 MET B O 1
ATOM 3365 N N . ILE B 1 94 ? 8.5 -15.375 -19.062 1 97.94 94 ILE B N 1
ATOM 3366 C CA . ILE B 1 94 ? 7.707 -15.031 -20.234 1 97.94 94 ILE B CA 1
ATOM 3367 C C . ILE B 1 94 ? 6.621 -16.094 -20.438 1 97.94 94 ILE B C 1
ATOM 3369 O O . ILE B 1 94 ? 6.922 -17.25 -20.734 1 97.94 94 ILE B O 1
ATOM 3373 N N . GLU B 1 95 ? 5.367 -15.719 -20.406 1 98.44 95 GLU B N 1
ATOM 3374 C CA . GLU B 1 95 ? 4.258 -16.641 -20.188 1 98.44 95 GLU B CA 1
ATOM 3375 C C . GLU B 1 95 ? 3.631 -17.062 -21.5 1 98.44 95 GLU B C 1
ATOM 3377 O O . GLU B 1 95 ? 2.678 -17.859 -21.516 1 98.44 95 GLU B O 1
ATOM 3382 N N . SER B 1 96 ? 4.07 -16.5 -22.578 1 97.38 96 SER B N 1
ATOM 3383 C CA . SER B 1 96 ? 3.566 -16.859 -23.906 1 97.38 96 SER B CA 1
ATOM 3384 C C . SER B 1 96 ? 4.535 -16.438 -25 1 97.38 96 SER B C 1
ATOM 3386 O O . SER B 1 96 ? 5.344 -15.523 -24.797 1 97.38 96 SER B O 1
ATOM 3388 N N . ASP B 1 97 ? 4.441 -17.125 -26.109 1 95.06 97 ASP B N 1
ATOM 3389 C CA . ASP B 1 97 ? 5.227 -16.719 -27.266 1 95.06 97 ASP B CA 1
ATOM 3390 C C . ASP B 1 97 ? 4.508 -15.633 -28.078 1 95.06 97 ASP B C 1
ATOM 3392 O O . ASP B 1 97 ? 5.062 -15.094 -29.031 1 95.06 97 ASP B O 1
ATOM 3396 N N . LYS B 1 98 ? 3.324 -15.32 -27.641 1 95.94 98 LYS B N 1
ATOM 3397 C CA . LYS B 1 98 ? 2.537 -14.297 -28.312 1 95.94 98 LYS B CA 1
ATOM 3398 C C . LYS B 1 98 ? 2.457 -13.023 -27.484 1 95.94 98 LYS B C 1
ATOM 3400 O O . LYS B 1 98 ? 2.182 -13.07 -26.281 1 95.94 98 LYS B O 1
ATOM 3405 N N . HIS B 1 99 ? 2.596 -11.906 -28.172 1 95.81 99 HIS B N 1
ATOM 3406 C CA . HIS B 1 99 ? 2.662 -10.594 -27.531 1 95.81 99 HIS B CA 1
ATOM 3407 C C . HIS B 1 99 ? 1.305 -10.188 -26.969 1 95.81 99 HIS B C 1
ATOM 3409 O O . HIS B 1 99 ? 1.231 -9.453 -25.984 1 95.81 99 HIS B O 1
ATOM 3415 N N . ASN B 1 100 ? 0.232 -10.617 -27.516 1 95.12 100 ASN B N 1
ATOM 3416 C CA . ASN B 1 100 ? -1.095 -10.117 -27.172 1 95.12 100 ASN B CA 1
ATOM 3417 C C . ASN B 1 100 ? -1.811 -11.062 -26.203 1 95.12 100 ASN B C 1
ATOM 3419 O O . ASN B 1 100 ? -3.004 -10.898 -25.953 1 95.12 100 ASN B O 1
ATOM 3423 N N . ARG B 1 101 ? -1.121 -12.039 -25.719 1 95.88 101 ARG B N 1
ATOM 3424 C CA . ARG B 1 101 ? -1.742 -12.914 -24.734 1 95.88 101 ARG B CA 1
ATOM 3425 C C . ARG B 1 101 ? -1.812 -12.234 -23.359 1 95.88 101 ARG B C 1
ATOM 3427 O O . ARG B 1 101 ? -1.077 -11.281 -23.109 1 95.88 101 ARG B O 1
ATOM 3434 N N . SER B 1 102 ? -2.727 -12.633 -22.594 1 96.44 102 SER B N 1
ATOM 3435 C CA . SER B 1 102 ? -2.918 -12.242 -21.203 1 96.44 102 SER B CA 1
ATOM 3436 C C . SER B 1 102 ? -3.723 -13.297 -20.438 1 96.44 102 SER B C 1
ATOM 3438 O O . SER B 1 102 ? -4.277 -14.219 -21.047 1 96.44 102 SER B O 1
ATOM 3440 N N . PHE B 1 103 ? -3.799 -13.164 -19.172 1 98.19 103 PHE B N 1
ATOM 3441 C CA . PHE B 1 103 ? -4.59 -14.102 -18.391 1 98.19 103 PHE B CA 1
ATOM 3442 C C . PHE B 1 103 ? -6.059 -14.055 -18.797 1 98.19 103 PHE B C 1
ATOM 3444 O O . PHE B 1 103 ? -6.812 -14.992 -18.531 1 98.19 103 PHE B O 1
ATOM 3451 N N . TYR B 1 104 ? -6.441 -13 -19.484 1 97.31 104 TYR B N 1
ATOM 3452 C CA . TYR B 1 104 ? -7.844 -12.828 -19.859 1 97.31 104 TYR B CA 1
ATOM 3453 C C . TYR B 1 104 ? -8.18 -13.609 -21.125 1 97.31 104 TYR B C 1
ATOM 3455 O O . TYR B 1 104 ? -9.352 -13.797 -21.438 1 97.31 104 TYR B O 1
ATOM 3463 N N . ASN B 1 105 ? -7.195 -14.102 -21.875 1 97 105 ASN B N 1
ATOM 3464 C CA . ASN B 1 105 ? -7.512 -14.75 -23.141 1 97 105 ASN B CA 1
ATOM 3465 C C . ASN B 1 105 ? -6.684 -16.016 -23.344 1 97 105 ASN B C 1
ATOM 3467 O O . ASN B 1 105 ? -6.559 -16.516 -24.469 1 97 105 ASN B O 1
ATOM 3471 N N . MET B 1 106 ? -6.094 -16.547 -22.297 1 97.69 106 MET B N 1
ATOM 3472 C CA . MET B 1 106 ? -5.309 -17.766 -22.391 1 97.69 106 MET B CA 1
ATOM 3473 C C . MET B 1 106 ? -6.195 -19 -22.203 1 97.69 106 MET B C 1
ATOM 3475 O O . MET B 1 106 ? -7.18 -18.953 -21.469 1 97.69 106 MET B O 1
ATOM 3479 N N . SER B 1 107 ? -5.816 -20.062 -22.859 1 97.75 107 SER B N 1
ATOM 3480 C CA . SER B 1 107 ? -6.512 -21.328 -22.719 1 97.75 107 SER B CA 1
ATOM 3481 C C . SER B 1 107 ? -5.996 -22.125 -21.516 1 97.75 107 SER B C 1
ATOM 3483 O O . SER B 1 107 ? -4.973 -21.766 -20.938 1 97.75 107 SER B O 1
ATOM 3485 N N . GLN B 1 108 ? -6.73 -23.125 -21.219 1 98 108 GLN B N 1
ATOM 3486 C CA . GLN B 1 108 ? -6.316 -24.016 -20.125 1 98 108 GLN B CA 1
ATOM 3487 C C . GLN B 1 108 ? -4.91 -24.562 -20.359 1 98 108 GLN B C 1
ATOM 3489 O O . GLN B 1 108 ? -4.09 -24.609 -19.438 1 98 108 GLN B O 1
ATOM 3494 N N . LYS B 1 109 ? -4.656 -25.016 -21.547 1 97.81 109 LYS B N 1
ATOM 3495 C CA . LYS B 1 109 ? -3.354 -25.578 -21.891 1 97.81 109 LYS B CA 1
ATOM 3496 C C . LYS B 1 109 ? -2.246 -24.547 -21.719 1 97.81 109 LYS B C 1
ATOM 3498 O O . LYS B 1 109 ? -1.158 -24.859 -21.234 1 97.81 109 LYS B O 1
ATOM 3503 N N . GLU B 1 110 ? -2.453 -23.328 -22.141 1 98.19 110 GLU B N 1
ATOM 3504 C CA . GLU B 1 110 ? -1.478 -22.25 -21.984 1 98.19 110 GLU B CA 1
ATOM 3505 C C . GLU B 1 110 ? -1.184 -22 -20.5 1 98.19 110 GLU B C 1
ATOM 3507 O O . GLU B 1 110 ? -0.027 -21.812 -20.125 1 98.19 110 GLU B O 1
ATOM 3512 N N . PHE B 1 111 ? -2.221 -22.031 -19.656 1 98.81 111 PHE B N 1
ATOM 3513 C CA . PHE B 1 111 ? -2.016 -21.859 -18.219 1 98.81 111 PHE B CA 1
ATOM 3514 C C . PHE B 1 111 ? -1.205 -23.031 -17.656 1 98.81 111 PHE B C 1
ATOM 3516 O O . PHE B 1 111 ? -0.387 -22.844 -16.75 1 98.81 111 PHE B O 1
ATOM 3523 N N . GLU B 1 112 ? -1.486 -24.219 -18.156 1 98.69 112 GLU B N 1
ATOM 3524 C CA . GLU B 1 112 ? -0.705 -25.375 -17.703 1 98.69 112 GLU B CA 1
ATOM 3525 C C . GLU B 1 112 ? 0.786 -25.156 -17.953 1 98.69 112 GLU B C 1
ATOM 3527 O O . GLU B 1 112 ? 1.606 -25.406 -17.062 1 98.69 112 GLU B O 1
ATOM 3532 N N . ASP B 1 113 ? 1.125 -24.703 -19.156 1 98.56 113 ASP B N 1
ATOM 3533 C CA . ASP B 1 113 ? 2.52 -24.422 -19.484 1 98.56 113 ASP B CA 1
ATOM 3534 C C . ASP B 1 113 ? 3.107 -23.391 -18.531 1 98.56 113 ASP B C 1
ATOM 3536 O O . ASP B 1 113 ? 4.246 -23.516 -18.078 1 98.56 113 ASP B O 1
ATOM 3540 N N . VAL B 1 114 ? 2.346 -22.375 -18.25 1 98.81 114 VAL B N 1
ATOM 3541 C CA . VAL B 1 114 ? 2.775 -21.312 -17.359 1 98.81 114 VAL B CA 1
ATOM 3542 C C . VAL B 1 114 ? 3.068 -21.875 -15.969 1 98.81 114 VAL B C 1
ATOM 3544 O O . VAL B 1 114 ? 4.133 -21.625 -15.398 1 98.81 114 VAL B O 1
ATOM 3547 N N . PHE B 1 115 ? 2.164 -22.672 -15.398 1 98.81 115 PHE B N 1
ATOM 3548 C CA . PHE B 1 115 ? 2.32 -23.172 -14.039 1 98.81 115 PHE B CA 1
ATOM 3549 C C . PHE B 1 115 ? 3.422 -24.234 -13.969 1 98.81 115 PHE B C 1
ATOM 3551 O O . PHE B 1 115 ? 4.113 -24.359 -12.961 1 98.81 115 PHE B O 1
ATOM 3558 N N . PHE B 1 116 ? 3.584 -24.953 -15.109 1 98.69 116 PHE B N 1
ATOM 3559 C CA . PHE B 1 116 ? 4.73 -25.859 -15.164 1 98.69 116 PHE B CA 1
ATOM 3560 C C . PHE B 1 116 ? 6.035 -25.078 -15.062 1 98.69 116 PHE B C 1
ATOM 3562 O O . PHE B 1 116 ? 6.953 -25.484 -14.352 1 98.69 116 PHE B O 1
ATOM 3569 N N . MET B 1 117 ? 6.094 -23.984 -15.773 1 98.75 117 MET B N 1
ATOM 3570 C CA . MET B 1 117 ? 7.277 -23.141 -15.711 1 98.75 117 MET B CA 1
ATOM 3571 C C . MET B 1 117 ? 7.461 -22.562 -14.312 1 98.75 117 MET B C 1
ATOM 3573 O O . MET B 1 117 ? 8.57 -22.578 -13.766 1 98.75 117 MET B O 1
ATOM 3577 N N . TYR B 1 118 ? 6.363 -22.094 -13.656 1 98.88 118 TYR B N 1
ATOM 3578 C CA . TYR B 1 118 ? 6.445 -21.562 -12.297 1 98.88 118 TYR B CA 1
ATOM 3579 C C . TYR B 1 118 ? 7.027 -22.594 -11.344 1 98.88 118 TYR B C 1
ATOM 3581 O O . TYR B 1 118 ? 7.938 -22.297 -10.57 1 98.88 118 TYR B O 1
ATOM 3589 N N . ARG B 1 119 ? 6.465 -23.812 -11.43 1 98.69 119 ARG B N 1
ATOM 3590 C CA . ARG B 1 119 ? 6.895 -24.891 -10.547 1 98.69 119 ARG B CA 1
ATOM 3591 C C . ARG B 1 119 ? 8.375 -25.219 -10.758 1 98.69 119 ARG B C 1
ATOM 3593 O O . ARG B 1 119 ? 9.117 -25.391 -9.789 1 98.69 119 ARG B O 1
ATOM 3600 N N . ASN B 1 120 ? 8.719 -25.328 -12.008 1 98.56 120 ASN B N 1
ATOM 3601 C CA . ASN B 1 120 ? 10.102 -25.672 -12.344 1 98.56 120 ASN B CA 1
ATOM 3602 C C . ASN B 1 120 ? 11.086 -24.656 -11.773 1 98.56 120 ASN B C 1
ATOM 3604 O O . ASN B 1 120 ? 12.047 -25.031 -11.102 1 98.56 120 ASN B O 1
ATOM 3608 N N . ARG B 1 121 ? 10.859 -23.391 -12.078 1 98.56 121 ARG B N 1
ATOM 3609 C CA . ARG B 1 121 ? 11.781 -22.359 -11.625 1 98.56 121 ARG B CA 1
ATOM 3610 C C . ARG B 1 121 ? 11.805 -22.266 -10.102 1 98.56 121 ARG B C 1
ATOM 3612 O O . ARG B 1 121 ? 12.859 -22.062 -9.5 1 98.56 121 ARG B O 1
ATOM 3619 N N . PHE B 1 122 ? 10.648 -22.438 -9.461 1 98.69 122 PHE B N 1
ATOM 3620 C CA . PHE B 1 122 ? 10.555 -22.422 -8 1 98.69 122 PHE B CA 1
ATOM 3621 C C . PHE B 1 122 ? 11.438 -23.516 -7.398 1 98.69 122 PHE B C 1
ATOM 3623 O O . PHE B 1 122 ? 12.195 -23.25 -6.465 1 98.69 122 PHE B O 1
ATOM 3630 N N . ARG B 1 123 ? 11.305 -24.719 -7.934 1 98.19 123 ARG B N 1
ATOM 3631 C CA . ARG B 1 123 ? 12.094 -25.844 -7.453 1 98.19 123 ARG B CA 1
ATOM 3632 C C . ARG B 1 123 ? 13.586 -25.562 -7.594 1 98.19 123 ARG B C 1
ATOM 3634 O O . ARG B 1 123 ? 14.359 -25.812 -6.668 1 98.19 123 ARG B O 1
ATOM 3641 N N . ASP B 1 124 ? 13.914 -25.062 -8.727 1 98.19 124 ASP B N 1
ATOM 3642 C CA . ASP B 1 124 ? 15.328 -24.828 -9 1 98.19 124 ASP B CA 1
ATOM 3643 C C . ASP B 1 124 ? 15.906 -23.797 -8.039 1 98.19 124 ASP B C 1
ATOM 3645 O O . ASP B 1 124 ? 16.969 -24.016 -7.441 1 98.19 124 ASP B O 1
ATOM 3649 N N . LEU B 1 125 ? 15.219 -22.688 -7.844 1 97.19 125 LEU B N 1
ATOM 3650 C CA . LEU B 1 125 ? 15.688 -21.609 -6.984 1 97.19 125 LEU B CA 1
ATOM 3651 C C . LEU B 1 125 ? 15.703 -22.047 -5.523 1 97.19 125 LEU B C 1
ATOM 3653 O O . LEU B 1 125 ? 16.547 -21.609 -4.738 1 97.19 125 LEU B O 1
ATOM 3657 N N . SER B 1 126 ? 14.836 -22.953 -5.164 1 97.25 126 SER B N 1
ATOM 3658 C CA . SER B 1 126 ? 14.695 -23.391 -3.781 1 97.25 126 SER B CA 1
ATOM 3659 C C . SER B 1 126 ? 15.828 -24.328 -3.381 1 97.25 126 SER B C 1
ATOM 3661 O O . SER B 1 126 ? 16.031 -24.594 -2.195 1 97.25 126 SER B O 1
ATOM 3663 N N . LYS B 1 127 ? 16.547 -24.844 -4.34 1 96.5 127 LYS B N 1
ATOM 3664 C CA . LYS B 1 127 ? 17.625 -25.797 -4.07 1 96.5 127 LYS B CA 1
ATOM 3665 C C . LYS B 1 127 ? 18.844 -25.094 -3.488 1 96.5 127 LYS B C 1
ATOM 3667 O O . LYS B 1 127 ? 19.703 -25.734 -2.871 1 96.5 127 LYS B O 1
ATOM 3672 N N . ASP B 1 128 ? 18.969 -23.844 -3.77 1 94.75 128 ASP B N 1
ATOM 3673 C CA . ASP B 1 128 ? 20.109 -23.078 -3.27 1 94.75 128 ASP B CA 1
ATOM 3674 C C . ASP B 1 128 ? 20.047 -22.938 -1.749 1 94.75 128 ASP B C 1
ATOM 3676 O O . ASP B 1 128 ? 19.094 -22.391 -1.206 1 94.75 128 ASP B O 1
ATOM 3680 N N . ASP B 1 129 ? 21.109 -23.297 -1.09 1 94.38 129 ASP B N 1
ATOM 3681 C CA . ASP B 1 129 ? 21.156 -23.359 0.368 1 94.38 129 ASP B CA 1
ATOM 3682 C C . ASP B 1 129 ? 21.125 -21.953 0.979 1 94.38 129 ASP B C 1
ATOM 3684 O O . ASP B 1 129 ? 20.812 -21.797 2.16 1 94.38 129 ASP B O 1
ATOM 3688 N N . LYS B 1 130 ? 21.438 -21.016 0.228 1 93.5 130 LYS B N 1
ATOM 3689 C CA . LYS B 1 130 ? 21.453 -19.656 0.739 1 93.5 130 LYS B CA 1
ATOM 3690 C C . LYS B 1 130 ? 20.094 -19 0.633 1 93.5 130 LYS B C 1
ATOM 3692 O O . LYS B 1 130 ? 19.859 -17.922 1.202 1 93.5 130 LYS B O 1
ATOM 3697 N N . VAL B 1 131 ? 19.219 -19.594 -0.063 1 95.44 131 VAL B N 1
ATOM 3698 C CA . VAL B 1 131 ? 17.891 -19.031 -0.307 1 95.44 131 VAL B CA 1
ATOM 3699 C C . VAL B 1 131 ? 16.953 -19.438 0.822 1 95.44 131 VAL B C 1
ATOM 3701 O O . VAL B 1 131 ? 16.859 -20.609 1.173 1 95.44 131 VAL B O 1
ATOM 3704 N N . GLU B 1 132 ? 16.25 -18.438 1.355 1 96.88 132 GLU B N 1
ATOM 3705 C CA . GLU B 1 132 ? 15.305 -18.688 2.434 1 96.88 132 GLU B CA 1
ATOM 3706 C C . GLU B 1 132 ? 13.867 -18.531 1.954 1 96.88 132 GLU B C 1
ATOM 3708 O O . GLU B 1 132 ? 12.93 -19 2.604 1 96.88 132 GLU B O 1
ATOM 3713 N N . TYR B 1 133 ? 13.711 -17.875 0.841 1 97.69 133 TYR B N 1
ATOM 3714 C CA . TYR B 1 133 ? 12.359 -17.656 0.34 1 97.69 133 TYR B CA 1
ATOM 3715 C C . TYR B 1 133 ? 12.367 -17.406 -1.163 1 97.69 133 TYR B C 1
ATOM 3717 O O . TYR B 1 133 ? 13.297 -16.797 -1.69 1 97.69 133 TYR B O 1
ATOM 3725 N N . VAL B 1 134 ? 11.375 -17.859 -1.86 1 98.31 134 VAL B N 1
ATOM 3726 C CA . VAL B 1 134 ? 11.18 -17.625 -3.287 1 98.31 134 VAL B CA 1
ATOM 3727 C C . VAL B 1 134 ? 9.82 -16.984 -3.523 1 98.31 134 VAL B C 1
ATOM 3729 O O . VAL B 1 134 ? 8.789 -17.516 -3.113 1 98.31 134 VAL B O 1
ATOM 3732 N N . SER B 1 135 ? 9.812 -15.844 -4.133 1 98.12 135 SER B N 1
ATOM 3733 C CA . SER B 1 135 ? 8.602 -15.078 -4.406 1 98.12 135 SER B CA 1
ATOM 3734 C C . SER B 1 135 ? 8.242 -15.125 -5.887 1 98.12 135 SER B C 1
ATOM 3736 O O . SER B 1 135 ? 9.094 -14.93 -6.746 1 98.12 135 SER B O 1
ATOM 3738 N N . ILE B 1 136 ? 7.004 -15.414 -6.219 1 98.75 136 ILE B N 1
ATOM 3739 C CA . ILE B 1 136 ? 6.453 -15.328 -7.566 1 98.75 136 ILE B CA 1
ATOM 3740 C C . ILE B 1 136 ? 5.375 -14.25 -7.621 1 98.75 136 ILE B C 1
ATOM 3742 O O . ILE B 1 136 ? 4.473 -14.219 -6.781 1 98.75 136 ILE B O 1
ATOM 3746 N N . PHE B 1 137 ? 5.492 -13.352 -8.578 1 98.5 137 PHE B N 1
ATOM 3747 C CA . PHE B 1 137 ? 4.5 -12.289 -8.695 1 98.5 137 PHE B CA 1
ATOM 3748 C C . PHE B 1 137 ? 4.352 -11.852 -10.148 1 98.5 137 PHE B C 1
ATOM 3750 O O . PHE B 1 137 ? 5.211 -12.141 -10.984 1 98.5 137 PHE B O 1
ATOM 3757 N N . LYS B 1 138 ? 3.256 -11.211 -10.422 1 98.25 138 LYS B N 1
ATOM 3758 C CA . LYS B 1 138 ? 2.93 -10.711 -11.75 1 98.25 138 LYS B CA 1
ATOM 3759 C C . LYS B 1 138 ? 2.326 -9.312 -11.68 1 98.25 138 LYS B C 1
ATOM 3761 O O . LYS B 1 138 ? 1.496 -9.031 -10.812 1 98.25 138 LYS B O 1
ATOM 3766 N N . ASN B 1 139 ? 2.818 -8.5 -12.508 1 96.06 139 ASN B N 1
ATOM 3767 C CA . ASN B 1 139 ? 2.238 -7.191 -12.773 1 96.06 139 ASN B CA 1
ATOM 3768 C C . ASN B 1 139 ? 1.604 -7.125 -14.164 1 96.06 139 ASN B C 1
ATOM 3770 O O . ASN B 1 139 ? 2.293 -7.277 -15.172 1 96.06 139 ASN B O 1
ATOM 3774 N N . PHE B 1 140 ? 0.323 -6.93 -14.195 1 95.81 140 PHE B N 1
ATOM 3775 C CA . PHE B 1 140 ? -0.35 -6.836 -15.484 1 95.81 140 PHE B CA 1
ATOM 3776 C C . PHE B 1 140 ? -0.827 -5.414 -15.75 1 95.81 140 PHE B C 1
ATOM 3778 O O . PHE B 1 140 ? -1.695 -4.902 -15.039 1 95.81 140 PHE B O 1
ATOM 3785 N N . LEU B 1 141 ? -0.282 -4.746 -16.781 1 90.69 141 LEU B N 1
ATOM 3786 C CA . LEU B 1 141 ? -0.562 -3.387 -17.219 1 90.69 141 LEU B CA 1
ATOM 3787 C C . LEU B 1 141 ? 0.133 -2.367 -16.328 1 90.69 141 LEU B C 1
ATOM 3789 O O . LEU B 1 141 ? 0.629 -2.713 -15.25 1 90.69 141 LEU B O 1
ATOM 3793 N N . ARG B 1 142 ? 0.165 -1.203 -16.719 1 83.25 142 ARG B N 1
ATOM 3794 C CA . ARG B 1 142 ? 1.005 -0.161 -16.141 1 83.25 142 ARG B CA 1
ATOM 3795 C C . ARG B 1 142 ? 0.506 0.233 -14.75 1 83.25 142 ARG B C 1
ATOM 3797 O O . ARG B 1 142 ? 1.305 0.448 -13.836 1 83.25 142 ARG B O 1
ATOM 3804 N N . LYS B 1 143 ? -0.693 0.312 -14.57 1 83.62 143 LYS B N 1
ATOM 3805 C CA . LYS B 1 143 ? -1.26 0.724 -13.289 1 83.62 143 LYS B CA 1
ATOM 3806 C C . LYS B 1 143 ? -0.899 -0.265 -12.188 1 83.62 143 LYS B C 1
ATOM 3808 O O . LYS B 1 143 ? -0.884 0.092 -11.008 1 83.62 143 LYS B O 1
ATOM 3813 N N . ALA B 1 144 ? -0.591 -1.465 -12.672 1 88.75 144 ALA B N 1
ATOM 3814 C CA . ALA B 1 144 ? -0.244 -2.502 -11.703 1 88.75 144 ALA B CA 1
ATOM 3815 C C . ALA B 1 144 ? 1.27 -2.631 -11.555 1 88.75 144 ALA B C 1
ATOM 3817 O O . ALA B 1 144 ? 1.759 -3.516 -10.852 1 88.75 144 ALA B O 1
ATOM 3818 N N . GLY B 1 145 ? 1.973 -1.812 -12.273 1 85 145 GLY B N 1
ATOM 3819 C CA . GLY B 1 145 ? 3.414 -1.792 -12.086 1 85 145 GLY B CA 1
ATOM 3820 C C . GLY B 1 145 ? 4.176 -2.445 -13.219 1 85 145 GLY B C 1
ATOM 3821 O O . GLY B 1 145 ? 5.391 -2.627 -13.133 1 85 145 GLY B O 1
ATOM 3822 N N . ALA B 1 146 ? 3.502 -2.818 -14.227 1 84.44 146 ALA B N 1
ATOM 3823 C CA . ALA B 1 146 ? 4.188 -3.471 -15.344 1 84.44 146 ALA B CA 1
ATOM 3824 C C . ALA B 1 146 ? 4.93 -2.453 -16.203 1 84.44 146 ALA B C 1
ATOM 3826 O O . ALA B 1 146 ? 4.426 -1.352 -16.438 1 84.44 146 ALA B O 1
ATOM 3827 N N . SER B 1 147 ? 6.043 -2.91 -16.703 1 81.25 147 SER B N 1
ATOM 3828 C CA . SER B 1 147 ? 6.844 -2.051 -17.578 1 81.25 147 SER B CA 1
ATOM 3829 C C . SER B 1 147 ? 6.727 -2.479 -19.031 1 81.25 147 SER B C 1
ATOM 3831 O O . SER B 1 147 ? 7.043 -1.705 -19.938 1 81.25 147 SER B O 1
ATOM 3833 N N . LEU B 1 148 ? 6.426 -3.682 -19.234 1 86.44 148 LEU B N 1
ATOM 3834 C CA . LEU B 1 148 ? 6.27 -4.25 -20.578 1 86.44 148 LEU B CA 1
ATOM 3835 C C . LEU B 1 148 ? 4.883 -4.871 -20.734 1 86.44 148 LEU B C 1
ATOM 3837 O O . LEU B 1 148 ? 4.309 -5.383 -19.781 1 86.44 148 LEU B O 1
ATOM 3841 N N . MET B 1 149 ? 4.449 -4.891 -21.938 1 90.44 149 MET B N 1
ATOM 3842 C CA . MET B 1 149 ? 3.09 -5.359 -22.203 1 90.44 149 MET B CA 1
ATOM 3843 C C . MET B 1 149 ? 3.064 -6.871 -22.406 1 90.44 149 MET B C 1
ATOM 3845 O O . MET B 1 149 ? 2.062 -7.523 -22.109 1 90.44 149 MET B O 1
ATOM 3849 N N . HIS B 1 150 ? 4.168 -7.363 -22.953 1 94.88 150 HIS B N 1
ATOM 3850 C CA . HIS B 1 150 ? 4.215 -8.805 -23.188 1 94.88 150 HIS B CA 1
ATOM 3851 C C . HIS B 1 150 ? 3.941 -9.578 -21.906 1 94.88 150 HIS B C 1
ATOM 3853 O O . HIS B 1 150 ? 4.461 -9.234 -20.844 1 94.88 150 HIS B O 1
ATOM 3859 N N . PRO B 1 151 ? 3.08 -10.641 -21.969 1 96.75 151 PRO B N 1
ATOM 3860 C CA . PRO B 1 151 ? 2.719 -11.352 -20.75 1 96.75 151 PRO B CA 1
ATOM 3861 C C . PRO B 1 151 ? 3.922 -12 -20.062 1 96.75 151 PRO B C 1
ATOM 3863 O O . PRO B 1 151 ? 4.609 -12.828 -20.656 1 96.75 151 PRO B O 1
ATOM 3866 N N . HIS B 1 152 ? 4.152 -11.617 -18.859 1 97.94 152 HIS B N 1
ATOM 3867 C CA . HIS B 1 152 ? 5.27 -12.156 -18.078 1 97.94 152 HIS B CA 1
ATOM 3868 C C . HIS B 1 152 ? 5 -12.062 -16.594 1 97.94 152 HIS B C 1
ATOM 3870 O O . HIS B 1 152 ? 4.164 -11.266 -16.156 1 97.94 152 HIS B O 1
ATOM 3876 N N . ALA B 1 153 ? 5.562 -12.883 -15.844 1 98.38 153 ALA B N 1
ATOM 3877 C CA . ALA B 1 153 ? 5.668 -12.867 -14.391 1 98.38 153 ALA B CA 1
ATOM 3878 C C . ALA B 1 153 ? 7.125 -12.828 -13.945 1 98.38 153 ALA B C 1
ATOM 3880 O O . ALA B 1 153 ? 8.039 -12.836 -14.773 1 98.38 153 ALA B O 1
ATOM 3881 N N . GLN B 1 154 ? 7.293 -12.656 -12.734 1 98 154 GLN B N 1
ATOM 3882 C CA . GLN B 1 154 ? 8.648 -12.609 -12.18 1 98 154 GLN B CA 1
ATOM 3883 C C . GLN B 1 154 ? 8.797 -13.578 -11.016 1 98 154 GLN B C 1
ATOM 3885 O O . GLN B 1 154 ? 7.824 -13.891 -10.328 1 98 154 GLN B O 1
ATOM 3890 N N . ILE B 1 155 ? 9.961 -14.055 -10.859 1 98.19 155 ILE B N 1
ATOM 3891 C CA . ILE B 1 155 ? 10.305 -14.922 -9.734 1 98.19 155 ILE B CA 1
ATOM 3892 C C . ILE B 1 155 ? 11.633 -14.477 -9.133 1 98.19 155 ILE B C 1
ATOM 3894 O O . ILE B 1 155 ? 12.578 -14.172 -9.859 1 98.19 155 ILE B O 1
ATOM 3898 N N . LEU B 1 156 ? 11.594 -14.359 -7.824 1 96.25 156 LEU B N 1
ATOM 3899 C CA . LEU B 1 156 ? 12.734 -13.812 -7.094 1 96.25 156 LEU B CA 1
ATOM 3900 C C . LEU B 1 156 ? 13.078 -14.68 -5.887 1 96.25 156 LEU B C 1
ATOM 3902 O O . LEU B 1 156 ? 12.195 -15.016 -5.086 1 96.25 156 LEU B O 1
ATOM 3906 N N . SER B 1 157 ? 14.344 -15.148 -5.805 1 96.06 157 SER B N 1
ATOM 3907 C CA . SER B 1 157 ? 14.82 -15.805 -4.59 1 96.06 157 SER B CA 1
ATOM 3908 C C . SER B 1 157 ? 15.492 -14.812 -3.652 1 96.06 157 SER B C 1
ATOM 3910 O O . SER B 1 157 ? 16.125 -13.852 -4.105 1 96.06 157 SER B O 1
ATOM 3912 N N . MET B 1 158 ? 15.352 -15.039 -2.361 1 94.06 158 MET B N 1
ATOM 3913 C CA . MET B 1 158 ? 15.914 -14.133 -1.357 1 94.06 158 MET B CA 1
ATOM 3914 C C . MET B 1 158 ? 16.547 -14.922 -0.217 1 94.06 158 MET B C 1
ATOM 3916 O O . MET B 1 158 ? 16.094 -16.016 0.125 1 94.06 158 MET B O 1
ATOM 3920 N N . SER B 1 159 ? 17.531 -14.242 0.428 1 93.88 159 SER B N 1
ATOM 3921 C CA . SER B 1 159 ? 18.234 -14.875 1.543 1 93.88 159 SER B CA 1
ATOM 3922 C C . SER B 1 159 ? 17.562 -14.539 2.873 1 93.88 159 SER B C 1
ATOM 3924 O O . SER B 1 159 ? 18.188 -14.672 3.934 1 93.88 159 SER B O 1
ATOM 3926 N N . PHE B 1 160 ? 16.391 -14.062 2.848 1 93.38 160 PHE B N 1
ATOM 3927 C CA . PHE B 1 160 ? 15.586 -13.766 4.031 1 93.38 160 PHE B CA 1
ATOM 3928 C C . PHE B 1 160 ? 14.102 -13.922 3.734 1 93.38 160 PHE B C 1
ATOM 3930 O O . PHE B 1 160 ? 13.695 -13.969 2.57 1 93.38 160 PHE B O 1
ATOM 3937 N N . ILE B 1 161 ? 13.297 -14.07 4.754 1 97 161 ILE B N 1
ATOM 3938 C CA . ILE B 1 161 ? 11.852 -14.164 4.613 1 97 161 ILE B CA 1
ATOM 3939 C C . ILE B 1 161 ? 11.234 -12.766 4.652 1 97 161 ILE B C 1
ATOM 3941 O O . ILE B 1 161 ? 11.469 -12.008 5.598 1 97 161 ILE B O 1
ATOM 3945 N N . PRO B 1 162 ? 10.461 -12.414 3.662 1 97 162 PRO B N 1
ATOM 3946 C CA . PRO B 1 162 ? 9.883 -11.07 3.621 1 97 162 PRO B CA 1
ATOM 3947 C C . PRO B 1 162 ? 8.914 -10.805 4.773 1 97 162 PRO B C 1
ATOM 3949 O O . PRO B 1 162 ? 8.32 -11.742 5.309 1 97 162 PRO B O 1
ATOM 3952 N N . PRO B 1 163 ? 8.688 -9.523 5.051 1 96.75 163 PRO B N 1
ATOM 3953 C CA . PRO B 1 163 ? 7.867 -9.141 6.203 1 96.75 163 PRO B CA 1
ATOM 3954 C C . PRO B 1 163 ? 6.434 -9.664 6.105 1 96.75 163 PRO B C 1
ATOM 3956 O O . PRO B 1 163 ? 5.875 -10.125 7.105 1 96.75 163 PRO B O 1
ATOM 3959 N N . GLU B 1 164 ? 5.82 -9.617 4.992 1 97.75 164 GLU B N 1
ATOM 3960 C CA . GLU B 1 164 ? 4.445 -10.078 4.832 1 97.75 164 GLU B CA 1
ATOM 3961 C C . GLU B 1 164 ? 4.32 -11.562 5.18 1 97.75 164 GLU B C 1
ATOM 3963 O O . GLU B 1 164 ? 3.379 -11.961 5.867 1 97.75 164 GLU B O 1
ATOM 3968 N N . ILE B 1 165 ? 5.258 -12.352 4.73 1 98.38 165 ILE B N 1
ATOM 3969 C CA . ILE B 1 165 ? 5.246 -13.789 4.973 1 98.38 165 ILE B CA 1
ATOM 3970 C C . ILE B 1 165 ? 5.543 -14.07 6.445 1 98.38 165 ILE B C 1
ATOM 3972 O O . ILE B 1 165 ? 4.898 -14.914 7.062 1 98.38 165 ILE B O 1
ATOM 3976 N N . THR B 1 166 ? 6.52 -13.312 6.965 1 97.81 166 THR B N 1
ATOM 3977 C CA . THR B 1 166 ? 6.832 -13.438 8.383 1 97.81 166 THR B CA 1
ATOM 3978 C C . THR B 1 166 ? 5.586 -13.195 9.234 1 97.81 166 THR B C 1
ATOM 3980 O O . THR B 1 166 ? 5.297 -13.961 10.156 1 97.81 166 THR B O 1
ATOM 3983 N N . ASN B 1 167 ? 4.875 -12.203 8.891 1 97.12 167 ASN B N 1
ATOM 3984 C CA . ASN B 1 167 ? 3.646 -11.875 9.609 1 97.12 167 ASN B CA 1
ATOM 3985 C C . ASN B 1 167 ? 2.625 -13 9.516 1 97.12 167 ASN B C 1
ATOM 3987 O O . ASN B 1 167 ? 2.055 -13.414 10.523 1 97.12 167 ASN B O 1
ATOM 3991 N N . GLU B 1 168 ? 2.369 -13.508 8.344 1 98.19 168 GLU B N 1
ATOM 3992 C CA . GLU B 1 168 ? 1.395 -14.578 8.156 1 98.19 168 GLU B CA 1
ATOM 3993 C C . GLU B 1 168 ? 1.794 -15.828 8.93 1 98.19 168 GLU B C 1
ATOM 3995 O O . GLU B 1 168 ? 0.94 -16.516 9.5 1 98.19 168 GLU B O 1
ATOM 4000 N N . LEU B 1 169 ? 3.09 -16.125 8.922 1 98.44 169 LEU B N 1
ATOM 4001 C CA . LEU B 1 169 ? 3.596 -17.281 9.648 1 98.44 169 LEU B CA 1
ATOM 4002 C C . LEU B 1 169 ? 3.375 -17.125 11.148 1 98.44 169 LEU B C 1
ATOM 4004 O O . LEU B 1 169 ? 2.977 -18.062 11.828 1 98.44 169 LEU B O 1
ATOM 4008 N N . LEU B 1 170 ? 3.613 -15.922 11.617 1 97.62 170 LEU B N 1
ATOM 4009 C CA . LEU B 1 170 ? 3.418 -15.656 13.039 1 97.62 170 LEU B CA 1
ATOM 4010 C C . LEU B 1 170 ? 1.949 -15.805 13.422 1 97.62 170 LEU B C 1
ATOM 4012 O O . LEU B 1 170 ? 1.627 -16.438 14.438 1 97.62 170 LEU B O 1
ATOM 4016 N N . VAL B 1 171 ? 1.065 -15.266 12.641 1 97.75 171 VAL B N 1
ATOM 4017 C CA . VAL B 1 171 ? -0.371 -15.336 12.883 1 97.75 171 VAL B CA 1
ATOM 4018 C C . VAL B 1 171 ? -0.824 -16.797 12.883 1 97.75 171 VAL B C 1
ATOM 4020 O O . VAL B 1 171 ? -1.526 -17.234 13.797 1 97.75 171 VAL B O 1
ATOM 4023 N N . SER B 1 172 ? -0.449 -17.531 11.867 1 98.25 172 SER B N 1
ATOM 4024 C CA . SER B 1 172 ? -0.888 -18.906 11.727 1 98.25 172 SER B CA 1
ATOM 4025 C C . SER B 1 172 ? -0.294 -19.797 12.82 1 98.25 172 SER B C 1
ATOM 4027 O O . SER B 1 172 ? -0.954 -20.703 13.305 1 98.25 172 SER B O 1
ATOM 4029 N N . LYS B 1 173 ? 0.964 -19.531 13.18 1 98.19 173 LYS B N 1
ATOM 4030 C CA . LYS B 1 173 ? 1.603 -20.312 14.242 1 98.19 173 LYS B CA 1
ATOM 4031 C C . LYS B 1 173 ? 0.917 -20.062 15.586 1 98.19 173 LYS B C 1
ATOM 4033 O O . LYS B 1 173 ? 0.654 -21.016 16.328 1 98.19 173 LYS B O 1
ATOM 4038 N N . GLU B 1 174 ? 0.682 -18.797 15.875 1 98 174 GLU B N 1
ATOM 4039 C CA . GLU B 1 174 ? -0.024 -18.469 17.109 1 98 174 GLU B CA 1
ATOM 4040 C C . GLU B 1 174 ? -1.387 -19.156 17.172 1 98 174 GLU B C 1
ATOM 4042 O O . GLU B 1 174 ? -1.785 -19.672 18.219 1 98 174 GLU B O 1
ATOM 4047 N N . TYR B 1 175 ? -2.109 -19.109 16.094 1 98.19 175 TYR B N 1
ATOM 4048 C CA . TYR B 1 175 ? -3.402 -19.781 16.016 1 98.19 175 TYR B CA 1
ATOM 4049 C C . TYR B 1 175 ? -3.256 -21.266 16.281 1 98.19 175 TYR B C 1
ATOM 4051 O O . TYR B 1 175 ? -4.027 -21.844 17.062 1 98.19 175 TYR B O 1
ATOM 4059 N N . TYR B 1 176 ? -2.291 -21.859 15.648 1 98.06 176 TYR B N 1
ATOM 4060 C CA . TYR B 1 176 ? -2.049 -23.281 15.789 1 98.06 176 TYR B CA 1
ATOM 4061 C C . TYR B 1 176 ? -1.729 -23.641 17.234 1 98.06 176 TYR B C 1
ATOM 4063 O O . TYR B 1 176 ? -2.223 -24.656 17.75 1 98.06 176 TYR B O 1
ATOM 4071 N N . ASP B 1 177 ? -0.901 -22.859 17.844 1 97.88 177 ASP B N 1
ATOM 4072 C CA . ASP B 1 177 ? -0.494 -23.109 19.219 1 97.88 177 ASP B CA 1
ATOM 4073 C C . ASP B 1 177 ? -1.68 -22.984 20.172 1 97.88 177 ASP B C 1
ATOM 4075 O O . ASP B 1 177 ? -1.788 -23.75 21.141 1 97.88 177 ASP B O 1
ATOM 4079 N N . SER B 1 178 ? -2.582 -22.094 19.875 1 97.62 178 SER B N 1
ATOM 4080 C CA . SER B 1 178 ? -3.711 -21.812 20.766 1 97.62 178 SER B CA 1
ATOM 4081 C C . SER B 1 178 ? -4.848 -22.797 20.531 1 97.62 178 SER B C 1
ATOM 4083 O O . SER B 1 178 ? -5.504 -23.234 21.484 1 97.62 178 SER B O 1
ATOM 4085 N N . ASN B 1 179 ? -5.09 -23.141 19.281 1 97.31 179 ASN B N 1
ATOM 4086 C CA . ASN B 1 179 ? -6.277 -23.906 18.922 1 97.31 179 ASN B CA 1
ATOM 4087 C C . ASN B 1 179 ? -5.93 -25.375 18.641 1 97.31 179 ASN B C 1
ATOM 4089 O O . ASN B 1 179 ? -6.816 -26.219 18.547 1 97.31 179 ASN B O 1
ATOM 4093 N N . LYS B 1 180 ? -4.633 -25.656 18.422 1 96.56 180 LYS B N 1
ATOM 4094 C CA . LYS B 1 180 ? -4.133 -26.984 18.078 1 96.56 180 LYS B CA 1
ATOM 4095 C C . LYS B 1 180 ? -4.711 -27.469 16.75 1 96.56 180 LYS B C 1
ATOM 4097 O O . LYS B 1 180 ? -4.996 -28.656 16.578 1 96.56 180 LYS B O 1
ATOM 4102 N N . SER B 1 181 ? -5.078 -26.531 15.938 1 97.06 181 SER B N 1
ATOM 4103 C CA . SER B 1 181 ? -5.523 -26.75 14.562 1 97.06 181 SER B CA 1
ATOM 4104 C C . SER B 1 181 ? -5.004 -25.656 13.633 1 97.06 181 SER B C 1
ATOM 4106 O O . SER B 1 181 ? -4.668 -24.547 14.094 1 97.06 181 SER B O 1
ATOM 4108 N N . SER B 1 182 ? -4.93 -26.047 12.398 1 97.56 182 SER B N 1
ATOM 4109 C CA . SER B 1 182 ? -4.426 -25.094 11.406 1 97.56 182 SER B CA 1
ATOM 4110 C C . SER B 1 182 ? -5.457 -24.016 11.102 1 97.56 182 SER B C 1
ATOM 4112 O O . SER B 1 182 ? -6.625 -24.328 10.852 1 97.56 182 SER B O 1
ATOM 4114 N N . LEU B 1 183 ? -5 -22.797 11.117 1 98.25 183 LEU B N 1
ATOM 4115 C CA . LEU B 1 183 ? -5.844 -21.656 10.727 1 98.25 183 LEU B CA 1
ATOM 4116 C C . LEU B 1 183 ? -6.488 -21.906 9.367 1 98.25 183 LEU B C 1
ATOM 4118 O O . LEU B 1 183 ? -7.68 -21.656 9.188 1 98.25 183 LEU B O 1
ATOM 4122 N N . TYR B 1 184 ? -5.707 -22.391 8.438 1 98.38 184 TYR B N 1
ATOM 4123 C CA . TYR B 1 184 ? -6.16 -22.578 7.066 1 98.38 184 TYR B CA 1
ATOM 4124 C C . TYR B 1 184 ? -7.184 -23.703 6.98 1 98.38 184 TYR B C 1
ATOM 4126 O O . TYR B 1 184 ? -8.188 -23.594 6.273 1 98.38 184 TYR B O 1
ATOM 4134 N N . ASP B 1 185 ? -6.93 -24.766 7.691 1 98 185 ASP B N 1
ATOM 4135 C CA . ASP B 1 185 ? -7.898 -25.859 7.707 1 98 185 ASP B CA 1
ATOM 4136 C C . ASP B 1 185 ? -9.25 -25.391 8.242 1 98 185 ASP B C 1
ATOM 4138 O O . ASP B 1 185 ? -10.289 -25.672 7.656 1 98 185 ASP B O 1
ATOM 4142 N N . ASP B 1 186 ? -9.164 -24.688 9.375 1 98.25 186 ASP B N 1
ATOM 4143 C CA . ASP B 1 186 ? -10.391 -24.188 9.984 1 98.25 186 ASP B CA 1
ATOM 4144 C C . ASP B 1 186 ? -11.094 -23.188 9.078 1 98.25 186 ASP B C 1
ATOM 4146 O O . ASP B 1 186 ? -12.32 -23.203 8.953 1 98.25 186 ASP B O 1
ATOM 4150 N N . LEU B 1 187 ? -10.328 -22.328 8.484 1 98.06 187 LEU B N 1
ATOM 4151 C CA . LEU B 1 187 ? -10.875 -21.328 7.566 1 98.06 187 LEU B CA 1
ATOM 4152 C C . LEU B 1 187 ? -11.555 -22 6.375 1 98.06 187 LEU B C 1
ATOM 4154 O O . LEU B 1 187 ? -12.672 -21.641 6.008 1 98.06 187 LEU B O 1
ATOM 4158 N N . ILE B 1 188 ? -10.875 -22.969 5.758 1 98.25 188 ILE B N 1
ATOM 4159 C CA . ILE B 1 188 ? -11.398 -23.688 4.602 1 98.25 188 ILE B CA 1
ATOM 4160 C C . ILE B 1 188 ? -12.719 -24.375 4.973 1 98.25 188 ILE B C 1
ATOM 4162 O O . ILE B 1 188 ? -13.719 -24.234 4.27 1 98.25 188 ILE B O 1
ATOM 4166 N N . GLU B 1 189 ? -12.711 -25.031 6.074 1 98.06 189 GLU B N 1
ATOM 4167 C CA . GLU B 1 189 ? -13.906 -25.734 6.52 1 98.06 189 GLU B CA 1
ATOM 4168 C C . GLU B 1 189 ? -15.062 -24.781 6.758 1 98.06 189 GLU B C 1
ATOM 4170 O O . GLU B 1 189 ? -16.188 -25.031 6.328 1 98.06 189 GLU B O 1
ATOM 4175 N N . ASN B 1 190 ? -14.781 -23.703 7.457 1 97.88 190 ASN B N 1
ATOM 4176 C CA . ASN B 1 190 ? -15.812 -22.719 7.773 1 97.88 190 ASN B CA 1
ATOM 4177 C C . ASN B 1 190 ? -16.391 -22.078 6.512 1 97.88 190 ASN B C 1
ATOM 4179 O O . ASN B 1 190 ? -17.594 -21.922 6.387 1 97.88 190 ASN B O 1
ATOM 4183 N N . GLU B 1 191 ? -15.531 -21.688 5.613 1 97.88 191 GLU B N 1
ATOM 4184 C CA . GLU B 1 191 ? -15.961 -21.031 4.387 1 97.88 191 GLU B CA 1
ATOM 4185 C C . GLU B 1 191 ? -16.797 -21.953 3.52 1 97.88 191 GLU B C 1
ATOM 4187 O O . GLU B 1 191 ? -17.797 -21.531 2.918 1 97.88 191 GLU B O 1
ATOM 4192 N N . ILE B 1 192 ? -16.375 -23.203 3.455 1 97.75 192 ILE B N 1
ATOM 4193 C CA . ILE B 1 192 ? -17.125 -24.188 2.678 1 97.75 192 ILE B CA 1
ATOM 4194 C C . ILE B 1 192 ? -18.516 -24.375 3.297 1 97.75 192 ILE B C 1
ATOM 4196 O O . ILE B 1 192 ? -19.516 -24.422 2.586 1 97.75 192 ILE B O 1
ATOM 4200 N N . SER B 1 193 ? -18.547 -24.469 4.59 1 97.94 193 SER B N 1
ATOM 4201 C CA . SER B 1 193 ? -19.797 -24.703 5.297 1 97.94 193 SER B CA 1
ATOM 4202 C C . SER B 1 193 ? -20.766 -23.547 5.117 1 97.94 193 SER B C 1
ATOM 4204 O O . SER B 1 193 ? -21.953 -23.75 4.879 1 97.94 193 SER B O 1
ATOM 4206 N N . LEU B 1 194 ? -20.281 -22.328 5.23 1 96.19 194 LEU B N 1
ATOM 4207 C CA . LEU B 1 194 ? -21.109 -21.141 5.105 1 96.19 194 LEU B CA 1
ATOM 4208 C C . LEU B 1 194 ? -21.516 -20.922 3.654 1 96.19 194 LEU B C 1
ATOM 4210 O O . LEU B 1 194 ? -22.641 -20.469 3.379 1 96.19 194 LEU B O 1
ATOM 4214 N N . ASP B 1 195 ? -20.547 -21.156 2.711 1 96.31 195 ASP B N 1
ATOM 4215 C CA . ASP B 1 195 ? -20.719 -21.062 1.264 1 96.31 195 ASP B CA 1
ATOM 4216 C C . ASP B 1 195 ? -21.25 -19.703 0.859 1 96.31 195 ASP B C 1
ATOM 4218 O O . ASP B 1 195 ? -22.141 -19.594 0.007 1 96.31 195 ASP B O 1
ATOM 4222 N N . ARG B 1 196 ? -20.766 -18.672 1.477 1 95.94 196 ARG B N 1
ATOM 4223 C CA . ARG B 1 196 ? -21.188 -17.312 1.167 1 95.94 196 ARG B CA 1
ATOM 4224 C C . ARG B 1 196 ? -20.141 -16.594 0.314 1 95.94 196 ARG B C 1
ATOM 4226 O O . ARG B 1 196 ? -20.484 -15.672 -0.432 1 95.94 196 ARG B O 1
ATOM 4233 N N . ARG B 1 197 ? -18.906 -17.062 0.453 1 97.62 197 ARG B N 1
ATOM 4234 C CA . ARG B 1 197 ? -17.812 -16.344 -0.199 1 97.62 197 ARG B CA 1
ATOM 4235 C C . ARG B 1 197 ? -16.953 -17.281 -1.031 1 97.62 197 ARG B C 1
ATOM 4237 O O . ARG B 1 197 ? -15.836 -16.922 -1.423 1 97.62 197 ARG B O 1
ATOM 4244 N N . VAL B 1 198 ? -17.5 -18.516 -1.279 1 98.25 198 VAL B N 1
ATOM 4245 C CA . VAL B 1 198 ? -16.766 -19.516 -2.045 1 98.25 198 VAL B CA 1
ATOM 4246 C C . VAL B 1 198 ? -17.094 -19.375 -3.529 1 98.25 198 VAL B C 1
ATOM 4248 O O . VAL B 1 198 ? -18.25 -19.5 -3.932 1 98.25 198 VAL B O 1
ATOM 4251 N N . VAL B 1 199 ? -16.094 -19.109 -4.281 1 98.31 199 VAL B N 1
ATOM 4252 C CA . VAL B 1 199 ? -16.219 -18.984 -5.73 1 98.31 199 VAL B CA 1
ATOM 4253 C C . VAL B 1 199 ? -16.109 -20.375 -6.371 1 98.31 199 VAL B C 1
ATOM 4255 O O . VAL B 1 199 ? -16.828 -20.672 -7.336 1 98.31 199 VAL B O 1
ATOM 4258 N N . TYR B 1 200 ? -15.211 -21.203 -5.949 1 98.25 200 TYR B N 1
ATOM 4259 C CA . TYR B 1 200 ? -14.945 -22.547 -6.457 1 98.25 200 TYR B CA 1
ATOM 4260 C C . TYR B 1 200 ? -14.391 -23.438 -5.355 1 98.25 200 TYR B C 1
ATOM 4262 O O . TYR B 1 200 ? -13.469 -23.047 -4.633 1 98.25 200 TYR B O 1
ATOM 4270 N N . ASN B 1 201 ? -15.016 -24.547 -5.137 1 98.19 201 ASN B N 1
ATOM 4271 C CA . ASN B 1 201 ? -14.531 -25.578 -4.223 1 98.19 201 ASN B CA 1
ATOM 4272 C C . ASN B 1 201 ? -14.086 -26.844 -4.973 1 98.19 201 ASN B C 1
ATOM 4274 O O . ASN B 1 201 ? -14.898 -27.734 -5.234 1 98.19 201 ASN B O 1
ATOM 4278 N N . GLY B 1 202 ? -12.75 -26.859 -5.27 1 97.62 202 GLY B N 1
ATOM 4279 C CA . GLY B 1 202 ? -12.211 -27.984 -6.016 1 97.62 202 GLY B CA 1
ATOM 4280 C C . GLY B 1 202 ? -11.625 -29.062 -5.125 1 97.62 202 GLY B C 1
ATOM 4281 O O . GLY B 1 202 ? -11.891 -29.109 -3.924 1 97.62 202 GLY B O 1
ATOM 4282 N N . GLU B 1 203 ? -10.922 -29.969 -5.816 1 97.56 203 GLU B N 1
ATOM 4283 C CA . GLU B 1 203 ? -10.273 -31.047 -5.082 1 97.56 203 GLU B CA 1
ATOM 4284 C C . GLU B 1 203 ? -9.07 -30.531 -4.293 1 97.56 203 GLU B C 1
ATOM 4286 O O . GLU B 1 203 ? -8.961 -30.781 -3.092 1 97.56 203 GLU B O 1
ATOM 4291 N N . ALA B 1 204 ? -8.281 -29.75 -4.965 1 98.44 204 ALA B N 1
ATOM 4292 C CA . ALA B 1 204 ? -7.016 -29.359 -4.355 1 98.44 204 ALA B CA 1
ATOM 4293 C C . ALA B 1 204 ? -7.039 -27.891 -3.947 1 98.44 204 ALA B C 1
ATOM 4295 O O . ALA B 1 204 ? -6.223 -27.453 -3.129 1 98.44 204 ALA B O 1
ATOM 4296 N N . PHE B 1 205 ? -7.992 -27.109 -4.473 1 98.69 205 PHE B N 1
ATOM 4297 C CA . PHE B 1 205 ? -7.941 -25.656 -4.285 1 98.69 205 PHE B CA 1
ATOM 4298 C C . PHE B 1 205 ? -9.305 -25.125 -3.875 1 98.69 205 PHE B C 1
ATOM 4300 O O . PHE B 1 205 ? -10.336 -25.609 -4.336 1 98.69 205 PHE B O 1
ATOM 4307 N N . LEU B 1 206 ? -9.281 -24.141 -3.012 1 98.69 206 LEU B N 1
ATOM 4308 C CA . LEU B 1 206 ? -10.453 -23.328 -2.688 1 98.69 206 LEU B CA 1
ATOM 4309 C C . LEU B 1 206 ? -10.273 -21.891 -3.184 1 98.69 206 LEU B C 1
ATOM 4311 O O . LEU B 1 206 ? -9.258 -21.25 -2.893 1 98.69 206 LEU B O 1
ATOM 4315 N N . VAL B 1 207 ? -11.164 -21.469 -4.008 1 98.75 207 VAL B N 1
ATOM 4316 C CA . VAL B 1 207 ? -11.18 -20.078 -4.469 1 98.75 207 VAL B CA 1
ATOM 4317 C C . VAL B 1 207 ? -12.234 -19.297 -3.695 1 98.75 207 VAL B C 1
ATOM 4319 O O . VAL B 1 207 ? -13.406 -19.672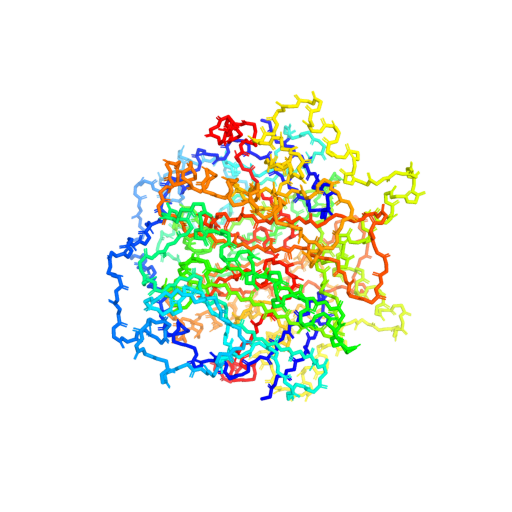 -3.666 1 98.75 207 VAL B O 1
ATOM 4322 N N . LEU B 1 208 ? -11.859 -18.203 -3.094 1 97.75 208 LEU B N 1
ATOM 4323 C CA . LEU B 1 208 ? -12.836 -17.453 -2.307 1 97.75 208 LEU B CA 1
ATOM 4324 C C . LEU B 1 208 ? -12.555 -15.961 -2.369 1 97.75 208 LEU B C 1
ATOM 4326 O O . LEU B 1 208 ? -11.453 -15.547 -2.754 1 97.75 208 LEU B O 1
ATOM 4330 N N . ILE B 1 209 ? -13.57 -15.18 -2.086 1 97.5 209 ILE B N 1
ATOM 4331 C CA . ILE B 1 209 ? -13.438 -13.758 -1.784 1 97.5 209 ILE B CA 1
ATOM 4332 C C . ILE B 1 209 ? -13.266 -13.57 -0.279 1 97.5 209 ILE B C 1
ATOM 4334 O O . ILE B 1 209 ? -14.148 -13.93 0.504 1 97.5 209 ILE B O 1
ATOM 4338 N N . PRO B 1 210 ? -12.125 -13.062 0.147 1 96.12 210 PRO B N 1
ATOM 4339 C CA . PRO B 1 210 ? -11.883 -12.969 1.589 1 96.12 210 PRO B CA 1
ATOM 4340 C C . PRO B 1 210 ? -12.945 -12.133 2.305 1 96.12 210 PRO B C 1
ATOM 4342 O O . PRO B 1 210 ? -13.422 -11.133 1.765 1 96.12 210 PRO B O 1
ATOM 4345 N N . TYR B 1 211 ? -13.305 -12.562 3.531 1 93.12 211 TYR B N 1
ATOM 4346 C CA . TYR B 1 211 ? -14.211 -11.836 4.406 1 93.12 211 TYR B CA 1
ATOM 4347 C C . TYR B 1 211 ? -13.75 -10.398 4.602 1 93.12 211 TYR B C 1
ATOM 4349 O O . TYR B 1 211 ? -14.562 -9.469 4.582 1 93.12 211 TYR B O 1
ATOM 4357 N N . ALA B 1 212 ? -12.469 -10.227 4.75 1 91.81 212 ALA B N 1
ATOM 4358 C CA . ALA B 1 212 ? -11.789 -8.938 4.891 1 91.81 212 ALA B CA 1
ATOM 4359 C C . ALA B 1 212 ? -10.484 -8.922 4.105 1 91.81 212 ALA B C 1
ATOM 4361 O O . ALA B 1 212 ? -9.672 -9.844 4.215 1 91.81 212 ALA B O 1
ATOM 4362 N N . THR B 1 213 ? -10.398 -7.848 3.283 1 88.56 213 THR B N 1
ATOM 4363 C CA . THR B 1 213 ? -9.164 -7.703 2.523 1 88.56 213 THR B CA 1
ATOM 4364 C C . THR B 1 213 ? -8.812 -6.23 2.336 1 88.56 213 THR B C 1
ATOM 4366 O O . THR B 1 213 ? -9.703 -5.387 2.211 1 88.56 213 THR B O 1
ATOM 4369 N N . LYS B 1 214 ? -7.527 -6.043 2.326 1 90.19 214 LYS B N 1
ATOM 4370 C CA . LYS B 1 214 ? -7.066 -4.668 2.137 1 90.19 214 LYS B CA 1
ATOM 4371 C C . LYS B 1 214 ? -7.23 -4.23 0.685 1 90.19 214 LYS B C 1
ATOM 4373 O O . LYS B 1 214 ? -7.293 -3.031 0.397 1 90.19 214 LYS B O 1
ATOM 4378 N N . TYR B 1 215 ? -7.402 -5.211 -0.223 1 90.44 215 TYR B N 1
ATOM 4379 C CA . TYR B 1 215 ? -7.555 -4.879 -1.635 1 90.44 215 TYR B CA 1
ATOM 4380 C C . TYR B 1 215 ? -8.961 -5.195 -2.121 1 90.44 215 TYR B C 1
ATOM 4382 O O . TYR B 1 215 ? -9.352 -6.363 -2.203 1 90.44 215 TYR B O 1
ATOM 4390 N N . SER B 1 216 ? -9.648 -4.141 -2.531 1 86.69 216 SER B N 1
ATOM 4391 C CA . SER B 1 216 ? -11.008 -4.328 -3.02 1 86.69 216 SER B CA 1
ATOM 4392 C C . SER B 1 216 ? -11.031 -5.207 -4.266 1 86.69 216 SER B C 1
ATOM 4394 O O . SER B 1 216 ? -10.297 -4.953 -5.227 1 86.69 216 SER B O 1
ATOM 4396 N N . GLY B 1 217 ? -11.836 -6.27 -4.203 1 91.44 217 GLY B N 1
ATOM 4397 C CA . GLY B 1 217 ? -11.984 -7.137 -5.363 1 91.44 217 GLY B CA 1
ATOM 4398 C C . GLY B 1 217 ? -10.992 -8.281 -5.383 1 91.44 217 GLY B C 1
ATOM 4399 O O . GLY B 1 217 ? -11 -9.094 -6.309 1 91.44 217 GLY B O 1
ATOM 4400 N N . GLU B 1 218 ? -10.219 -8.391 -4.383 1 96 218 GLU B N 1
ATOM 4401 C CA . GLU B 1 218 ? -9.234 -9.461 -4.328 1 96 218 GLU B CA 1
ATOM 4402 C C . GLU B 1 218 ? -9.898 -10.836 -4.363 1 96 218 GLU B C 1
ATOM 4404 O O . GLU B 1 218 ? -10.938 -11.039 -3.734 1 96 218 GLU B O 1
ATOM 4409 N N . VAL B 1 219 ? -9.32 -11.75 -5.125 1 98 219 VAL B N 1
ATOM 4410 C CA . VAL B 1 219 ? -9.648 -13.172 -5.098 1 98 219 VAL B CA 1
ATOM 4411 C C . VAL B 1 219 ? -8.477 -13.961 -4.527 1 98 219 VAL B C 1
ATOM 4413 O O . VAL B 1 219 ? -7.32 -13.719 -4.887 1 98 219 VAL B O 1
ATOM 4416 N N . ARG B 1 220 ? -8.789 -14.898 -3.637 1 98.5 220 ARG B N 1
ATOM 4417 C CA . ARG B 1 220 ? -7.746 -15.719 -3.039 1 98.5 220 ARG B CA 1
ATOM 4418 C C . ARG B 1 220 ? -7.93 -17.188 -3.406 1 98.5 220 ARG B C 1
ATOM 4420 O O . ARG B 1 220 ? -9.047 -17.703 -3.4 1 98.5 220 ARG B O 1
ATOM 4427 N N . ILE B 1 221 ? -6.871 -17.828 -3.809 1 98.81 221 ILE B N 1
ATOM 4428 C CA . ILE B 1 221 ? -6.852 -19.266 -4.043 1 98.81 221 ILE B CA 1
ATOM 4429 C C . ILE B 1 221 ? -6.012 -19.953 -2.967 1 98.81 221 ILE B C 1
ATOM 4431 O O . ILE B 1 221 ? -4.805 -19.719 -2.869 1 98.81 221 ILE B O 1
ATOM 4435 N N . ILE B 1 222 ? -6.621 -20.828 -2.162 1 98.81 222 ILE B N 1
ATOM 4436 C CA . ILE B 1 222 ? -5.934 -21.5 -1.07 1 98.81 222 ILE B CA 1
ATOM 4437 C C . ILE B 1 222 ? -5.711 -22.969 -1.434 1 98.81 222 ILE B C 1
ATOM 4439 O O . ILE B 1 222 ? -6.637 -23.656 -1.872 1 98.81 222 ILE B O 1
ATOM 4443 N N . PHE B 1 223 ? -4.461 -23.391 -1.353 1 98.88 223 PHE B N 1
ATOM 4444 C CA . PHE B 1 223 ? -4.191 -24.812 -1.465 1 98.88 223 PHE B CA 1
ATOM 4445 C C . PHE B 1 223 ? -4.805 -25.578 -0.296 1 98.88 223 PHE B C 1
ATOM 4447 O O . PHE B 1 223 ? -4.562 -25.25 0.866 1 98.88 223 PHE B O 1
ATOM 4454 N N . LYS B 1 224 ? -5.586 -26.578 -0.555 1 98.31 224 LYS B N 1
ATOM 4455 C CA . LYS B 1 224 ? -6.227 -27.328 0.521 1 98.31 224 LYS B CA 1
ATOM 4456 C C . LYS B 1 224 ? -5.238 -28.266 1.202 1 98.31 224 LYS B C 1
ATOM 4458 O O . LYS B 1 224 ? -5.289 -28.453 2.42 1 98.31 224 LYS B O 1
ATOM 4463 N N . ASP B 1 225 ? -4.316 -28.797 0.386 1 96.38 225 ASP B N 1
ATOM 4464 C CA . ASP B 1 225 ? -3.332 -29.719 0.93 1 96.38 225 ASP B CA 1
ATOM 4465 C C . ASP B 1 225 ? -2.137 -28.984 1.519 1 96.38 225 ASP B C 1
ATOM 4467 O O . ASP B 1 225 ? -1.835 -27.859 1.108 1 96.38 225 ASP B O 1
ATOM 4471 N N . LYS B 1 226 ? -1.492 -29.641 2.438 1 96.44 226 LYS B N 1
ATOM 4472 C CA . LYS B 1 226 ? -0.282 -29.125 3.066 1 96.44 226 LYS B CA 1
ATOM 4473 C C . LYS B 1 226 ? 0.956 -29.469 2.24 1 96.44 226 LYS B C 1
ATOM 4475 O O . LYS B 1 226 ? 1.775 -30.297 2.648 1 96.44 226 LYS B O 1
ATOM 4480 N N . ILE B 1 227 ? 1.112 -28.781 1.106 1 97.25 227 ILE B N 1
ATOM 4481 C CA . ILE B 1 227 ? 2.232 -29.031 0.209 1 97.25 227 ILE B CA 1
ATOM 4482 C C . ILE B 1 227 ? 2.947 -27.734 -0.12 1 97.25 227 ILE B C 1
ATOM 4484 O O . ILE B 1 227 ? 2.352 -26.656 -0.033 1 97.25 227 ILE B O 1
ATOM 4488 N N . GLU B 1 228 ? 4.18 -27.859 -0.434 1 97.62 228 GLU B N 1
ATOM 4489 C CA . GLU B 1 228 ? 4.926 -26.734 -0.974 1 97.62 228 GLU B CA 1
ATOM 4490 C C . GLU B 1 228 ? 4.547 -26.453 -2.428 1 97.62 228 GLU B C 1
ATOM 4492 O O . GLU B 1 228 ? 4.035 -27.344 -3.115 1 97.62 228 GLU B O 1
ATOM 4497 N N . PHE B 1 229 ? 4.793 -25.25 -2.842 1 98.56 229 PHE B N 1
ATOM 4498 C CA . PHE B 1 229 ? 4.461 -24.891 -4.215 1 98.56 229 PHE B CA 1
ATOM 4499 C C . PHE B 1 229 ? 5.164 -25.828 -5.203 1 98.56 229 PHE B C 1
ATOM 4501 O O . PHE B 1 229 ? 4.574 -26.234 -6.203 1 98.56 229 PHE B O 1
ATOM 4508 N N . GLY B 1 230 ? 6.41 -26.172 -4.914 1 98.06 230 GLY B N 1
ATOM 4509 C CA . GLY B 1 230 ? 7.207 -27.016 -5.789 1 98.06 230 GLY B CA 1
ATOM 4510 C C . GLY B 1 230 ? 6.707 -28.453 -5.855 1 98.06 230 GLY B C 1
ATOM 4511 O O . GLY B 1 230 ? 7.117 -29.219 -6.73 1 98.06 230 GLY B O 1
ATOM 4512 N N . GLU B 1 231 ? 5.789 -28.828 -5 1 98 231 GLU B N 1
ATOM 4513 C CA . GLU B 1 231 ? 5.297 -30.203 -4.91 1 98 231 GLU B CA 1
ATOM 4514 C C . GLU B 1 231 ? 4.004 -30.375 -5.703 1 98 231 GLU B C 1
ATOM 4516 O O . GLU B 1 231 ? 3.416 -31.453 -5.711 1 98 231 GLU B O 1
ATOM 4521 N N . LEU B 1 232 ? 3.576 -29.312 -6.371 1 98.38 232 LEU B N 1
ATOM 4522 C CA . LEU B 1 232 ? 2.404 -29.438 -7.234 1 98.38 232 LEU B CA 1
ATOM 4523 C C . LEU B 1 232 ? 2.58 -30.562 -8.234 1 98.38 232 LEU B C 1
ATOM 4525 O O . LEU B 1 232 ? 3.607 -30.656 -8.906 1 98.38 232 LEU B O 1
ATOM 4529 N N . ASN B 1 233 ? 1.619 -31.438 -8.281 1 98.19 233 ASN B N 1
ATOM 4530 C CA . ASN B 1 233 ? 1.65 -32.5 -9.305 1 98.19 233 ASN B CA 1
ATOM 4531 C C . ASN B 1 233 ? 0.845 -32.094 -10.539 1 98.19 233 ASN B C 1
ATOM 4533 O O . ASN B 1 233 ? 0.309 -30.984 -10.602 1 98.19 233 ASN B O 1
ATOM 4537 N N . ASP B 1 234 ? 0.782 -32.969 -11.5 1 98.12 234 ASP B N 1
ATOM 4538 C CA . ASP B 1 234 ? 0.16 -32.625 -12.773 1 98.12 234 ASP B CA 1
ATOM 4539 C C . ASP B 1 234 ? -1.344 -32.438 -12.617 1 98.12 234 ASP B C 1
ATOM 4541 O O . ASP B 1 234 ? -1.936 -31.594 -13.297 1 98.12 234 ASP B O 1
ATOM 4545 N N . ASN B 1 235 ? -1.98 -33.188 -11.742 1 98.25 235 ASN B N 1
ATOM 4546 C CA . ASN B 1 235 ? -3.404 -33 -11.484 1 98.25 235 ASN B CA 1
ATOM 4547 C C . ASN B 1 235 ? -3.691 -31.641 -10.844 1 98.25 235 ASN B C 1
ATOM 4549 O O . ASN B 1 235 ? -4.676 -30.984 -11.188 1 98.25 235 ASN B O 1
ATOM 4553 N N . ASN B 1 236 ? -2.84 -31.281 -9.867 1 98.56 236 ASN B N 1
ATOM 4554 C CA . ASN B 1 236 ? -2.955 -29.953 -9.273 1 98.56 236 ASN B CA 1
ATOM 4555 C C . ASN B 1 236 ? -2.893 -28.859 -10.336 1 98.56 236 ASN B C 1
ATOM 4557 O O . ASN B 1 236 ? -3.723 -27.953 -10.344 1 98.56 236 ASN B O 1
ATOM 4561 N N . ILE B 1 237 ? -1.906 -28.969 -11.227 1 98.69 237 ILE B N 1
ATOM 4562 C CA . ILE B 1 237 ? -1.671 -27.953 -12.25 1 98.69 237 ILE B CA 1
ATOM 4563 C C . ILE B 1 237 ? -2.857 -27.906 -13.211 1 98.69 237 ILE B C 1
ATOM 4565 O O . ILE B 1 237 ? -3.281 -26.828 -13.625 1 98.69 237 ILE B O 1
ATOM 4569 N N . GLN B 1 238 ? -3.391 -29.031 -13.555 1 98.5 238 GLN B N 1
ATOM 4570 C CA . GLN B 1 238 ? -4.562 -29.078 -14.422 1 98.5 238 GLN B CA 1
ATOM 4571 C C . GLN B 1 238 ? -5.75 -28.359 -13.781 1 98.5 238 GLN B C 1
ATOM 4573 O O . GLN B 1 238 ? -6.422 -27.562 -14.438 1 98.5 238 GLN B O 1
ATOM 4578 N N . GLU B 1 239 ? -6.004 -28.672 -12.531 1 98.5 239 GLU B N 1
ATOM 4579 C CA . GLU B 1 239 ? -7.109 -28.016 -11.844 1 98.5 239 GLU B CA 1
ATOM 4580 C C . GLU B 1 239 ? -6.883 -26.516 -11.727 1 98.5 239 GLU B C 1
ATOM 4582 O O . GLU B 1 239 ? -7.789 -25.719 -11.992 1 98.5 239 GLU B O 1
ATOM 4587 N N . LEU B 1 240 ? -5.664 -26.141 -11.352 1 98.69 240 LEU B N 1
ATOM 4588 C CA . LEU B 1 240 ? -5.32 -24.734 -11.219 1 98.69 240 LEU B CA 1
ATOM 4589 C C . LEU B 1 240 ? -5.508 -24 -12.547 1 98.69 240 LEU B C 1
ATOM 4591 O O . LEU B 1 240 ? -5.996 -22.875 -12.57 1 98.69 240 LEU B O 1
ATOM 4595 N N . SER B 1 241 ? -5.109 -24.656 -13.633 1 98.75 241 SER B N 1
ATOM 4596 C CA . SER B 1 241 ? -5.238 -24.062 -14.961 1 98.75 241 SER B CA 1
ATOM 4597 C C . SER B 1 241 ? -6.703 -23.859 -15.328 1 98.75 241 SER B C 1
ATOM 4599 O O . SER B 1 241 ? -7.062 -22.828 -15.906 1 98.75 241 SER B O 1
ATOM 4601 N N . THR B 1 242 ? -7.527 -24.812 -14.977 1 98.25 242 THR B N 1
ATOM 4602 C CA . THR B 1 242 ? -8.961 -24.688 -15.203 1 98.25 242 THR B CA 1
ATOM 4603 C C . THR B 1 242 ? -9.531 -23.516 -14.406 1 98.25 242 THR B C 1
ATOM 4605 O O . THR B 1 242 ? -10.328 -22.734 -14.922 1 98.25 242 THR B O 1
ATOM 4608 N N . ILE B 1 243 ? -9.148 -23.453 -13.18 1 98.5 243 ILE B N 1
ATOM 4609 C CA . ILE B 1 243 ? -9.609 -22.375 -12.305 1 98.5 243 ILE B CA 1
ATOM 4610 C C . ILE B 1 243 ? -9.234 -21.031 -12.914 1 98.5 243 ILE B C 1
ATOM 4612 O O . ILE B 1 243 ? -10.086 -20.141 -13.039 1 98.5 243 ILE B O 1
ATOM 4616 N N . PHE B 1 244 ? -7.957 -20.844 -13.328 1 98.75 244 PHE B N 1
ATOM 4617 C CA . PHE B 1 244 ? -7.488 -19.562 -13.844 1 98.75 244 PHE B CA 1
ATOM 4618 C C . PHE B 1 244 ? -8.219 -19.203 -15.133 1 98.75 244 PHE B C 1
ATOM 4620 O O . PHE B 1 244 ? -8.617 -18.047 -15.32 1 98.75 244 PHE B O 1
ATOM 4627 N N . GLU B 1 245 ? -8.383 -20.188 -16.031 1 98.44 245 GLU B N 1
ATOM 4628 C CA . GLU B 1 245 ? -9.078 -19.906 -17.281 1 98.44 245 GLU B CA 1
ATOM 4629 C C . GLU B 1 245 ? -10.492 -19.391 -17.031 1 98.44 245 GLU B C 1
ATOM 4631 O O . GLU B 1 245 ? -10.891 -18.344 -17.562 1 98.44 245 GLU B O 1
ATOM 4636 N N . LYS B 1 246 ? -11.234 -20.094 -16.172 1 98.12 246 LYS B N 1
ATOM 4637 C CA . LYS B 1 246 ? -12.625 -19.734 -15.898 1 98.12 246 LYS B CA 1
ATOM 4638 C C . LYS B 1 246 ? -12.711 -18.438 -15.102 1 98.12 246 LYS B C 1
ATOM 4640 O O . LYS B 1 246 ? -13.531 -17.562 -15.398 1 98.12 246 LYS B O 1
ATOM 4645 N N . LEU B 1 247 ? -11.891 -18.312 -14.117 1 98.25 247 LEU B N 1
ATOM 4646 C CA . LEU B 1 247 ? -11.914 -17.156 -13.234 1 98.25 247 LEU B CA 1
ATOM 4647 C C . LEU B 1 247 ? -11.617 -15.875 -14.008 1 98.25 247 LEU B C 1
ATOM 4649 O O . LEU B 1 247 ? -12.344 -14.891 -13.883 1 98.25 247 LEU B O 1
ATOM 4653 N N . PHE B 1 248 ? -10.562 -15.859 -14.805 1 98.12 248 PHE B N 1
ATOM 4654 C CA . PHE B 1 248 ? -10.148 -14.633 -15.484 1 98.12 248 PHE B CA 1
ATOM 4655 C C . PHE B 1 248 ? -11.117 -14.281 -16.609 1 98.12 248 PHE B C 1
ATOM 4657 O O . PHE B 1 248 ? -11.297 -13.102 -16.922 1 98.12 248 PHE B O 1
ATOM 4664 N N . LYS B 1 249 ? -11.75 -15.297 -17.219 1 97.06 249 LYS B N 1
ATOM 4665 C CA . LYS B 1 249 ? -12.828 -14.992 -18.156 1 97.06 249 LYS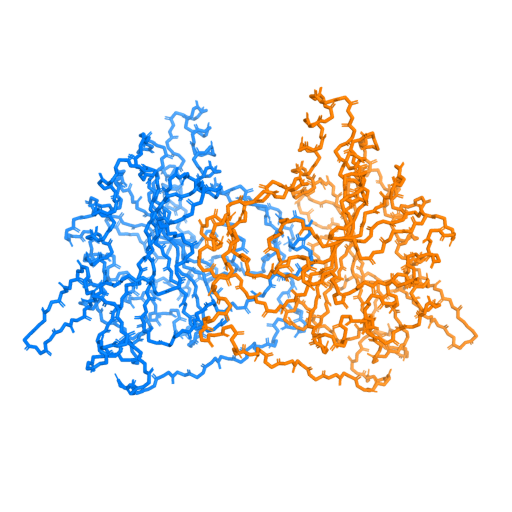 B CA 1
ATOM 4666 C C . LYS B 1 249 ? -13.953 -14.227 -17.469 1 97.06 249 LYS B C 1
ATOM 4668 O O . LYS B 1 249 ? -14.445 -13.227 -18 1 97.06 249 LYS B O 1
ATOM 4673 N N . LYS B 1 250 ? -14.32 -14.641 -16.312 1 97.06 250 LYS B N 1
ATOM 4674 C CA . LYS B 1 250 ? -15.391 -13.977 -15.578 1 97.06 250 LYS B CA 1
ATOM 4675 C C . LYS B 1 250 ? -14.945 -12.594 -15.102 1 97.06 250 LYS B C 1
ATOM 4677 O O . LYS B 1 250 ? -15.727 -11.641 -15.133 1 97.06 250 LYS B O 1
ATOM 4682 N N . LEU B 1 251 ? -13.727 -12.531 -14.617 1 96.44 251 LEU B N 1
ATOM 4683 C CA . LEU B 1 251 ? -13.195 -11.242 -14.195 1 96.44 251 LEU B CA 1
ATOM 4684 C C . LEU B 1 251 ? -13.219 -10.234 -15.344 1 96.44 251 LEU B C 1
ATOM 4686 O O . LEU B 1 251 ? -13.531 -9.062 -15.148 1 96.44 251 LEU B O 1
ATOM 4690 N N . TYR B 1 252 ? -12.875 -10.742 -16.516 1 95.38 252 TYR B N 1
ATOM 4691 C CA . TYR B 1 252 ? -12.906 -9.891 -17.703 1 95.38 252 TYR B CA 1
ATOM 4692 C C . TYR B 1 252 ? -14.32 -9.391 -17.984 1 95.38 252 TYR B C 1
ATOM 4694 O O . TYR B 1 252 ? -14.516 -8.227 -18.344 1 95.38 252 TYR B O 1
ATOM 4702 N N . ASN B 1 253 ? -15.25 -10.219 -17.797 1 94.44 253 ASN B N 1
ATOM 4703 C CA . ASN B 1 253 ? -16.641 -9.859 -18.047 1 94.44 253 ASN B CA 1
ATOM 4704 C C . ASN B 1 253 ? -17.125 -8.797 -17.062 1 94.44 253 ASN B C 1
ATOM 4706 O O . ASN B 1 253 ? -17.922 -7.93 -17.422 1 94.44 253 ASN B O 1
ATOM 4710 N N . ILE B 1 254 ? -16.641 -8.875 -15.859 1 90.75 254 ILE B N 1
ATOM 4711 C CA . ILE B 1 254 ? -17.109 -7.992 -14.797 1 90.75 254 ILE B CA 1
ATOM 4712 C C . ILE B 1 254 ? -16.344 -6.672 -14.852 1 90.75 254 ILE B C 1
ATOM 4714 O O . ILE B 1 254 ? -16.938 -5.598 -14.727 1 90.75 254 ILE B O 1
ATOM 4718 N N . ASN B 1 255 ? -15.023 -6.738 -15.086 1 90.06 255 ASN B N 1
ATOM 4719 C CA . ASN B 1 255 ? -14.172 -5.566 -14.898 1 90.06 255 ASN B CA 1
ATOM 4720 C C . ASN B 1 255 ? -13.594 -5.074 -16.219 1 90.06 255 ASN B C 1
ATOM 4722 O O . ASN B 1 255 ? -13 -3.996 -16.281 1 90.06 255 ASN B O 1
ATOM 4726 N N . GLY B 1 256 ? -13.695 -5.844 -17.297 1 91.62 256 GLY B N 1
ATOM 4727 C CA . GLY B 1 256 ? -13 -5.535 -18.531 1 91.62 256 GLY B CA 1
ATOM 4728 C C . GLY B 1 256 ? -11.508 -5.809 -18.453 1 91.62 256 GLY B C 1
ATOM 4729 O O . GLY B 1 256 ? -11.062 -6.637 -17.656 1 91.62 256 GLY B O 1
ATOM 4730 N N . TYR B 1 257 ? -10.734 -5.207 -19.359 1 93.19 257 TYR B N 1
ATOM 4731 C CA . TYR B 1 257 ? -9.289 -5.371 -19.438 1 93.19 257 TYR B CA 1
ATOM 4732 C C . TYR B 1 257 ? -8.578 -4.598 -18.344 1 93.19 257 TYR B C 1
ATOM 4734 O O . TYR B 1 257 ? -7.766 -3.709 -18.609 1 93.19 257 TYR B O 1
ATOM 4742 N N . MET B 1 258 ? -8.805 -5.035 -17.125 1 92.75 258 MET B N 1
ATOM 4743 C CA . MET B 1 258 ? -8.398 -4.316 -15.914 1 92.75 258 MET B CA 1
ATOM 4744 C C . MET B 1 258 ? -7 -4.734 -15.477 1 92.75 258 MET B C 1
ATOM 4746 O O . MET B 1 258 ? -6.664 -5.918 -15.508 1 92.75 258 MET B O 1
ATOM 4750 N N . PRO B 1 259 ? -6.172 -3.729 -15.055 1 94.12 259 PRO B N 1
ATOM 4751 C CA . PRO B 1 259 ? -4.887 -4.086 -14.453 1 94.12 259 PRO B CA 1
ATOM 4752 C C . PRO B 1 259 ? -5.043 -4.926 -13.188 1 94.12 259 PRO B C 1
ATOM 4754 O O . PRO B 1 259 ? -6.004 -4.746 -12.438 1 94.12 259 PRO B O 1
ATOM 4757 N N . PHE B 1 260 ? -4.051 -5.871 -12.961 1 96.5 260 PHE B N 1
ATOM 4758 C CA . PHE B 1 260 ? -4.078 -6.668 -11.734 1 96.5 260 PHE B CA 1
ATOM 4759 C C . PHE B 1 260 ? -2.676 -7.117 -11.352 1 96.5 260 PHE B C 1
ATOM 4761 O O . PHE B 1 260 ? -1.753 -7.059 -12.164 1 96.5 260 PHE B O 1
ATOM 4768 N N . ASN B 1 261 ? -2.523 -7.473 -10.109 1 97.62 261 ASN B N 1
ATOM 4769 C CA . ASN B 1 261 ? -1.328 -8.148 -9.617 1 97.62 261 ASN B CA 1
ATOM 4770 C C . ASN B 1 261 ? -1.637 -9.578 -9.172 1 97.62 261 ASN B C 1
ATOM 4772 O O . ASN B 1 261 ? -2.754 -9.867 -8.742 1 97.62 261 ASN B O 1
ATOM 4776 N N . LEU B 1 262 ? -0.711 -10.445 -9.359 1 98.56 262 LEU B N 1
ATOM 477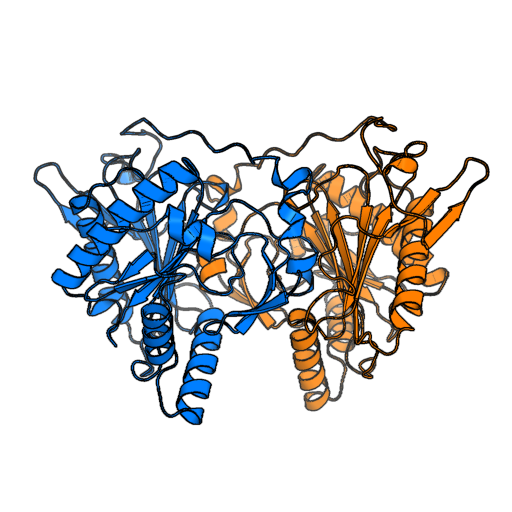7 C CA . LEU B 1 262 ? -0.712 -11.797 -8.797 1 98.56 262 LEU B CA 1
ATOM 4778 C C . LEU B 1 262 ? 0.481 -12 -7.871 1 98.56 262 LEU B C 1
ATOM 4780 O O . LEU B 1 262 ? 1.61 -11.648 -8.219 1 98.56 262 LEU B O 1
ATOM 4784 N N . CYS B 1 263 ? 0.208 -12.484 -6.699 1 98.12 263 CYS B N 1
ATOM 4785 C CA . CYS B 1 263 ? 1.255 -12.867 -5.762 1 98.12 263 CYS B CA 1
ATOM 4786 C C . CYS B 1 263 ? 0.996 -14.258 -5.199 1 98.12 263 CYS B C 1
ATOM 4788 O O . CYS B 1 263 ? -0.137 -14.586 -4.84 1 98.12 263 CYS B O 1
ATOM 4790 N N . ILE B 1 264 ? 2.045 -15.016 -5.086 1 98.81 264 ILE B N 1
ATOM 4791 C CA . ILE B 1 264 ? 1.929 -16.344 -4.512 1 98.81 264 ILE B CA 1
ATOM 4792 C C . ILE B 1 264 ? 2.717 -16.422 -3.205 1 98.81 264 ILE B C 1
ATOM 4794 O O . ILE B 1 264 ? 3.932 -16.203 -3.193 1 98.81 264 ILE B O 1
ATOM 4798 N N . HIS B 1 265 ? 2.041 -16.656 -2.121 1 98.75 265 HIS B N 1
ATOM 4799 C CA . HIS B 1 265 ? 2.684 -16.828 -0.826 1 98.75 265 HIS B CA 1
ATOM 4800 C C . HIS B 1 265 ? 3.041 -18.297 -0.587 1 98.75 265 HIS B C 1
ATOM 4802 O O . HIS B 1 265 ? 2.152 -19.141 -0.48 1 98.75 265 HIS B O 1
ATOM 4808 N N . THR B 1 266 ? 4.332 -18.562 -0.507 1 98.62 266 THR B N 1
ATOM 4809 C CA . THR B 1 266 ? 4.852 -19.922 -0.43 1 98.62 266 THR B CA 1
ATOM 4810 C C . THR B 1 266 ? 5.516 -20.172 0.921 1 98.62 266 THR B C 1
ATOM 4812 O O . THR B 1 266 ? 5.609 -19.266 1.749 1 98.62 266 THR B O 1
ATOM 4815 N N . HIS B 1 267 ? 5.918 -21.422 1.126 1 98.5 267 HIS B N 1
ATOM 4816 C CA . HIS B 1 267 ? 6.676 -21.781 2.32 1 98.5 267 HIS B CA 1
ATOM 4817 C C . HIS B 1 267 ? 8.102 -21.25 2.242 1 98.5 267 HIS B C 1
ATOM 4819 O O . HIS B 1 267 ? 8.719 -21.266 1.171 1 98.5 267 HIS B O 1
ATOM 4825 N N . PRO B 1 268 ? 8.625 -20.781 3.428 1 98.19 268 PRO B N 1
ATOM 4826 C CA . PRO B 1 268 ? 10.078 -20.609 3.455 1 98.19 268 PRO B CA 1
ATOM 4827 C C . PRO B 1 268 ? 10.828 -21.906 3.172 1 98.19 268 PRO B C 1
ATOM 4829 O O . PRO B 1 268 ? 10.336 -23 3.496 1 98.19 268 PRO B O 1
ATOM 4832 N N . THR B 1 269 ? 12.031 -21.781 2.65 1 96.75 269 THR B N 1
ATOM 4833 C CA . THR B 1 269 ? 12.734 -22.969 2.18 1 96.75 269 THR B CA 1
ATOM 4834 C C . THR B 1 269 ? 13.484 -23.625 3.324 1 96.75 269 THR B C 1
ATOM 4836 O O . THR B 1 269 ? 13.859 -24.797 3.229 1 96.75 269 THR B O 1
ATOM 4839 N N . LYS B 1 270 ? 13.711 -23.016 4.434 1 95 270 LYS B N 1
ATOM 4840 C CA . LYS B 1 270 ? 14.609 -23.547 5.453 1 95 270 LYS B CA 1
ATOM 4841 C C . LYS B 1 270 ? 13.867 -23.844 6.746 1 95 270 LYS B C 1
ATOM 4843 O O . LYS B 1 270 ? 14.461 -24.312 7.719 1 95 270 LYS B O 1
ATOM 4848 N N . ILE B 1 271 ? 12.609 -23.547 6.828 1 95.62 271 ILE B N 1
ATOM 4849 C CA . ILE B 1 271 ? 11.836 -23.828 8.031 1 95.62 271 ILE B CA 1
ATOM 4850 C C . ILE B 1 271 ? 10.594 -24.641 7.68 1 95.62 271 ILE B C 1
ATOM 4852 O O . ILE B 1 271 ? 9.992 -24.438 6.621 1 95.62 271 ILE B O 1
ATOM 4856 N N . GLU B 1 272 ? 10.25 -25.516 8.539 1 95.94 272 GLU B N 1
ATOM 4857 C CA . GLU B 1 272 ? 9.062 -26.344 8.344 1 95.94 272 GLU B CA 1
ATOM 4858 C C . GLU B 1 272 ? 7.797 -25.609 8.781 1 95.94 272 GLU B C 1
ATOM 4860 O O . GLU B 1 272 ? 7.621 -25.328 9.961 1 95.94 272 GLU B O 1
ATOM 4865 N N . THR B 1 273 ? 6.922 -25.344 7.844 1 97.69 273 THR B N 1
ATOM 4866 C CA . THR B 1 273 ? 5.73 -24.562 8.156 1 97.69 273 THR B CA 1
ATOM 4867 C C . THR B 1 273 ? 4.473 -25.25 7.648 1 97.69 273 THR B C 1
ATOM 4869 O O . THR B 1 273 ? 3.377 -24.703 7.719 1 97.69 273 THR B O 1
ATOM 4872 N N . LYS B 1 274 ? 4.531 -26.484 7.215 1 96.88 274 LYS B N 1
ATOM 4873 C CA . LYS B 1 274 ? 3.426 -27.188 6.566 1 96.88 274 LYS B CA 1
ATOM 4874 C C . LYS B 1 274 ? 2.273 -27.406 7.539 1 96.88 274 LYS B C 1
ATOM 4876 O O . LYS B 1 274 ? 1.111 -27.453 7.137 1 96.88 274 LYS B O 1
ATOM 4881 N N . SER B 1 275 ? 2.543 -27.5 8.812 1 96.75 275 SER B N 1
ATOM 4882 C CA . SER B 1 275 ? 1.523 -27.828 9.797 1 96.75 275 SER B CA 1
ATOM 4883 C C . SER B 1 275 ? 0.583 -26.656 10.039 1 96.75 275 SER B C 1
ATOM 4885 O O . SER B 1 275 ? -0.548 -26.844 10.492 1 96.75 275 SER B O 1
ATOM 4887 N N . TYR B 1 276 ? 1.079 -25.438 9.711 1 97.88 276 TYR B N 1
ATOM 4888 C CA . TYR B 1 276 ? 0.238 -24.312 10.117 1 97.88 276 TYR B CA 1
ATOM 4889 C C . TYR B 1 276 ? 0.145 -23.281 9.008 1 97.88 276 TYR B C 1
ATOM 4891 O O . TYR B 1 276 ? -0.462 -22.219 9.188 1 97.88 276 TYR B O 1
ATOM 4899 N N . PHE B 1 277 ? 0.71 -23.547 7.883 1 98.38 277 PHE B N 1
ATOM 4900 C CA . PHE B 1 277 ? 0.683 -22.625 6.754 1 98.38 277 PHE B CA 1
ATOM 4901 C C . PHE B 1 277 ? 0.322 -23.359 5.469 1 98.38 277 PHE B C 1
ATOM 4903 O O . PHE B 1 277 ? 0.778 -24.484 5.234 1 98.38 277 PHE B O 1
ATOM 4910 N N . ASN B 1 278 ? -0.547 -22.766 4.668 1 98.69 278 ASN B N 1
ATOM 4911 C CA . ASN B 1 278 ? -0.868 -23.266 3.334 1 98.69 278 ASN B CA 1
ATOM 4912 C C . ASN B 1 278 ? -0.468 -22.266 2.252 1 98.69 278 ASN B C 1
ATOM 4914 O O . ASN B 1 278 ? -0.647 -21.047 2.422 1 98.69 278 ASN B O 1
ATOM 4918 N N . VAL B 1 279 ? 0.043 -22.797 1.181 1 98.75 279 VAL B N 1
ATOM 4919 C CA . VAL B 1 279 ? 0.305 -21.969 0.018 1 98.75 279 VAL B CA 1
ATOM 4920 C C . VAL B 1 279 ? -0.998 -21.328 -0.468 1 98.75 279 VAL B C 1
ATOM 4922 O O . VAL B 1 279 ? -2.043 -21.984 -0.489 1 98.75 279 VAL B O 1
ATOM 4925 N N . HIS B 1 280 ? -0.94 -20.109 -0.83 1 98.81 280 HIS B N 1
ATOM 4926 C CA . HIS B 1 280 ? -2.121 -19.469 -1.383 1 98.81 280 HIS B CA 1
ATOM 4927 C C . HIS B 1 280 ? -1.735 -18.344 -2.336 1 98.81 280 HIS B C 1
ATOM 4929 O O . HIS B 1 280 ? -0.601 -17.859 -2.305 1 98.81 280 HIS B O 1
ATOM 4935 N N . MET B 1 281 ? -2.637 -17.984 -3.201 1 98.81 281 MET B N 1
ATOM 4936 C CA . MET B 1 281 ? -2.424 -16.984 -4.242 1 98.81 281 MET B CA 1
ATOM 4937 C C . MET B 1 281 ? -3.385 -15.812 -4.074 1 98.81 281 MET B C 1
ATOM 4939 O O . MET B 1 281 ? -4.547 -16 -3.705 1 98.81 281 MET B O 1
ATOM 4943 N N . HIS B 1 282 ? -2.867 -14.633 -4.301 1 98.5 282 HIS B N 1
ATOM 4944 C CA . HIS B 1 282 ? -3.66 -13.406 -4.277 1 98.5 282 HIS B CA 1
ATOM 4945 C C . HIS B 1 282 ? -3.801 -12.812 -5.676 1 98.5 282 HIS B C 1
ATOM 4947 O O . HIS B 1 282 ? -2.801 -12.516 -6.332 1 98.5 282 HIS B O 1
ATOM 4953 N N . ILE B 1 283 ? -4.977 -12.695 -6.172 1 98.38 283 ILE B N 1
ATOM 4954 C CA . ILE B 1 283 ? -5.281 -11.961 -7.395 1 98.38 283 ILE B CA 1
ATOM 4955 C C . ILE B 1 283 ? -5.926 -10.617 -7.035 1 98.38 283 ILE B C 1
ATOM 4957 O O . ILE B 1 283 ? -7.031 -10.578 -6.492 1 98.38 283 ILE B O 1
ATOM 4961 N N . ILE B 1 284 ? -5.246 -9.547 -7.391 1 96.31 284 ILE B N 1
ATOM 4962 C CA . ILE B 1 284 ? -5.617 -8.227 -6.879 1 96.31 284 ILE B CA 1
ATOM 4963 C C . ILE B 1 284 ? -5.902 -7.285 -8.047 1 96.31 284 ILE B C 1
ATOM 4965 O O . ILE B 1 284 ? -4.977 -6.766 -8.672 1 96.31 284 ILE B O 1
ATOM 4969 N N . PRO B 1 285 ? -7.152 -7.008 -8.312 1 93.62 285 PRO B N 1
ATOM 4970 C CA . PRO B 1 285 ? -7.457 -5.98 -9.312 1 93.62 285 PRO B CA 1
ATOM 4971 C C . PRO B 1 285 ? -7.066 -4.578 -8.852 1 93.62 285 PRO B C 1
ATOM 4973 O O . PRO B 1 285 ? -7.219 -4.246 -7.672 1 93.62 285 PRO B O 1
ATOM 4976 N N . ARG B 1 286 ? -6.52 -3.797 -9.727 1 90.12 286 ARG B N 1
ATOM 4977 C CA . ARG B 1 286 ? -6.098 -2.443 -9.375 1 90.12 286 ARG B CA 1
ATOM 4978 C C . ARG B 1 286 ? -7.098 -1.41 -9.875 1 90.12 286 ARG B C 1
ATOM 4980 O O . ARG B 1 286 ? -6.789 -0.619 -10.773 1 90.12 286 ARG B O 1
ATOM 4987 N N . LYS B 1 287 ? -8.18 -1.364 -9.156 1 79.75 287 LYS B N 1
ATOM 4988 C CA . LYS B 1 287 ? -9.258 -0.442 -9.508 1 79.75 287 LYS B CA 1
ATOM 4989 C C . LYS B 1 287 ? -9.109 0.882 -8.758 1 79.75 287 LYS B C 1
ATOM 4991 O O . LYS B 1 287 ? -9.406 1.945 -9.305 1 79.75 287 LYS B O 1
ATOM 4996 N N . TYR B 1 288 ? -8.57 0.798 -7.535 1 76.94 288 TYR B N 1
ATOM 4997 C CA . TYR B 1 288 ? -8.492 1.982 -6.688 1 76.94 288 TYR B CA 1
ATOM 4998 C C . TYR B 1 288 ? -7.098 2.131 -6.086 1 76.94 288 TYR B C 1
ATOM 5000 O O . TYR B 1 288 ? -6.359 1.15 -5.969 1 76.94 288 TYR B O 1
ATOM 5008 N N . ASN B 1 289 ? -6.797 3.363 -5.777 1 82.75 289 ASN B N 1
ATOM 5009 C CA . ASN B 1 289 ? -5.555 3.641 -5.07 1 82.75 289 ASN B CA 1
ATOM 5010 C C . ASN B 1 289 ? -5.801 3.947 -3.596 1 82.75 289 ASN B C 1
ATOM 5012 O O . ASN B 1 289 ? -6.828 4.527 -3.242 1 82.75 289 ASN B O 1
ATOM 5016 N N . PHE B 1 290 ? -4.879 3.516 -2.852 1 89.69 290 PHE B N 1
ATOM 5017 C CA . PHE B 1 290 ? -4.93 3.904 -1.446 1 89.69 290 PHE B CA 1
ATOM 5018 C C . PHE B 1 290 ? -4.711 5.402 -1.29 1 89.69 290 PHE B C 1
ATOM 5020 O O . PHE B 1 290 ? -3.893 5.992 -1.999 1 89.69 290 PHE B O 1
ATOM 5027 N N . GLY B 1 291 ? -5.469 6.008 -0.394 1 92.69 291 GLY B N 1
ATOM 5028 C CA . GLY B 1 291 ? -5.285 7.418 -0.092 1 92.69 291 GLY B CA 1
ATOM 5029 C C . GLY B 1 291 ? -4.477 7.656 1.171 1 92.69 291 GLY B C 1
ATOM 5030 O O . GLY B 1 291 ? -3.771 6.766 1.641 1 92.69 291 GLY B O 1
ATOM 5031 N N . GLY B 1 292 ? -4.57 8.891 1.591 1 94.69 292 GLY B N 1
ATOM 5032 C CA . GLY B 1 292 ? -3.82 9.305 2.768 1 94.69 292 GLY B CA 1
ATOM 5033 C C . GLY B 1 292 ? -4.223 8.555 4.023 1 94.69 292 GLY B C 1
ATOM 5034 O O . GLY B 1 292 ? -3.395 8.312 4.902 1 94.69 292 GLY B O 1
ATOM 5035 N N . PHE B 1 293 ? -5.492 8.156 4.102 1 94.69 293 PHE B N 1
ATOM 5036 C CA . PHE B 1 293 ? -5.949 7.41 5.27 1 94.69 293 PHE B CA 1
ATOM 5037 C C . PHE B 1 293 ? -5.234 6.07 5.371 1 94.69 293 PHE B C 1
ATOM 5039 O O . PHE B 1 293 ? -4.668 5.742 6.418 1 94.69 293 PHE B O 1
ATOM 5046 N N . GLU B 1 294 ? -5.262 5.336 4.297 1 95.5 294 GLU B N 1
ATOM 5047 C CA . GLU B 1 294 ? -4.629 4.02 4.273 1 95.5 294 GLU B CA 1
ATOM 5048 C C . GLU B 1 294 ? -3.119 4.133 4.469 1 95.5 294 GLU B C 1
ATOM 5050 O O . GLU B 1 294 ? -2.533 3.391 5.258 1 95.5 294 GLU B O 1
ATOM 5055 N N . LEU B 1 295 ? -2.525 5.121 3.816 1 94.69 295 LEU B N 1
ATOM 5056 C CA . LEU B 1 295 ? -1.078 5.297 3.879 1 94.69 295 LEU B CA 1
ATOM 5057 C C . LEU B 1 295 ? -0.639 5.688 5.285 1 94.69 295 LEU B C 1
ATOM 5059 O O . LEU B 1 295 ? 0.427 5.27 5.746 1 94.69 295 LEU B O 1
ATOM 5063 N N . GLY B 1 296 ? -1.479 6.453 5.941 1 96.12 296 GLY B N 1
ATOM 5064 C CA . GLY B 1 296 ? -1.095 7 7.23 1 96.12 296 GLY B CA 1
ATOM 5065 C C . GLY B 1 296 ? -1.453 6.098 8.398 1 96.12 296 GLY B C 1
ATOM 5066 O O . GLY B 1 296 ? -0.927 6.258 9.5 1 96.12 296 GLY B O 1
ATOM 5067 N N . THR B 1 297 ? -2.336 5.148 8.18 1 96.81 297 THR B N 1
ATOM 5068 C CA . THR B 1 297 ? -2.859 4.414 9.328 1 96.81 297 THR B CA 1
ATOM 5069 C C . THR B 1 297 ? -2.615 2.918 9.172 1 96.81 297 THR B C 1
ATOM 5071 O O . THR B 1 297 ? -2.717 2.162 10.141 1 96.81 297 THR B O 1
ATOM 5074 N N . ASN B 1 298 ? -2.338 2.475 7.961 1 95.94 298 ASN B N 1
ATOM 5075 C CA . ASN B 1 298 ? -2.275 1.053 7.641 1 95.94 298 ASN B CA 1
ATOM 5076 C C . ASN B 1 298 ? -3.602 0.354 7.926 1 95.94 298 ASN B C 1
ATOM 5078 O O . ASN B 1 298 ? -3.619 -0.803 8.352 1 95.94 298 ASN B O 1
ATOM 5082 N N . MET B 1 299 ? -4.684 1.106 7.855 1 95.06 299 MET B N 1
ATOM 5083 C CA . MET B 1 299 ? -6.059 0.61 7.812 1 95.06 299 MET B CA 1
ATOM 5084 C C . MET B 1 299 ? -6.66 0.801 6.426 1 95.06 299 MET B C 1
ATOM 5086 O O . MET B 1 299 ? -6.262 1.707 5.688 1 95.06 299 MET B O 1
ATOM 5090 N N . TYR B 1 300 ? -7.582 -0.052 6.191 1 93.56 300 TYR B N 1
ATOM 5091 C CA . TYR B 1 300 ? -8.086 -0.056 4.82 1 93.56 300 TYR B CA 1
ATOM 5092 C C . TYR B 1 300 ? -9.602 0.054 4.793 1 93.56 300 TYR B C 1
ATOM 5094 O O . TYR B 1 300 ? -10.281 -0.371 5.734 1 93.56 300 TYR B O 1
ATOM 5102 N N . VAL B 1 301 ? -10.047 0.69 3.775 1 89.5 301 VAL B N 1
ATOM 5103 C CA . VAL B 1 301 ? -11.484 0.895 3.627 1 89.5 301 VAL B CA 1
ATOM 5104 C C . VAL B 1 301 ? -12.008 0.077 2.447 1 89.5 301 VAL B C 1
ATOM 5106 O O . VAL B 1 301 ? -11.414 0.088 1.367 1 89.5 301 VAL B O 1
ATOM 5109 N N . SER B 1 302 ? -12.992 -0.697 2.674 1 85.62 302 SER B N 1
ATOM 5110 C CA . SER B 1 302 ? -13.617 -1.474 1.61 1 85.62 302 SER B CA 1
ATOM 5111 C C . SER B 1 302 ? -15.117 -1.209 1.546 1 85.62 302 SER B C 1
ATOM 5113 O O . SER B 1 302 ? -15.781 -1.081 2.58 1 85.62 302 SER B O 1
ATOM 5115 N N . SER B 1 303 ? -15.617 -1.035 0.365 1 79.62 303 SER B N 1
ATOM 5116 C CA . SER B 1 303 ? -17.047 -0.812 0.179 1 79.62 303 SER B CA 1
ATOM 5117 C C . SER B 1 303 ? -17.688 -1.94 -0.626 1 79.62 303 SER B C 1
ATOM 5119 O O . SER B 1 303 ? -18.906 -2.01 -0.747 1 79.62 303 SER B O 1
ATOM 5121 N N . MET B 1 304 ? -16.844 -2.816 -1.087 1 81.75 304 MET B N 1
ATOM 5122 C CA . MET B 1 304 ? -17.359 -3.908 -1.911 1 81.75 304 MET B CA 1
ATOM 5123 C C . MET B 1 304 ? -17.781 -5.086 -1.046 1 81.75 304 MET B C 1
ATOM 5125 O O . MET B 1 304 ? -17.016 -5.555 -0.2 1 81.75 304 MET B O 1
ATOM 5129 N N . SER B 1 305 ? -18.953 -5.586 -1.311 1 86.25 305 SER B N 1
ATOM 5130 C CA . SER B 1 305 ? -19.453 -6.77 -0.608 1 86.25 305 SER B CA 1
ATOM 5131 C C . SER B 1 305 ? -18.812 -8.039 -1.151 1 86.25 305 SER B C 1
ATOM 5133 O O . SER B 1 305 ? -18.984 -8.383 -2.32 1 86.25 305 SER B O 1
ATOM 5135 N N . PRO B 1 306 ? -18.109 -8.734 -0.283 1 92.12 306 PRO B N 1
ATOM 5136 C CA . PRO B 1 306 ? -17.516 -9.992 -0.745 1 92.12 306 PRO B CA 1
ATOM 5137 C C . PRO B 1 306 ? -18.562 -10.977 -1.278 1 92.12 306 PRO B C 1
ATOM 5139 O O . PRO B 1 306 ? -18.328 -11.656 -2.279 1 92.12 306 PRO B O 1
ATOM 5142 N N . GLU B 1 307 ? -19.703 -11.023 -0.66 1 93.31 307 GLU B N 1
ATOM 5143 C CA . GLU B 1 307 ? -20.766 -11.938 -1.06 1 93.31 307 GLU B CA 1
ATOM 5144 C C . GLU B 1 307 ? -21.312 -11.578 -2.438 1 93.31 307 GLU B C 1
ATOM 5146 O O . GLU B 1 307 ? -21.562 -12.461 -3.258 1 93.31 307 GLU B O 1
ATOM 5151 N N . ASP B 1 308 ? -21.453 -10.305 -2.678 1 91.38 308 ASP B N 1
ATOM 5152 C CA . ASP B 1 308 ? -21.953 -9.867 -3.979 1 91.38 308 ASP B CA 1
ATOM 5153 C C . ASP B 1 308 ? -20.953 -10.203 -5.086 1 91.38 308 ASP B C 1
ATOM 5155 O O . ASP B 1 308 ? -21.344 -10.648 -6.164 1 91.38 308 ASP B O 1
ATOM 5159 N N . LEU B 1 309 ? -19.75 -9.984 -4.84 1 93.06 309 LEU B N 1
ATOM 5160 C CA . LEU B 1 309 ? -18.719 -10.32 -5.824 1 93.06 309 LEU B CA 1
ATOM 5161 C C . LEU B 1 309 ? -18.672 -11.82 -6.062 1 93.06 309 LEU B C 1
ATOM 5163 O O . LEU B 1 309 ? -18.484 -12.266 -7.199 1 93.06 309 LEU B O 1
ATOM 5167 N N . THR B 1 310 ? -18.828 -12.609 -5.027 1 96.56 310 THR B N 1
ATOM 5168 C CA . THR B 1 310 ? -18.812 -14.062 -5.125 1 96.56 310 THR B CA 1
ATOM 5169 C C . THR B 1 310 ? -19.906 -14.555 -6.074 1 96.56 310 THR B C 1
ATOM 5171 O O . THR B 1 310 ? -19.656 -15.422 -6.918 1 96.56 310 THR B O 1
ATOM 5174 N N . LYS B 1 311 ? -21.047 -13.953 -5.93 1 94.88 311 LYS B N 1
ATOM 5175 C CA . LYS B 1 311 ? -22.156 -14.352 -6.777 1 94.88 311 LYS B CA 1
ATOM 5176 C C . LYS B 1 311 ? -21.844 -14.133 -8.25 1 94.88 311 LYS B C 1
ATOM 5178 O O . LYS B 1 311 ? -22.219 -14.938 -9.102 1 94.88 311 LYS B O 1
ATOM 5183 N N . LYS B 1 312 ? -21.094 -13.125 -8.477 1 94.56 312 LYS B N 1
ATOM 5184 C CA . LYS B 1 312 ? -20.766 -12.781 -9.852 1 94.56 312 LYS B CA 1
ATOM 5185 C C . LYS B 1 312 ? -19.641 -13.664 -10.391 1 94.56 312 LYS B C 1
ATOM 5187 O O . LYS B 1 312 ? -19.531 -13.867 -11.602 1 94.56 312 LYS B O 1
ATOM 5192 N N . LEU B 1 313 ? -18.844 -14.25 -9.523 1 96.75 313 LEU B N 1
ATOM 5193 C CA . LEU B 1 313 ? -17.625 -14.93 -9.961 1 96.75 313 LEU B CA 1
ATOM 5194 C C . LEU B 1 313 ? -17.766 -16.438 -9.797 1 96.75 313 LEU B C 1
ATOM 5196 O O . LEU B 1 313 ? -16.828 -17.188 -10.086 1 96.75 313 LEU B O 1
ATOM 5200 N N . LYS B 1 314 ? -18.859 -16.859 -9.32 1 95.25 314 LYS B N 1
ATOM 5201 C CA . LYS B 1 314 ? -19.031 -18.281 -9.055 1 95.25 314 LYS B CA 1
ATOM 5202 C C . LYS B 1 314 ? -18.719 -19.125 -10.297 1 95.25 314 LYS B C 1
ATOM 5204 O O . LYS B 1 314 ? -19.172 -18.797 -11.398 1 95.25 314 LYS B O 1
ATOM 5209 N N . ILE B 1 315 ? -17.828 -20.031 -10.109 1 89.19 315 ILE B N 1
ATOM 5210 C CA . ILE B 1 315 ? -17.422 -20.953 -11.172 1 89.19 315 ILE B CA 1
ATOM 5211 C C . ILE B 1 315 ? -18.062 -22.312 -10.969 1 89.19 315 ILE B C 1
ATOM 5213 O O . ILE B 1 315 ? -18.125 -22.812 -9.836 1 89.19 315 ILE B O 1
ATOM 5217 N N . ASP B 1 316 ? -18.828 -22.859 -11.938 1 75.56 316 ASP B N 1
ATOM 5218 C CA . ASP B 1 316 ? -19.453 -24.188 -11.922 1 75.56 316 ASP B CA 1
ATOM 5219 C C . ASP B 1 316 ? -18.422 -25.297 -12.094 1 75.56 316 ASP B C 1
ATOM 5221 O O . ASP B 1 316 ? -17.422 -25.109 -12.797 1 75.56 316 ASP B O 1
#

Organism: Clostridioides difficile (strain 630) (NCBI:txid272563)

Foldseek 3Di:
DWDWDAFLQQRAIEIADQPCCPPPCVPVFPDDDDADDAQDDQPDCLAPPNVVSFADWPDFDADPVGTFKTKGFDPDDPDDPPDPPKDKGKIKIQQGNTQRDDLQDDALVSLLRNLVNVLVVLVVRLPDPQFFDKKKKFWADPLSPDDGHGGIIMMMTINDDDPSLVSSLVSLVVCCVVVVAAPVQVVVVVCVVVVLFWQDDDDFWTKGQGPDDQFEPKIKIWGNALDFSNPDDSVNSSVVSVLSNLQSNLVCVVPNNFIWMKIKRGHTSPDDRSRHDTIMMMIGTPRDDDDPVCVVPVYHYYNDDSSVSSVSRRDD/DWDWDAFLQQRFIEIADQVCCPPPCVPVFPDDDDADDFQDDQPDCLAPPNVVSFADWPDFDADPVGTFKTKGFDPDDPDDPPDDPKDKGKIKIQQGNTQRDDLQDDALVSLLRNLVNVLVVLVVRLPDPQFFDKKKKFWADPLSPDDGHGGIIMMMTINDDDPSLVSSLVSLVVCCVVVVAAPVQVVVVVCVVVVQFWQDDDDFWTKGQGPDDQFEPKIKIWGNALDFSNPDDSVNSSVVSVLSNLQSNLVCVVPNNFIWMKIKRGHTSPDDRSRHDTIMMMIGTPRDDDDPVCVVPVYHYYNDDSSVSSVSRRDD

Nearest PDB structures (foldseek):
  2h39-assembly1_A  TM=8.967E-01  e=3.342E-28  Arabidopsis thaliana
  2h39-assembly1_B  TM=8.903E-01  e=5.009E-28  Arabidopsis thaliana
  1z84-assembly1_B  TM=8.829E-01  e=5.623E-28  Arabidopsis thaliana
  1z84-assembly1_A  TM=8.773E-01  e=2.839E-27  Arabidopsis thaliana
  1zwj-assembly1_B  TM=8.922E-01  e=6.378E-27  Arabidopsis thaliana

Radius of gyration: 24.98 Å; Cα contacts (8 Å, |Δi|>4): 1448; chains: 2; bounding box: 52×74×61 Å

Sequence (632 aa):
MKELRIDPITNDVVIFATDRLKRPLDTADIPNEDEETNEYDEECPFCKGNEAHATDALFEIDSEEGWLVKSVYNKFPIIDDMARDVYGVHEVMIESDKHNRSFYNMSQKEFEDVFFMYRNRFRDLSKDDKVEYVSIFKNFLRKAGASLMHPHAQILSMSFIPPEITNELLVSKEYYDSNKSSLYDDLIENEISLDRRVVYNGEAFLVLIPYATKYSGEVRIIFKDKIEFGELNDNNIQELSTIFEKLFKKLYNINGYMPFNLCIHTHPTKIETKSYFNVHMHIIPRKYNFGGFELGTNMYVSSMSPEDLTKKLKIDMKELRIDPITNDVVIFATDRLKRPLDTADIPNEDEETNEYDEECPFCKGNEAHATDALFEIDSEEGWLVKSVYNKFPIIDDMARDVYGVHEVMIESDKHNRSFYNMSQKEFEDVFFMYRNRFRDLSKDDKVEYVSIFKNFLRKAGASLMHPHAQILSMSFIPPEITNELLVSKEYYDSNKSSLYDDLIENEISLDRRVVYNGEAFLVLIPYATKYSGEVRIIFKDKIEFGELNDNNIQELSTIFEKLFKKLYNINGYMPFNLCIHTHPTKIETKSYFNVHMHIIPRKYNFGGFELGTNMYVSSMSPEDLTKKLKID

pLDDT: mean 92.01, std 11.02, range [38.75, 98.88]

InterPro domains:
  IPR001937 Galactose-1-phosphate uridyl transferase, class I [PIRSF000808] (1-314)
  IPR001937 Galactose-1-phosphate uridyl transferase, class I [TIGR00209] (5-285)
  IPR005849 Galactose-1-phosphate uridyl transferase, N-terminal [PF01087] (84-162)
  IPR005850 Galactose-1-phosphate uridyl transferase, C-terminal [PF02744] (173-299)
  IPR036265 HIT-like superfamily [G3DSA:3.30.428.10] (44-161)
  IPR036265 HIT-like superfamily [G3DSA:3.30.428.10] (162-315)
  IPR036265 HIT-like superfamily [SSF54197] (1-163)
  IPR036265 HIT-like superfamily [SSF54197] (162-313)
  IPR053177 ADP-glucose phosphorylase [PTHR42763] (2-314)

Secondary structure (DSSP, 8-state):
-EEEEE-TTT--EEEEEGGGGG-GGGG---PPPPPP--S--TT-TTSTT-GGGS--EEEEEEETTEEEEEEEE-SS-SS-TT-SS----EEEEE--SSTT--TTT--HHHHHHHHHHHHHHHHHHHT-TT--EEEEEEEESGGGT-S--S-EEEEEEESS--HHHHHHHHHHHHHHHHHSS-HHHHHHHHHHHH-SSEEEE-SSEEEE--SS-SSTT-EEEEESS---GGG--HHHHHHHHHHHHHHHHHHHHHH-S--EEEEEE---SSS--TTT---EEEEEE------HHHHHHSEEEE-S-HHHHHHHH---/-EEEEE-TTT--EEEEEGGGGGSGGGG---PPPPPP--S--TT-TTSTT-GGGS--EEEEEEETTEEEEEEEE-SS-SS-TT-BT----EEEEE--SSTT--TTT--HHHHHHHHHHHHHHHHHHHT-TT--EEEEEEEESGGGT-S--S-EEEEEEESS--HHHHHHHHHHHHHHHHHSS-HHHHHHHHHHHH-SSEEEE-SSEEEE--SS-SSTT-EEEEESS---GGG--HHHHHHHHHHHHHHHHHHHHHH-S--EEEEEE---SSS--TTT---EEEEEE------HHHHHHSEEEE-S-HHHHHHHH---